Protein AF-0000000080748222 (afdb_homodimer)

Radius of gyration: 34.22 Å; Cα contacts (8 Å, |Δi|>4): 1264; chains: 2; bounding box: 53×116×62 Å

Solvent-accessible surface area (backbone atoms only — not comparable to full-atom values): 39357 Å² total; per-residue (Å²): 123,71,71,57,69,56,33,36,32,32,74,30,45,59,27,49,48,52,49,49,48,60,42,64,38,86,45,39,61,96,64,37,51,36,33,40,47,34,95,37,67,67,57,46,50,51,37,51,74,49,70,29,45,37,36,36,24,43,85,89,42,75,72,48,74,45,74,52,47,68,44,58,65,76,52,56,44,94,87,65,47,73,41,64,42,56,27,39,33,42,9,44,63,52,55,67,50,49,49,48,54,50,59,72,38,41,91,27,56,38,52,80,13,34,33,38,36,29,50,60,43,69,53,38,48,49,48,53,50,46,26,47,69,63,44,61,41,72,66,38,42,69,27,43,46,46,29,41,30,40,58,61,78,90,26,62,35,69,36,95,45,93,59,23,28,23,39,71,47,72,69,45,43,30,41,28,28,60,58,66,92,54,61,81,46,90,56,80,68,64,79,68,77,61,93,41,68,60,58,53,51,45,50,51,34,34,72,62,20,56,78,36,100,61,21,40,39,54,43,83,47,54,48,66,60,54,50,49,50,53,48,46,41,54,55,34,50,47,48,52,32,51,50,27,44,63,33,68,27,63,34,44,37,61,49,62,85,29,70,45,49,54,54,49,48,54,56,42,43,53,53,48,52,53,45,47,47,67,74,41,59,49,52,70,73,38,88,62,30,72,63,71,70,23,68,68,53,48,52,48,53,40,51,48,44,26,71,66,35,84,46,63,25,64,45,33,52,26,53,74,68,68,52,47,66,67,50,50,53,67,42,42,39,61,30,50,49,25,57,74,69,65,65,73,56,61,64,49,36,49,52,29,38,49,49,54,30,24,54,49,38,51,50,52,50,54,51,51,52,58,70,74,101,122,74,70,57,70,55,34,36,31,30,73,29,45,58,28,52,49,52,48,48,48,58,42,65,38,86,43,41,59,97,63,37,51,34,34,39,47,35,94,37,68,66,57,45,51,53,37,50,74,51,69,29,45,37,37,35,24,42,84,89,42,76,71,47,74,44,71,52,47,68,44,60,65,77,52,58,44,92,86,65,47,72,42,64,43,56,26,38,34,42,9,44,64,52,53,65,50,50,50,48,53,50,59,73,38,40,89,27,55,39,52,80,12,33,33,38,37,29,48,60,43,70,52,36,48,48,49,53,52,46,26,48,68,63,43,60,44,74,67,37,43,69,29,41,46,45,29,41,30,39,58,64,82,85,24,62,36,68,37,93,45,95,60,23,29,24,39,70,46,73,69,44,41,30,41,30,26,58,59,65,92,53,62,79,46,88,56,81,68,62,80,67,78,60,94,41,70,60,59,50,51,44,50,49,34,35,72,62,22,57,80,36,99,60,22,40,39,54,43,83,50,53,48,66,60,54,50,49,52,53,49,45,40,52,57,32,53,48,48,53,32,51,50,28,44,65,32,68,25,64,35,43,38,61,49,62,85,28,71,44,50,56,53,50,48,53,55,42,41,55,52,50,51,53,45,48,48,67,73,41,59,49,52,71,73,38,86,64,30,73,64,71,71,24,68,68,54,47,52,49,52,40,51,50,45,26,70,66,36,83,48,65,26,63,46,32,52,26,53,74,68,66,50,48,66,68,50,50,53,66,41,43,40,62,29,50,49,25,57,74,67,66,65,72,54,61,64,49,38,48,54,28,38,49,50,53,30,23,54,49,38,51,50,50,50,54,51,52,52,57,70,74,102

Nearest PDB structures (foldseek):
  7ocr-assembly1_A  TM=3.615E-01  e=4.212E-06  Acinetobacter baumannii ATCC 19606 = CIP 70.34 = JCM 6841
  7oct-assembly1_A  TM=3.484E-01  e=1.012E-05  Acinetobacter baumannii ATCC 19606 = CIP 70.34 = JCM 6841
  7ocq-assembly1_A  TM=3.687E-01  e=9.582E-05  Acinetobacter baumannii ATCC 19606 = CIP 70.34 = JCM 6841
  7ocr-assembly1_A  TM=3.692E-01  e=8.953E-06  Acinetobacter baumannii ATCC 19606 = CIP 70.34 = JCM 6841
  7oct-assembly1_A  TM=3.545E-01  e=1.318E-05  Acinetobacter baumannii ATCC 19606 = CIP 70.34 = JCM 6841

pLDDT: mean 85.8, std 12.92, range [39.66, 97.5]

Foldseek 3Di:
DDAQAAEEEEEFLVRLVLLVLLQPFPNADPAGSYEYEDQDPVVVVVCVVVVQKEWEDAPPRTADMDHHHYDHAFDDDPVGHGAAAQEYEYEDDALVVVVSVCVRHLSRWAANHEYEYEPYAPLNVLVLVVCLVVLPDVSSNSTYWYKYKYWDPDAWHADPDPRYIYGHDQAIEIEMETDDSCLPPLDPPPVPPPPRSVVVSLVSSQVPPCPPSRRYHYHYDYPLVVVLVSLLCLLAVLLLLLVCQVVVNFWSLVCLPPPVSLVLSLLSNVLLLVLCCLSRVSCVSDDVSCVSSPSVVSSVVNNVCNNPPGDTRPCSVCLVVLVCRVSLSSLCSSVVSCVVSVVPRPSSVVSSVVSVVVSVVSVVVVVVVVVVD/DDAQAAEEEEEFLVRLVLLVLLQPFPNADPAGSYEYEDQDPVVVVVCVVVVQKEWEDAPPRTADMDHHHYDHAFDDDPVGHGAAAQEYEYEDDALVVVVSVCVRHLSRWAANYEYEYEPYAPLNVLVLVVCLVVLPDPCNVSTYWYKYKYWDPPFWHADPDPRYIYGHDQAIEIEMETDDSCLPPLDPPPVPPPPRSVVVSLVSSQVPPCPPSRRYHYHYDYPLVVVLVSLLCLLAVLLLLLVCQVVVNFWSLVCLPPPVSLVLSLLSNVLLLVLCCLSRVSCVSDDVSCVSSPSVVSSVVNNVCNNPPRDTRPCSVCLVVLVCRVSLSSLCSSVVSCVVSVVPRPSSVVSSVVSVVVSVVSVVVVVVVVVVD

Structure (mmCIF, N/CA/C/O backbone):
data_AF-0000000080748222-model_v1
#
loop_
_entity.id
_entity.type
_entity.pdbx_description
1 polymer 'Candida glabrata strain CBS138 chromosome F complete sequence'
#
loop_
_atom_site.group_PDB
_atom_site.id
_atom_site.type_symbol
_atom_site.label_atom_id
_atom_site.label_alt_id
_atom_site.label_comp_id
_atom_site.label_asym_id
_atom_site.label_entity_id
_atom_site.label_seq_id
_atom_site.pdbx_PDB_ins_code
_atom_site.Cartn_x
_atom_site.Cartn_y
_atom_site.Cartn_z
_atom_site.occupancy
_atom_site.B_iso_or_equiv
_atom_site.auth_seq_id
_atom_site.auth_comp_id
_atom_site.auth_asym_id
_atom_site.auth_atom_id
_atom_site.pdbx_PDB_model_num
ATOM 1 N N . MET A 1 1 ? -8.359 50.719 30.078 1 43.59 1 MET A N 1
ATOM 2 C CA . MET A 1 1 ? -8.234 49.438 29.438 1 43.59 1 MET A CA 1
ATOM 3 C C . MET A 1 1 ? -7.605 49.562 28.047 1 43.59 1 MET A C 1
ATOM 5 O O . MET A 1 1 ? -8.008 50.438 27.266 1 43.59 1 MET A O 1
ATOM 9 N N . SER A 1 2 ? -6.453 49.125 27.844 1 59.88 2 SER A N 1
ATOM 10 C CA . SER A 1 2 ? -5.68 49.406 26.641 1 59.88 2 SER A CA 1
ATOM 11 C C . SER A 1 2 ? -6.383 48.875 25.391 1 59.88 2 SER A C 1
ATOM 13 O O . SER A 1 2 ? -7.121 47.906 25.453 1 59.88 2 SER A O 1
ATOM 15 N N . SER A 1 3 ? -6.574 49.688 24.312 1 80.81 3 SER A N 1
ATOM 16 C CA . SER A 1 3 ? -7.242 49.438 23.031 1 80.81 3 SER A CA 1
ATOM 17 C C . SER A 1 3 ? -6.695 48.188 22.359 1 80.81 3 SER A C 1
ATOM 19 O O . SER A 1 3 ? -5.5 47.875 22.469 1 80.81 3 SER A O 1
ATOM 21 N N . VAL A 1 4 ? -7.59 47.188 22.078 1 89.5 4 VAL A N 1
ATOM 22 C CA . VAL A 1 4 ? -7.23 45.969 21.375 1 89.5 4 VAL A CA 1
ATOM 23 C C . VAL A 1 4 ? -6.699 46.312 19.984 1 89.5 4 VAL A C 1
ATOM 25 O O . VAL A 1 4 ? -7.344 47.062 19.234 1 89.5 4 VAL A O 1
ATOM 28 N N . PRO A 1 5 ? -5.457 45.938 19.797 1 92.12 5 PRO A N 1
ATOM 29 C CA . PRO A 1 5 ? -4.926 46.188 18.453 1 92.12 5 PRO A CA 1
ATOM 30 C C . PRO A 1 5 ? -5.727 45.531 17.359 1 92.12 5 PRO A C 1
ATOM 32 O O . PRO A 1 5 ? -6.453 44.562 17.609 1 92.12 5 PRO A O 1
ATOM 35 N N . ARG A 1 6 ? -5.602 46 16.125 1 93.94 6 ARG A N 1
ATOM 36 C CA . ARG A 1 6 ? -6.328 45.438 14.992 1 93.94 6 ARG A CA 1
ATOM 37 C C . ARG A 1 6 ? -5.809 44.062 14.641 1 93.94 6 ARG A C 1
ATOM 39 O O . ARG A 1 6 ? -4.598 43.844 14.586 1 93.94 6 ARG A O 1
ATOM 46 N N . VAL A 1 7 ? -6.734 43.188 14.453 1 96.06 7 VAL A N 1
ATOM 47 C CA . VAL A 1 7 ? -6.387 41.812 14.125 1 96.06 7 VAL A CA 1
ATOM 48 C C . VAL A 1 7 ? -7.109 41.375 12.844 1 96.06 7 VAL A C 1
ATOM 50 O O . VAL A 1 7 ? -8.32 41.562 12.719 1 96.06 7 VAL A O 1
ATOM 53 N N . TYR A 1 8 ? -6.359 40.906 11.922 1 96.5 8 TYR A N 1
ATOM 54 C CA . TYR A 1 8 ? -6.91 40.281 10.734 1 96.5 8 TYR A CA 1
ATOM 55 C C . TYR A 1 8 ? -6.855 38.75 10.852 1 96.5 8 TYR A C 1
ATOM 57 O O . TYR A 1 8 ? -5.902 38.219 11.406 1 96.5 8 TYR A O 1
ATOM 65 N N . PHE A 1 9 ? -7.867 38.094 10.375 1 95.44 9 PHE A N 1
ATOM 66 C CA . PHE A 1 9 ? -7.777 36.656 10.422 1 95.44 9 PHE A CA 1
ATOM 67 C C . PHE A 1 9 ? -8.398 36.031 9.18 1 95.44 9 PHE A C 1
ATOM 69 O O . PHE A 1 9 ? -9.281 36.625 8.555 1 95.44 9 PHE A O 1
ATOM 76 N N . ALA A 1 10 ? -7.844 34.875 8.75 1 92.31 10 ALA A N 1
ATOM 77 C CA . ALA A 1 10 ? -8.32 34.094 7.605 1 92.31 10 ALA A CA 1
ATOM 78 C C . ALA A 1 10 ? -8.234 32.594 7.883 1 92.31 10 ALA A C 1
ATOM 80 O O . ALA A 1 10 ? -7.305 32.125 8.555 1 92.31 10 ALA A O 1
ATOM 81 N N . GLY A 1 11 ? -9.219 31.922 7.223 1 80.44 11 GLY A N 1
ATOM 82 C CA . GLY A 1 11 ? -8.961 30.484 7.211 1 80.44 11 GLY A CA 1
ATOM 83 C C . GLY A 1 11 ? -10.055 29.672 7.883 1 80.44 11 GLY A C 1
ATOM 84 O O . GLY A 1 11 ? -11.234 29.859 7.602 1 80.44 11 GLY A O 1
ATOM 85 N N . SER A 1 12 ? -9.695 28.703 8.852 1 80.38 12 SER A N 1
ATOM 86 C CA . SER A 1 12 ? -10.422 27.578 9.43 1 80.38 12 SER A CA 1
ATOM 87 C C . SER A 1 12 ? -11.406 28.047 10.5 1 80.38 12 SER A C 1
ATOM 89 O O . SER A 1 12 ? -11.328 29.188 10.961 1 80.38 12 SER A O 1
ATOM 91 N N . PRO A 1 13 ? -12.273 27.156 10.82 1 85.56 13 PRO A N 1
ATOM 92 C CA . PRO A 1 13 ? -13.156 27.438 11.953 1 85.56 13 PRO A CA 1
ATOM 93 C C . PRO A 1 13 ? -12.398 27.797 13.227 1 85.56 13 PRO A C 1
ATOM 95 O O . PRO A 1 13 ? -12.875 28.594 14.031 1 85.56 13 PRO A O 1
ATOM 98 N N . LEU A 1 14 ? -11.234 27.297 13.305 1 88.69 14 LEU A N 1
ATOM 99 C CA . LEU A 1 14 ? -10.43 27.625 14.477 1 88.69 14 LEU A CA 1
ATOM 100 C C . LEU A 1 14 ? -9.984 29.078 14.453 1 88.69 14 LEU A C 1
ATOM 102 O O . LEU A 1 14 ? -9.984 29.75 15.484 1 88.69 14 LEU A O 1
ATOM 106 N N . ALA A 1 15 ? -9.586 29.5 13.336 1 91.25 15 ALA A N 1
ATOM 107 C CA . ALA A 1 15 ? -9.203 30.906 13.203 1 91.25 15 ALA A CA 1
ATOM 108 C C . ALA A 1 15 ? -10.391 31.828 13.484 1 91.25 15 ALA A C 1
ATOM 110 O O . ALA A 1 15 ? -10.234 32.875 14.086 1 91.25 15 ALA A O 1
ATOM 111 N N . THR A 1 16 ? -11.523 31.406 13.031 1 90.5 16 THR A N 1
ATOM 112 C CA . THR A 1 16 ? -12.734 32.156 13.289 1 90.5 16 THR A CA 1
ATOM 113 C C . THR A 1 16 ? -13.031 32.219 14.789 1 90.5 16 THR A C 1
ATOM 115 O O . THR A 1 16 ? -13.438 33.25 15.305 1 90.5 16 THR A O 1
ATOM 118 N N . LEU A 1 17 ? -12.859 31.172 15.375 1 89.5 17 LEU A N 1
ATOM 119 C CA . LEU A 1 17 ? -13.078 31.109 16.812 1 89.5 17 LEU A CA 1
ATOM 120 C C . LEU A 1 17 ? -12.117 32.031 17.547 1 89.5 17 LEU A C 1
ATOM 122 O O . LEU A 1 17 ? -12.516 32.719 18.5 1 89.5 17 LEU A O 1
ATOM 126 N N . VAL A 1 18 ? -10.906 32 17.203 1 91.19 18 VAL A N 1
ATOM 127 C CA . VAL A 1 18 ? -9.914 32.875 17.812 1 91.19 18 VAL A CA 1
ATOM 128 C C . VAL A 1 18 ? -10.281 34.344 17.531 1 91.19 18 VAL A C 1
ATOM 130 O O . VAL A 1 18 ? -10.211 35.188 18.422 1 91.19 18 VAL A O 1
ATOM 133 N N . GLY A 1 19 ? -10.641 34.656 16.312 1 91.69 19 GLY A N 1
ATOM 134 C CA . GLY A 1 19 ? -11.117 35.969 15.977 1 91.69 19 GLY A CA 1
ATOM 135 C C . GLY A 1 19 ? -12.289 36.406 16.828 1 91.69 19 GLY A C 1
ATOM 136 O O . GLY A 1 19 ? -12.336 37.562 17.281 1 91.69 19 GLY A O 1
ATOM 137 N N . TYR A 1 20 ? -13.172 35.5 16.984 1 90.75 20 TYR A N 1
ATOM 138 C CA . TYR A 1 20 ? -14.312 35.75 17.859 1 90.75 20 TYR A CA 1
ATOM 139 C C . TYR A 1 20 ? -13.844 36.062 19.281 1 90.75 20 TYR A C 1
ATOM 141 O O . TYR A 1 20 ? -14.328 37 19.906 1 90.75 20 TYR A O 1
ATOM 149 N N . GLY A 1 21 ? -13.031 35.281 19.766 1 90.06 21 GLY A N 1
ATOM 150 C CA . GLY A 1 21 ? -12.484 35.5 21.109 1 90.06 21 GLY A CA 1
ATOM 151 C C . GLY A 1 21 ? -11.852 36.875 21.266 1 90.06 21 GLY A C 1
ATOM 152 O O . GLY A 1 21 ? -12.016 37.5 22.297 1 90.06 21 GLY A O 1
ATOM 153 N N . ILE A 1 22 ? -11.156 37.25 20.281 1 92.38 22 ILE A N 1
ATOM 154 C CA . ILE A 1 22 ? -10.508 38.562 20.312 1 92.38 22 ILE A CA 1
ATOM 155 C C . ILE A 1 22 ? -11.555 39.656 20.234 1 92.38 22 ILE A C 1
ATOM 157 O O . ILE A 1 22 ? -11.453 40.688 20.922 1 92.38 22 ILE A O 1
ATOM 161 N N . ALA A 1 23 ? -12.555 39.469 19.422 1 91.94 23 ALA A N 1
ATOM 162 C CA . ALA A 1 23 ? -13.609 40.469 19.219 1 91.94 23 ALA A CA 1
ATOM 163 C C . ALA A 1 23 ? -14.398 40.688 20.5 1 91.94 23 ALA A C 1
ATOM 165 O O . ALA A 1 23 ? -14.977 41.781 20.703 1 91.94 23 ALA A O 1
ATOM 166 N N . ARG A 1 24 ? -14.383 39.781 21.359 1 89.5 24 ARG A N 1
ATOM 167 C CA . ARG A 1 24 ? -15.195 39.875 22.578 1 89.5 24 ARG A CA 1
ATOM 168 C C . ARG A 1 24 ? -14.352 40.312 23.766 1 89.5 24 ARG A C 1
ATOM 170 O O . ARG A 1 24 ? -14.836 40.344 24.906 1 89.5 24 ARG A O 1
ATOM 177 N N . LEU A 1 25 ? -13.266 40.625 23.547 1 90.19 25 LEU A N 1
ATOM 178 C CA . LEU A 1 25 ? -12.43 41.125 24.625 1 90.19 25 LEU A CA 1
ATOM 179 C C . LEU A 1 25 ? -12.953 42.438 25.156 1 90.19 25 LEU A C 1
ATOM 181 O O . LEU A 1 25 ? -13.469 43.25 24.391 1 90.19 25 LEU A O 1
ATOM 185 N N . PRO A 1 26 ? -12.984 42.75 26.453 1 85.44 26 PRO A N 1
ATOM 186 C CA . PRO A 1 26 ? -13.523 43.969 27.031 1 85.44 26 PRO A CA 1
ATOM 187 C C . PRO A 1 26 ? -12.891 45.25 26.438 1 85.44 26 PRO A C 1
ATOM 189 O O . PRO A 1 26 ? -13.539 46.281 26.375 1 85.44 26 PRO A O 1
ATOM 192 N N . GLY A 1 27 ? -11.727 45.25 25.875 1 85.31 27 GLY A N 1
ATOM 193 C CA . GLY A 1 27 ? -11.047 46.406 25.297 1 85.31 27 GLY A CA 1
ATOM 194 C C . GLY A 1 27 ? -11.516 46.719 23.891 1 85.31 27 GLY A C 1
ATOM 195 O O . GLY A 1 27 ? -11.094 47.75 23.312 1 85.31 27 GLY A O 1
ATOM 196 N N . GLN A 1 28 ? -12.633 46.125 23.516 1 89.88 28 GLN A N 1
ATOM 197 C CA . GLN A 1 28 ? -13.164 46.344 22.188 1 89.88 28 GLN A CA 1
ATOM 198 C C . GLN A 1 28 ? -14.219 47.469 22.188 1 89.88 28 GLN A C 1
ATOM 200 O O . GLN A 1 28 ? -14.93 47.656 23.172 1 89.88 28 GLN A O 1
ATOM 205 N N . GLY A 1 29 ? -14.266 48.219 21.062 1 83.5 29 GLY A N 1
ATOM 206 C CA . GLY A 1 29 ? -15.344 49.188 20.859 1 83.5 29 GLY A CA 1
ATOM 207 C C . GLY A 1 29 ? -16.641 48.531 20.391 1 83.5 29 GLY A C 1
ATOM 208 O O . GLY A 1 29 ? -16.781 47.312 20.453 1 83.5 29 GLY A O 1
ATOM 209 N N . LYS A 1 30 ? -17.578 49.344 20 1 84.88 30 LYS A N 1
ATOM 210 C CA . LYS A 1 30 ? -18.844 48.875 19.469 1 84.88 30 LYS A CA 1
ATOM 211 C C . LYS A 1 30 ? -18.625 47.938 18.266 1 84.88 30 LYS A C 1
ATOM 213 O O . LYS A 1 30 ? -19.297 46.938 18.125 1 84.88 30 LYS A O 1
ATOM 218 N N . ILE A 1 31 ? -17.719 48.469 17.578 1 87.81 31 ILE A N 1
ATOM 219 C CA . ILE A 1 31 ? -17.281 47.625 16.453 1 87.81 31 ILE A CA 1
ATOM 220 C C . ILE A 1 31 ? -15.922 47 16.781 1 87.81 31 ILE A C 1
ATOM 222 O O . ILE A 1 31 ? -14.93 47.719 16.953 1 87.81 31 ILE A O 1
ATOM 226 N N . PRO A 1 32 ? -15.914 45.75 16.828 1 93.06 32 PRO A N 1
ATOM 227 C CA . PRO A 1 32 ? -14.641 45.125 17.172 1 93.06 32 PRO A CA 1
ATOM 228 C C . PRO A 1 32 ? -13.547 45.406 16.141 1 93.06 32 PRO A C 1
ATOM 230 O O . PRO A 1 32 ? -13.82 45.438 14.93 1 93.06 32 PRO A O 1
ATOM 233 N N . ASN A 1 33 ? -12.32 45.531 16.625 1 94.31 33 ASN A N 1
ATOM 234 C CA . ASN A 1 33 ? -11.172 45.781 15.766 1 94.31 33 ASN A CA 1
ATOM 235 C C . ASN A 1 33 ? -10.617 44.469 15.188 1 94.31 33 ASN A C 1
ATOM 237 O O . ASN A 1 33 ? -9.422 44.219 15.289 1 94.31 33 ASN A O 1
ATOM 241 N N . VAL A 1 34 ? -11.508 43.688 14.656 1 95.5 34 VAL A N 1
ATOM 242 C CA . VAL A 1 34 ? -11.203 42.406 14.039 1 95.5 34 VAL A CA 1
ATOM 243 C C . VAL A 1 34 ? -11.773 42.375 12.625 1 95.5 34 VAL A C 1
ATOM 245 O O . VAL A 1 34 ? -12.93 42.75 12.398 1 95.5 34 VAL A O 1
ATOM 248 N N . VAL A 1 35 ? -10.945 41.969 11.672 1 96 35 VAL A N 1
ATOM 249 C CA . VAL A 1 35 ? -11.367 41.969 10.281 1 96 35 VAL A CA 1
ATOM 250 C C . VAL A 1 35 ? -11.188 40.562 9.711 1 96 35 VAL A C 1
ATOM 252 O O . VAL A 1 35 ? -10.094 40 9.75 1 96 35 VAL A O 1
ATOM 255 N N . MET A 1 36 ? -12.203 40.031 9.203 1 95.62 36 MET A N 1
ATOM 256 C CA . MET A 1 36 ? -12.141 38.719 8.539 1 95.62 36 MET A CA 1
ATOM 257 C C . MET A 1 36 ? -11.727 38.875 7.078 1 95.62 36 MET A C 1
ATOM 259 O O . MET A 1 36 ? -12.352 39.625 6.32 1 95.62 36 MET A O 1
ATOM 263 N N . LEU A 1 37 ? -10.68 38.125 6.734 1 94.94 37 LEU A N 1
ATOM 264 C CA . LEU A 1 37 ? -10.18 38.188 5.363 1 94.94 37 LEU A CA 1
ATOM 265 C C . LEU A 1 37 ? -10.773 37.062 4.516 1 94.94 37 LEU A C 1
ATOM 267 O O . LEU A 1 37 ? -10.648 35.906 4.859 1 94.94 37 LEU A O 1
ATOM 271 N N . MET A 1 38 ? -11.367 37.469 3.424 1 90.25 38 MET A N 1
ATOM 272 C CA . MET A 1 38 ? -12 36.531 2.523 1 90.25 38 MET A CA 1
ATOM 273 C C . MET A 1 38 ? -11.078 36.156 1.368 1 90.25 38 MET A C 1
ATOM 275 O O . MET A 1 38 ? -10.219 36.938 0.983 1 90.25 38 MET A O 1
ATOM 279 N N . VAL A 1 39 ? -11.312 34.938 0.796 1 85.44 39 VAL A N 1
ATOM 280 C CA . VAL A 1 39 ? -10.469 34.438 -0.283 1 85.44 39 VAL A CA 1
ATOM 281 C C . VAL A 1 39 ? -10.797 35.188 -1.581 1 85.44 39 VAL A C 1
ATOM 283 O O . VAL A 1 39 ? -9.906 35.438 -2.398 1 85.44 39 VAL A O 1
ATOM 286 N N . ASP A 1 40 ? -12.078 35.5 -1.72 1 88.12 40 ASP A N 1
ATOM 287 C CA . ASP A 1 40 ? -12.484 36.188 -2.939 1 88.12 40 ASP A CA 1
ATOM 288 C C . ASP A 1 40 ? -13.68 37.094 -2.686 1 88.12 40 ASP A C 1
ATOM 290 O O . ASP A 1 40 ? -14.195 37.156 -1.568 1 88.12 40 ASP A O 1
ATOM 294 N N . GLN A 1 41 ? -14.016 37.812 -3.775 1 92.31 41 GLN A N 1
ATOM 295 C CA . GLN A 1 41 ? -15.094 38.781 -3.684 1 92.31 41 GLN A CA 1
ATOM 296 C C . GLN A 1 41 ? -16.453 38.094 -3.523 1 92.31 41 GLN A C 1
ATOM 298 O O . GLN A 1 41 ? -17.344 38.625 -2.85 1 92.31 41 GLN A O 1
ATOM 303 N N . LEU A 1 42 ? -16.531 36.969 -4.109 1 93.56 42 LEU A N 1
ATOM 304 C CA . LEU A 1 42 ? -17.797 36.25 -4.031 1 93.56 42 LEU A CA 1
ATOM 305 C C . LEU A 1 42 ? -18.078 35.812 -2.596 1 93.56 42 LEU A C 1
ATOM 307 O O . LEU A 1 42 ? -19.219 35.906 -2.133 1 93.56 42 LEU A O 1
ATOM 311 N N . LYS A 1 43 ? -17.109 35.375 -1.972 1 92.06 43 LYS A N 1
ATOM 312 C CA . LYS A 1 43 ? -17.297 34.969 -0.577 1 92.06 43 LYS A CA 1
ATOM 313 C C . LYS A 1 43 ? -17.625 36.188 0.296 1 92.06 43 LYS A C 1
ATOM 315 O O . LYS A 1 43 ? -18.406 36.094 1.242 1 92.06 43 LYS A O 1
ATOM 320 N N . LEU A 1 44 ? -16.984 37.312 0.026 1 93.62 44 LEU A N 1
ATOM 321 C CA . LEU A 1 44 ? -17.297 38.531 0.763 1 93.62 44 LEU A CA 1
ATOM 322 C C . LEU A 1 44 ? -18.766 38.906 0.6 1 93.62 44 LEU A C 1
ATOM 324 O O . LEU A 1 44 ? -19.422 39.25 1.574 1 93.62 44 LEU A O 1
ATOM 328 N N . LYS A 1 45 ? -19.219 38.75 -0.607 1 94.81 45 LYS A N 1
ATOM 329 C CA . LYS A 1 45 ? -20.625 39.062 -0.876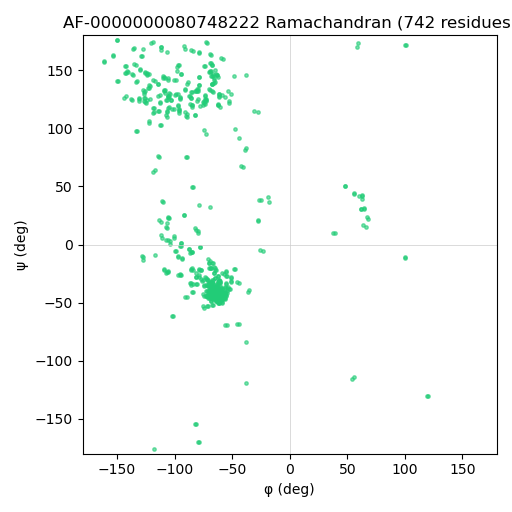 1 94.81 45 LYS A CA 1
ATOM 330 C C . LYS A 1 45 ? -21.562 38.125 -0.116 1 94.81 45 LYS A C 1
ATOM 332 O O . LYS A 1 45 ? -22.578 38.562 0.421 1 94.81 45 LYS A O 1
ATOM 337 N N . ARG A 1 46 ? -21.234 36.938 -0.071 1 94.88 46 ARG A N 1
ATOM 338 C CA . ARG A 1 46 ? -22.047 35.969 0.667 1 94.88 46 ARG A CA 1
ATOM 339 C C . ARG A 1 46 ? -22.047 36.281 2.158 1 94.88 46 ARG A C 1
ATOM 341 O O . ARG A 1 46 ? -23.062 36.125 2.83 1 94.88 46 ARG A O 1
ATOM 348 N N . PHE A 1 47 ? -20.938 36.688 2.613 1 94.44 47 PHE A N 1
ATOM 349 C CA . PHE A 1 47 ? -20.844 37.062 4.02 1 94.44 47 PHE A CA 1
ATOM 350 C C . PHE A 1 47 ? -21.703 38.281 4.316 1 94.44 47 PHE A C 1
ATOM 352 O O . PHE A 1 47 ? -22.391 38.344 5.348 1 94.44 47 PHE A O 1
ATOM 359 N N . MET A 1 48 ? -21.656 39.219 3.438 1 94.25 48 MET A N 1
ATOM 360 C CA . MET A 1 48 ? -22.469 40.406 3.596 1 94.25 48 MET A CA 1
ATOM 361 C C . MET A 1 48 ? -23.953 40.094 3.533 1 94.25 48 MET A C 1
ATOM 363 O O . MET A 1 48 ? -24.75 40.656 4.273 1 94.25 48 MET A O 1
ATOM 367 N N . ASN A 1 49 ? -24.25 39.156 2.674 1 93 49 ASN A N 1
ATOM 368 C CA . ASN A 1 49 ? -25.641 38.719 2.562 1 93 49 ASN A CA 1
ATOM 369 C C . ASN A 1 49 ? -26.078 37.938 3.805 1 93 49 ASN A C 1
ATOM 371 O O . ASN A 1 49 ? -27.281 37.812 4.066 1 93 49 ASN A O 1
ATOM 375 N N . HIS A 1 50 ? -25.094 37.469 4.469 1 92.31 50 HIS A N 1
ATOM 376 C CA . HIS A 1 50 ? -25.359 36.812 5.746 1 92.31 50 HIS A CA 1
ATOM 377 C C . HIS A 1 50 ? -25.281 37.812 6.902 1 92.31 50 HIS A C 1
ATOM 379 O O . HIS A 1 50 ? -24.797 37.469 7.984 1 92.31 50 HIS A O 1
ATOM 385 N N . GLU A 1 51 ? -25.516 39.062 6.629 1 91.44 51 GLU A N 1
ATOM 386 C CA . GLU A 1 51 ? -25.578 40.156 7.582 1 91.44 51 GLU A CA 1
ATOM 387 C C . GLU A 1 51 ? -24.219 40.406 8.219 1 91.44 51 GLU A C 1
ATOM 389 O O . GLU A 1 51 ? -24.125 40.938 9.336 1 91.44 51 GLU A O 1
ATOM 394 N N . SER A 1 52 ? -23.125 39.844 7.621 1 93.12 52 SER A N 1
ATOM 395 C CA . SER A 1 52 ? -21.766 40.031 8.086 1 93.12 52 SER A CA 1
ATOM 396 C C . SER A 1 52 ? -21.578 39.469 9.5 1 93.12 52 SER A C 1
ATOM 398 O O . SER A 1 52 ? -20.969 40.156 10.344 1 93.12 52 SER A O 1
ATOM 400 N N . GLN A 1 53 ? -22.203 38.375 9.68 1 93.19 53 GLN A N 1
ATOM 401 C CA . GLN A 1 53 ? -22.203 37.812 11.031 1 93.19 53 GLN A CA 1
ATOM 402 C C . GLN A 1 53 ? -21.625 36.406 11.055 1 93.19 53 GLN A C 1
ATOM 404 O O . GLN A 1 53 ? -21.766 35.656 10.086 1 93.19 53 GLN A O 1
ATOM 409 N N . ILE A 1 54 ? -20.953 36.125 12.188 1 92 54 ILE A N 1
ATOM 410 C CA . ILE A 1 54 ? -20.594 34.75 12.492 1 92 54 ILE A CA 1
ATOM 411 C C . ILE A 1 54 ? -21.422 34.25 13.664 1 92 54 ILE A C 1
ATOM 413 O O . ILE A 1 54 ? -21.781 35 14.562 1 92 54 ILE A O 1
ATOM 417 N N . SER A 1 55 ? -21.734 32.969 13.562 1 91.25 55 SER A N 1
ATOM 418 C CA . SER A 1 55 ? -22.5 32.375 14.648 1 91.25 55 SER A CA 1
ATOM 419 C C . SER A 1 55 ? -21.766 31.188 15.25 1 91.25 55 SER A C 1
ATOM 421 O O . SER A 1 55 ? -21.141 30.406 14.531 1 91.25 55 SER A O 1
ATOM 423 N N . LEU A 1 56 ? -21.812 31.156 16.531 1 89.31 56 LEU A N 1
ATOM 424 C CA . LEU A 1 56 ? -21.219 30.031 17.25 1 89.31 56 LEU A CA 1
ATOM 425 C C . LEU A 1 56 ? -22.297 29.094 17.766 1 89.31 56 LEU A C 1
ATOM 427 O O . LEU A 1 56 ? -23.297 29.531 18.359 1 89.31 56 LEU A O 1
ATOM 431 N N . TYR A 1 57 ? -22.031 27.875 17.453 1 87 57 TYR A N 1
ATOM 432 C CA . TYR A 1 57 ? -23.016 26.875 17.844 1 87 57 TYR A CA 1
ATOM 433 C C . TYR A 1 57 ? -22.375 25.781 18.703 1 87 57 TYR A C 1
ATOM 435 O O . TYR A 1 57 ? -21.188 25.484 18.547 1 87 57 TYR A O 1
ATOM 443 N N . ARG A 1 58 ? -23.094 25.266 19.578 1 85.94 58 ARG A N 1
ATOM 444 C CA . ARG A 1 58 ? -22.828 24 20.234 1 85.94 58 ARG A CA 1
ATOM 445 C C . ARG A 1 58 ? -23.969 23 19.969 1 85.94 58 ARG A C 1
ATOM 447 O O . ARG A 1 58 ? -25.094 23.219 20.422 1 85.94 58 ARG A O 1
ATOM 454 N N . SER A 1 59 ? -23.562 21.969 19.219 1 80.56 59 SER A N 1
ATOM 455 C CA . SER A 1 59 ? -24.609 21.094 18.703 1 80.56 59 SER A CA 1
ATOM 456 C C . SER A 1 59 ? -25.641 21.891 17.906 1 80.56 59 SER A C 1
ATOM 458 O O . SER A 1 59 ? -25.312 22.516 16.906 1 80.56 59 SER A O 1
ATOM 460 N N . SER A 1 60 ? -26.859 21.953 18.406 1 81.69 60 SER A N 1
ATOM 461 C CA . SER A 1 60 ? -27.906 22.688 17.703 1 81.69 60 SER A CA 1
ATOM 462 C C . SER A 1 60 ? -28.219 24.016 18.391 1 81.69 60 SER A C 1
ATOM 464 O O . SER A 1 60 ? -28.984 24.812 17.859 1 81.69 60 SER A O 1
ATOM 466 N N . LEU A 1 61 ? -27.5 24.312 19.391 1 85.06 61 LEU A N 1
ATOM 467 C CA . LEU A 1 61 ? -27.766 25.531 20.156 1 85.06 61 LEU A CA 1
ATOM 468 C C . LEU A 1 61 ? -26.844 26.656 19.703 1 85.06 61 LEU A C 1
ATOM 470 O O . LEU A 1 61 ? -25.625 26.5 19.672 1 85.06 61 LEU A O 1
ATOM 474 N N . MET A 1 62 ? -27.453 27.766 19.422 1 88.12 62 MET A N 1
ATOM 475 C CA . MET A 1 62 ? -26.656 28.953 19.094 1 88.12 62 MET A CA 1
ATOM 476 C C . MET A 1 62 ? -26.141 29.625 20.359 1 88.12 62 MET A C 1
ATOM 478 O O . MET A 1 62 ? -26.938 30.016 21.219 1 88.12 62 MET A O 1
ATOM 482 N N . LEU A 1 63 ? -24.938 29.781 20.453 1 86.19 63 LEU A N 1
ATOM 483 C CA . LEU A 1 63 ? -24.312 30.344 21.641 1 86.19 63 LEU A CA 1
ATOM 484 C C . LEU A 1 63 ? -24.219 31.859 21.531 1 86.19 63 LEU A C 1
ATOM 486 O O . LEU A 1 63 ? -24.438 32.562 22.516 1 86.19 63 LEU A O 1
ATOM 490 N N . ASP A 1 64 ? -23.797 32.281 20.375 1 88.69 64 ASP A N 1
ATOM 491 C CA . ASP A 1 64 ? -23.562 33.719 20.203 1 88.69 64 ASP A CA 1
ATOM 492 C C . ASP A 1 64 ? -23.531 34.062 18.719 1 88.69 64 ASP A C 1
ATOM 494 O O . ASP A 1 64 ? -23.359 33.219 17.859 1 88.69 64 ASP A O 1
ATOM 498 N N . ARG A 1 65 ? -23.781 35.312 18.5 1 90.62 65 ARG A N 1
ATOM 499 C CA . ARG A 1 65 ? -23.672 35.906 17.172 1 90.62 65 ARG A CA 1
ATOM 500 C C . ARG A 1 65 ? -22.906 37.219 17.219 1 90.62 65 ARG A C 1
ATOM 502 O O . ARG A 1 65 ? -23.078 38 18.141 1 90.62 65 ARG A O 1
ATOM 509 N N . LEU A 1 66 ? -22.078 37.375 16.203 1 91.94 66 LEU A N 1
ATOM 510 C CA . LEU A 1 66 ? -21.234 38.562 16.203 1 91.94 66 LEU A CA 1
ATOM 511 C C . LEU A 1 66 ? -21.062 39.125 14.797 1 91.94 66 LEU A C 1
ATOM 513 O O . LEU A 1 66 ? -20.781 38.375 13.859 1 91.94 66 LEU A O 1
ATOM 517 N N . GLN A 1 67 ? -21.344 40.375 14.695 1 93.5 67 GLN A N 1
ATOM 518 C CA . GLN A 1 67 ? -21.062 41.062 13.438 1 93.5 67 GLN A CA 1
ATOM 519 C C . GLN A 1 67 ? -19.594 41.469 13.352 1 93.5 67 GLN A C 1
ATOM 521 O O . GLN A 1 67 ? -19.031 42 14.312 1 93.5 67 GLN A O 1
ATOM 526 N N . LEU A 1 68 ? -18.969 41.188 12.258 1 93.81 68 LEU A N 1
ATOM 527 C CA . LEU A 1 68 ? -17.562 41.469 12.078 1 93.81 68 LEU A CA 1
ATOM 528 C C . LEU A 1 68 ? -17.312 42.219 10.773 1 93.81 68 LEU A C 1
ATOM 530 O O . LEU A 1 68 ? -18.109 42.094 9.836 1 93.81 68 LEU A O 1
ATOM 534 N N . MET A 1 69 ? -16.234 43.031 10.797 1 94.38 69 MET A N 1
ATOM 535 C CA . MET A 1 69 ? -15.742 43.594 9.539 1 94.38 69 MET A CA 1
ATOM 536 C C . MET A 1 69 ? -15.102 42.5 8.68 1 94.38 69 MET A C 1
ATOM 538 O O . MET A 1 69 ? -14.594 41.5 9.195 1 94.38 69 MET A O 1
ATOM 542 N N . ALA A 1 70 ? -15.227 42.688 7.383 1 95.12 70 ALA A N 1
ATOM 543 C CA . ALA A 1 70 ? -14.609 41.719 6.465 1 95.12 70 ALA A CA 1
ATOM 544 C C . ALA A 1 70 ? -14.039 42.406 5.238 1 95.12 70 ALA A C 1
ATOM 546 O O . ALA A 1 70 ? -14.438 43.531 4.914 1 95.12 70 ALA A O 1
ATOM 547 N N . GLY A 1 71 ? -13.086 41.844 4.641 1 93.88 71 GLY A N 1
ATOM 548 C CA . GLY A 1 71 ? -12.469 42.375 3.428 1 93.88 71 GLY A CA 1
ATOM 549 C C . GLY A 1 71 ? -11.836 41.281 2.574 1 93.88 71 GLY A C 1
ATOM 550 O O . GLY A 1 71 ? -11.648 40.156 3.031 1 93.88 71 GLY A O 1
ATOM 551 N N . TYR A 1 72 ? -11.594 41.625 1.362 1 93.12 72 TYR A N 1
ATOM 552 C CA . TYR A 1 72 ? -10.953 40.656 0.479 1 93.12 72 TYR A CA 1
ATOM 553 C C . TYR A 1 72 ? -9.734 41.25 -0.205 1 93.12 72 TYR A C 1
ATOM 555 O O . TYR A 1 72 ? -8.938 40.531 -0.827 1 93.12 72 TYR A O 1
ATOM 563 N N . SER A 1 73 ? -9.562 42.531 -0.072 1 91.88 73 SER A N 1
ATOM 564 C CA . SER A 1 73 ? -8.414 43.188 -0.662 1 91.88 73 SER A CA 1
ATOM 565 C C . SER A 1 73 ? -7.453 43.688 0.413 1 91.88 73 SER A C 1
ATOM 567 O O . SER A 1 73 ? -7.797 43.719 1.597 1 91.88 73 SER A O 1
ATOM 569 N N . VAL A 1 74 ? -6.324 44.031 -0.039 1 93.81 74 VAL A N 1
ATOM 570 C CA . VAL A 1 74 ? -5.332 44.594 0.87 1 93.81 74 VAL A CA 1
ATOM 571 C C . VAL A 1 74 ? -5.867 45.875 1.486 1 93.81 74 VAL A C 1
ATOM 573 O O . VAL A 1 74 ? -6.379 46.75 0.777 1 93.81 74 VAL A O 1
ATOM 576 N N . PRO A 1 75 ? -5.801 45.906 2.732 1 92.12 75 PRO A N 1
ATOM 577 C CA . PRO A 1 75 ? -6.285 47.156 3.373 1 92.12 75 PRO A CA 1
ATOM 578 C C . PRO A 1 75 ? -5.457 48.375 3.002 1 92.12 75 PRO A C 1
ATOM 580 O O . PRO A 1 75 ? -4.234 48.281 2.871 1 92.12 75 PRO A O 1
ATOM 583 N N . ARG A 1 76 ? -6.191 49.5 2.939 1 94.06 76 ARG A N 1
ATOM 584 C CA . ARG A 1 76 ? -5.551 50.75 2.592 1 94.06 76 ARG A CA 1
ATOM 585 C C . ARG A 1 76 ? -6.039 51.875 3.492 1 94.06 76 ARG A C 1
ATOM 587 O O . ARG A 1 76 ? -7.195 51.875 3.928 1 94.06 76 ARG A O 1
ATOM 594 N N . TYR A 1 77 ? -5.062 52.781 3.734 1 92.06 77 TYR A N 1
ATOM 595 C CA . TYR A 1 77 ? -5.441 54 4.418 1 92.06 77 TYR A CA 1
ATOM 596 C C . TYR A 1 77 ? -6.234 54.906 3.494 1 92.06 77 TYR A C 1
ATOM 598 O O . TYR A 1 77 ? -6.348 54.656 2.295 1 92.06 77 TYR A O 1
ATOM 606 N N . ALA A 1 78 ? -6.691 55.938 4.07 1 90.06 78 ALA A N 1
ATOM 607 C CA . ALA A 1 78 ? -7.477 56.906 3.311 1 90.06 78 ALA A CA 1
ATOM 608 C C . ALA A 1 78 ? -6.648 57.531 2.189 1 90.06 78 ALA A C 1
ATOM 610 O O . ALA A 1 78 ? -7.184 57.875 1.133 1 90.06 78 ALA A O 1
ATOM 611 N N . ASN A 1 79 ? -5.414 57.656 2.477 1 93.25 79 ASN A N 1
ATOM 612 C CA . ASN A 1 79 ? -4.535 58.281 1.494 1 93.25 79 ASN A CA 1
ATOM 613 C C . ASN A 1 79 ? -4.168 57.312 0.374 1 93.25 79 ASN A C 1
ATOM 615 O O . ASN A 1 79 ? -3.438 57.656 -0.551 1 93.25 79 ASN A O 1
ATOM 619 N N . GLY A 1 80 ? -4.586 56.125 0.415 1 90.62 80 GLY A N 1
ATOM 620 C CA . GLY A 1 80 ? -4.355 55.156 -0.646 1 90.62 80 GLY A C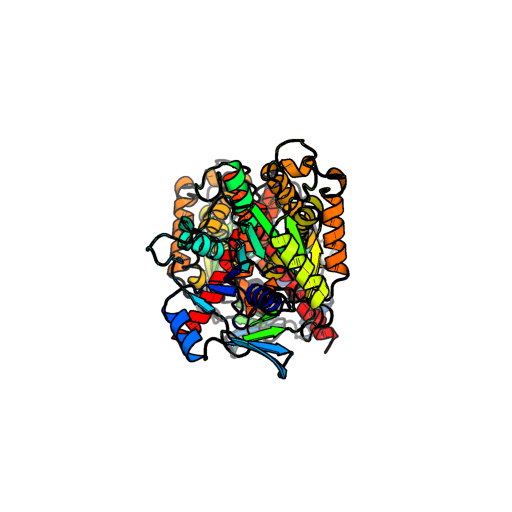A 1
ATOM 621 C C . GLY A 1 80 ? -3.211 54.188 -0.35 1 90.62 80 GLY A C 1
ATOM 622 O O . GLY A 1 80 ? -3.068 53.156 -1.009 1 90.62 80 GLY A O 1
ATOM 623 N N . ASP A 1 81 ? -2.486 54.5 0.639 1 93.88 81 ASP A N 1
ATOM 624 C CA . ASP A 1 81 ? -1.346 53.656 0.982 1 93.88 81 ASP A CA 1
ATOM 625 C C . ASP A 1 81 ? -1.804 52.344 1.627 1 93.88 81 ASP A C 1
ATOM 627 O O . ASP A 1 81 ? -2.844 52.312 2.287 1 93.88 81 ASP A O 1
ATOM 631 N N . ILE A 1 82 ? -0.99 51.406 1.465 1 94.5 82 ILE A N 1
ATOM 632 C CA . ILE A 1 82 ? -1.301 50.125 2.035 1 94.5 82 ILE A CA 1
ATOM 633 C C . ILE A 1 82 ? -1.122 50.156 3.551 1 94.5 82 ILE A C 1
ATOM 635 O O . ILE A 1 82 ? -0.117 50.656 4.051 1 94.5 82 ILE A O 1
ATOM 639 N N . ALA A 1 83 ? -2.145 49.719 4.219 1 93.69 83 ALA A N 1
ATOM 640 C CA . ALA A 1 83 ? -2.066 49.625 5.672 1 93.69 83 ALA A CA 1
ATOM 641 C C . ALA A 1 83 ? -1.451 48.281 6.086 1 93.69 83 ALA A C 1
ATOM 643 O O . ALA A 1 83 ? -1.988 47.219 5.762 1 93.69 83 ALA A O 1
ATOM 644 N N . PRO A 1 84 ? -0.35 48.312 6.805 1 92.62 84 PRO A N 1
ATOM 645 C CA . PRO A 1 84 ? 0.257 47.062 7.227 1 92.62 84 PRO A CA 1
ATOM 646 C C . PRO A 1 84 ? -0.586 46.312 8.258 1 92.62 84 PRO A C 1
ATOM 648 O O . PRO A 1 84 ? -1.29 46.938 9.055 1 92.62 84 PRO A O 1
ATOM 651 N N . PHE A 1 85 ? -0.47 45 8.211 1 93.38 85 PHE A N 1
ATOM 652 C CA . PHE A 1 85 ? -1.084 44.219 9.258 1 93.38 85 PHE A CA 1
ATOM 653 C C . PHE A 1 85 ? -0.291 44.312 10.562 1 93.38 85 PHE A C 1
ATOM 655 O O . PHE A 1 85 ? 0.905 44 10.586 1 93.38 85 PHE A O 1
ATOM 662 N N . GLU A 1 86 ? -0.978 44.719 11.562 1 92.62 86 GLU A N 1
ATOM 663 C CA . GLU A 1 86 ? -0.333 44.594 12.867 1 92.62 86 GLU A CA 1
ATOM 664 C C . GLU A 1 86 ? -0.333 43.156 13.352 1 92.62 86 GLU A C 1
ATOM 666 O O . GLU A 1 86 ? 0.711 42.625 13.734 1 92.62 86 GLU A O 1
ATOM 671 N N . ASN A 1 87 ? -1.507 42.594 13.344 1 95 87 ASN A N 1
ATOM 672 C CA . ASN A 1 87 ? -1.7 41.188 13.719 1 95 87 ASN A CA 1
ATOM 673 C C . ASN A 1 87 ? -2.459 40.438 12.648 1 95 87 ASN A C 1
ATOM 675 O O . ASN A 1 87 ? -3.459 40.906 12.117 1 95 87 ASN A O 1
ATOM 679 N N . LEU A 1 88 ? -1.902 39.281 12.336 1 94.81 88 LEU A N 1
ATOM 680 C CA . LEU A 1 88 ? -2.529 38.406 11.344 1 94.81 88 LEU A CA 1
ATOM 681 C C . LEU A 1 88 ? -2.637 37 11.859 1 94.81 88 LEU A C 1
ATOM 683 O O . LEU A 1 88 ? -1.645 36.406 12.305 1 94.81 88 LEU A O 1
ATOM 687 N N . VAL A 1 89 ? -3.848 36.438 11.844 1 95.5 89 VAL A N 1
ATOM 688 C CA . VAL A 1 89 ? -4.098 35.062 12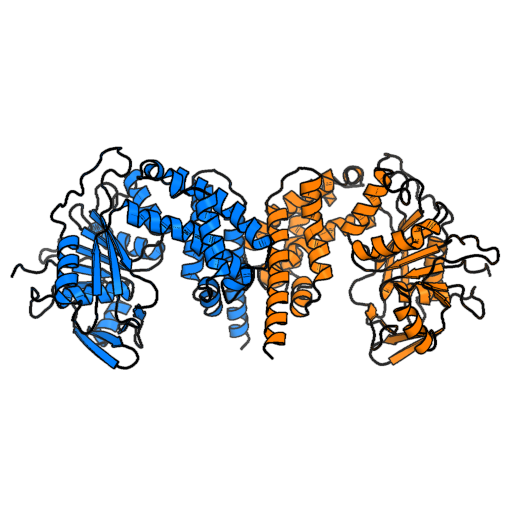.25 1 95.5 89 VAL A CA 1
ATOM 689 C C . VAL A 1 89 ? -4.523 34.25 11.039 1 95.5 89 VAL A C 1
ATOM 691 O O . VAL A 1 89 ? -5.508 34.562 10.367 1 95.5 89 VAL A O 1
ATOM 694 N N . ILE A 1 90 ? -3.752 33.188 10.789 1 92.81 90 ILE A N 1
ATOM 695 C CA . ILE A 1 90 ? -4.109 32.281 9.703 1 92.81 90 ILE A CA 1
ATOM 696 C C . ILE A 1 90 ? -4.363 30.891 10.258 1 92.81 90 ILE A C 1
ATOM 698 O O . ILE A 1 90 ? -3.504 30.312 10.938 1 92.81 90 ILE A O 1
ATOM 702 N N . GLY A 1 91 ? -5.609 30.453 10.07 1 87.88 91 GLY A N 1
ATOM 703 C CA . GLY A 1 91 ? -5.953 29.125 10.547 1 87.88 91 GLY A CA 1
ATOM 704 C C . GLY A 1 91 ? -6.094 28.094 9.438 1 87.88 91 GLY A C 1
ATOM 705 O O . GLY A 1 91 ? -6.652 28.406 8.375 1 87.88 91 GLY A O 1
ATOM 706 N N . GLY A 1 92 ? -5.629 27.031 9.844 1 70.31 92 GLY A N 1
ATOM 707 C CA . GLY A 1 92 ? -5.996 25.812 9.125 1 70.31 92 GLY A CA 1
ATOM 708 C C . GLY A 1 92 ? -5.594 25.844 7.664 1 70.31 92 GLY A C 1
ATOM 709 O O . GLY A 1 92 ? -4.855 26.734 7.238 1 70.31 92 GLY A O 1
ATOM 710 N N . GLY A 1 93 ? -5.723 24.844 6.977 1 64.44 93 GLY A N 1
ATOM 711 C CA . GLY A 1 93 ? -5.496 24.625 5.559 1 64.44 93 GLY A CA 1
ATOM 712 C C . GLY A 1 93 ? -4.164 23.953 5.258 1 64.44 93 GLY A C 1
ATOM 713 O O . GLY A 1 93 ? -3.361 23.734 6.168 1 64.44 93 GLY A O 1
ATOM 714 N N . ASP A 1 94 ? -4.094 23.656 4.121 1 75.81 94 ASP A N 1
ATOM 715 C CA . ASP A 1 94 ? -2.84 23.062 3.652 1 75.81 94 ASP A CA 1
ATOM 716 C C . ASP A 1 94 ? -1.838 24.156 3.275 1 75.81 94 ASP A C 1
ATOM 718 O O . ASP A 1 94 ? -2.123 25.344 3.416 1 75.81 94 ASP A O 1
ATOM 722 N N . TRP A 1 95 ? -0.705 23.781 3.098 1 80.06 95 TRP A N 1
ATOM 723 C CA . TRP A 1 95 ? 0.366 24.703 2.758 1 80.06 95 TRP A CA 1
ATOM 724 C C . TRP A 1 95 ? -0.031 25.578 1.574 1 80.06 95 TRP A C 1
ATOM 726 O O . TRP A 1 95 ? 0.365 26.75 1.498 1 80.06 95 TRP A O 1
ATOM 736 N N . ARG A 1 96 ? -0.852 25.172 0.662 1 80.81 96 ARG A N 1
ATOM 737 C CA . ARG A 1 96 ? -1.253 25.938 -0.507 1 80.81 96 ARG A CA 1
ATOM 738 C C . ARG A 1 96 ? -2.139 27.125 -0.107 1 80.81 96 ARG A C 1
ATOM 740 O O . ARG A 1 96 ? -2.045 28.203 -0.693 1 80.81 96 ARG A O 1
ATOM 747 N N . TYR A 1 97 ? -2.914 26.734 0.816 1 83.06 97 TYR A N 1
ATOM 748 C CA . TYR A 1 97 ? -3.801 27.781 1.304 1 83.06 97 TYR A CA 1
ATOM 749 C C . TYR A 1 97 ? -3.016 28.859 2.033 1 83.06 97 TYR A C 1
ATOM 751 O O . TYR A 1 97 ? -3.176 30.047 1.749 1 83.06 97 TYR A O 1
ATOM 759 N N . THR A 1 98 ? -2.252 28.453 2.939 1 84.56 98 THR A N 1
ATOM 760 C CA . THR A 1 98 ? -1.453 29.406 3.711 1 84.56 98 THR A CA 1
ATOM 761 C C . THR A 1 98 ? -0.58 30.25 2.791 1 84.56 98 THR A C 1
ATOM 763 O O . THR A 1 98 ? -0.496 31.469 2.955 1 84.56 98 THR A O 1
ATOM 766 N N . ASN A 1 99 ? -0.031 29.594 1.88 1 83.06 99 ASN A N 1
ATOM 767 C CA . ASN A 1 99 ? 0.82 30.297 0.927 1 83.06 99 ASN A CA 1
ATOM 768 C C . ASN A 1 99 ? 0.019 31.281 0.078 1 83.06 99 ASN A C 1
ATOM 770 O O . ASN A 1 99 ? 0.506 32.375 -0.252 1 83.06 99 ASN A O 1
ATOM 774 N N . SER A 1 100 ? -1.122 30.891 -0.29 1 86.69 100 SER A N 1
ATOM 775 C CA . SER A 1 100 ? -1.973 31.75 -1.097 1 86.69 100 SER A CA 1
ATOM 776 C C . SER A 1 100 ? -2.346 33.031 -0.338 1 86.69 100 SER A C 1
ATOM 778 O O . SER A 1 100 ? -2.336 34.125 -0.904 1 86.69 100 SER A O 1
ATOM 780 N N . ILE A 1 101 ? -2.678 32.844 0.886 1 87.31 101 ILE A N 1
ATOM 781 C CA . ILE A 1 101 ? -3.037 34 1.709 1 87.31 101 ILE A CA 1
ATOM 782 C C . ILE A 1 101 ? -1.82 34.906 1.894 1 87.31 101 ILE A C 1
ATOM 784 O O . ILE A 1 101 ? -1.921 36.125 1.761 1 87.31 101 ILE A O 1
ATOM 788 N N . MET A 1 102 ? -0.756 34.344 2.18 1 84.5 102 MET A N 1
ATOM 789 C CA . MET A 1 102 ? 0.469 35.125 2.412 1 84.5 102 MET A CA 1
ATOM 790 C C . MET A 1 102 ? 0.883 35.875 1.155 1 84.5 102 MET A C 1
ATOM 792 O O . MET A 1 102 ? 1.326 37.031 1.235 1 84.5 102 MET A O 1
ATOM 796 N N . ARG A 1 103 ? 0.701 35.281 0.106 1 85.31 103 ARG A N 1
ATOM 797 C CA . ARG A 1 103 ? 1.041 35.938 -1.155 1 85.31 103 ARG A CA 1
ATOM 798 C C . ARG A 1 103 ? 0.066 37.062 -1.47 1 85.31 103 ARG A C 1
ATOM 800 O O . ARG A 1 103 ? 0.471 38.125 -1.943 1 85.31 103 ARG A O 1
ATOM 807 N N . LYS A 1 104 ? -1.126 36.75 -1.304 1 89.25 104 LYS A N 1
ATOM 808 C CA . LYS A 1 104 ? -2.166 37.719 -1.603 1 89.25 104 LYS A CA 1
ATOM 809 C C . LYS A 1 104 ? -1.956 39 -0.809 1 89.25 104 LYS A C 1
ATOM 811 O O . LYS A 1 104 ? -2.176 40.094 -1.324 1 89.25 104 LYS A O 1
ATOM 816 N N . TYR A 1 105 ? -1.534 38.875 0.347 1 90.19 105 TYR A N 1
ATOM 817 C CA . TYR A 1 105 ? -1.433 40.031 1.224 1 90.19 105 TYR A CA 1
ATOM 818 C C . TYR A 1 105 ? 0.024 40.375 1.523 1 90.19 105 TYR A C 1
ATOM 820 O O . TYR A 1 105 ? 0.333 40.969 2.564 1 90.19 105 TYR A O 1
ATOM 828 N N . GLU A 1 106 ? 0.839 39.938 0.765 1 88.12 106 GLU A N 1
ATOM 829 C CA . GLU A 1 106 ? 2.277 40.094 0.961 1 88.12 106 GLU A CA 1
ATOM 830 C C . GLU A 1 106 ? 2.656 41.562 1.188 1 88.12 106 GLU A C 1
ATOM 832 O O . GLU A 1 106 ? 3.529 41.875 2.006 1 88.12 106 GLU A O 1
ATOM 837 N N . SER A 1 107 ? 2.016 42.469 0.49 1 88.69 107 SER A N 1
ATOM 838 C CA . SER A 1 107 ? 2.352 43.906 0.57 1 88.69 107 SER A CA 1
ATOM 839 C C . SER A 1 107 ? 1.978 44.469 1.93 1 88.69 107 SER A C 1
ATOM 841 O O . SER A 1 107 ? 2.529 45.5 2.35 1 88.69 107 SER A O 1
ATOM 843 N N . ALA A 1 108 ? 1.089 43.781 2.611 1 92.19 108 ALA A N 1
ATOM 844 C CA . ALA A 1 108 ? 0.628 44.281 3.906 1 92.19 108 ALA A CA 1
ATOM 845 C C . ALA A 1 108 ? 1.351 43.594 5.051 1 92.19 108 ALA A C 1
ATOM 847 O O . ALA A 1 108 ? 1.167 43.938 6.219 1 92.19 108 ALA A O 1
ATOM 848 N N . ILE A 1 109 ? 2.129 42.656 4.734 1 90.12 109 ILE A N 1
ATOM 849 C CA . ILE A 1 109 ? 2.902 41.938 5.734 1 90.12 109 ILE A CA 1
ATOM 850 C C . ILE A 1 109 ? 4.305 42.531 5.836 1 90.12 109 ILE A C 1
ATOM 852 O O . ILE A 1 109 ? 5.09 42.438 4.887 1 90.12 109 ILE A O 1
ATOM 856 N N . VAL A 1 110 ? 4.539 43.094 7.008 1 86.44 110 VAL A N 1
ATOM 857 C CA . VAL A 1 110 ? 5.805 43.781 7.23 1 86.44 110 VAL A CA 1
ATOM 858 C C . VAL A 1 110 ? 6.547 43.125 8.398 1 86.44 110 VAL A C 1
ATOM 860 O O . VAL A 1 110 ? 6.008 42.25 9.07 1 86.44 110 VAL A O 1
ATOM 863 N N . PRO A 1 111 ? 7.797 43.5 8.703 1 81.62 111 PRO A N 1
ATOM 864 C CA . PRO A 1 111 ? 8.594 42.875 9.75 1 81.62 111 PRO A CA 1
ATOM 865 C C . PRO A 1 111 ? 7.973 43.031 11.141 1 81.62 111 PRO A C 1
ATOM 867 O O . PRO A 1 111 ? 8.188 42.188 12.008 1 81.62 111 PRO A O 1
ATOM 870 N N . SER A 1 112 ? 7.223 44.062 11.281 1 85.75 112 SER A N 1
ATOM 871 C CA . SER A 1 112 ? 6.613 44.281 12.594 1 85.75 112 SER A CA 1
ATOM 872 C C . SER A 1 112 ? 5.309 43.5 12.734 1 85.75 112 SER A C 1
ATOM 874 O O . SER A 1 112 ? 4.742 43.438 13.828 1 85.75 112 SER A O 1
ATOM 876 N N . THR A 1 113 ? 4.895 42.875 11.594 1 90.69 113 THR A N 1
ATOM 877 C CA . THR A 1 113 ? 3.666 42.094 11.641 1 90.69 113 THR A CA 1
ATOM 878 C C . THR A 1 113 ? 3.836 40.875 12.539 1 90.69 113 THR A C 1
ATOM 880 O O . THR A 1 113 ? 4.828 40.156 12.438 1 90.69 113 THR A O 1
ATOM 883 N N . GLU A 1 114 ? 2.852 40.719 13.438 1 92.12 114 GLU A N 1
ATOM 884 C CA . GLU A 1 114 ? 2.779 39.5 14.234 1 92.12 114 GLU A CA 1
ATOM 885 C C . GLU A 1 114 ? 1.817 38.469 13.617 1 92.12 114 GLU A C 1
ATOM 887 O O . GLU A 1 114 ? 0.615 38.75 13.523 1 92.12 114 GLU A O 1
ATOM 892 N N . LEU A 1 115 ? 2.438 37.344 13.25 1 91.56 115 LEU A N 1
ATOM 893 C CA . LEU A 1 115 ? 1.67 36.312 12.562 1 91.56 115 LEU A CA 1
ATOM 894 C C . LEU A 1 115 ? 1.421 35.125 13.477 1 91.56 115 LEU A C 1
ATOM 896 O O . LEU A 1 115 ? 2.359 34.594 14.062 1 91.56 115 LEU A O 1
ATOM 900 N N . LEU A 1 116 ? 0.145 34.781 13.648 1 94.31 116 LEU A N 1
ATOM 901 C CA . LEU A 1 116 ? -0.233 33.562 14.344 1 94.31 116 LEU A CA 1
ATOM 902 C C . LEU A 1 116 ? -0.737 32.5 13.367 1 94.31 116 LEU A C 1
ATOM 904 O O . LEU A 1 116 ? -1.773 32.688 12.727 1 94.31 116 LEU A O 1
ATOM 908 N N . LEU A 1 117 ? 0.014 31.422 13.273 1 92.31 117 LEU A N 1
ATOM 909 C CA . LEU A 1 117 ? -0.417 30.281 12.477 1 92.31 117 LEU A CA 1
ATOM 910 C C . LEU A 1 117 ? -1.073 29.219 13.352 1 92.31 117 LEU A C 1
ATOM 912 O O . LEU A 1 117 ? -0.434 28.656 14.25 1 92.31 117 LEU A O 1
ATOM 916 N N . LEU A 1 118 ? -2.307 28.984 12.992 1 92.75 118 LEU A N 1
ATOM 917 C CA . LEU A 1 118 ? -3.035 28.016 13.805 1 92.75 118 LEU A CA 1
ATOM 918 C C . LEU A 1 118 ? -3.062 26.656 13.125 1 92.75 118 LEU A C 1
ATOM 920 O O . LEU A 1 118 ? -3.436 26.547 11.953 1 92.75 118 LEU A O 1
ATOM 924 N N . ASN A 1 119 ? -2.697 25.688 13.828 1 88.94 119 ASN A N 1
ATOM 925 C CA . ASN A 1 119 ? -2.672 24.281 13.422 1 88.94 119 ASN A CA 1
ATOM 926 C C . ASN A 1 119 ? -1.997 24.109 12.062 1 88.94 119 ASN A C 1
ATOM 928 O O . ASN A 1 119 ? -2.557 23.469 11.164 1 88.94 119 ASN A O 1
ATOM 932 N N . PRO A 1 120 ? -0.859 24.672 11.922 1 88.94 120 PRO A N 1
ATOM 933 C CA . PRO A 1 120 ? -0.151 24.375 10.672 1 88.94 120 PRO A CA 1
ATOM 934 C C . PRO A 1 120 ? 0.306 22.922 10.586 1 88.94 120 PRO A C 1
ATOM 936 O O . PRO A 1 120 ? 0.654 22.312 11.602 1 88.94 120 PRO A O 1
ATOM 939 N N . SER A 1 121 ? 0.267 22.438 9.398 1 87.31 121 SER A N 1
ATOM 940 C CA . SER A 1 121 ? 0.883 21.125 9.211 1 87.31 121 SER A CA 1
ATOM 941 C C . SER A 1 121 ? 2.398 21.203 9.352 1 87.31 121 SER A C 1
ATOM 943 O O . SER A 1 121 ? 2.977 22.297 9.328 1 87.31 121 SER A O 1
ATOM 945 N N . LEU A 1 122 ? 2.973 20.078 9.531 1 88.88 122 LEU A N 1
ATOM 946 C CA . LEU A 1 122 ? 4.43 20.062 9.57 1 88.88 122 LEU A CA 1
ATOM 947 C C . LEU A 1 122 ? 5.023 20.562 8.258 1 88.88 122 LEU A C 1
ATOM 949 O O . LEU A 1 122 ? 6.078 21.188 8.242 1 88.88 122 LEU A O 1
ATOM 953 N N . PHE A 1 123 ? 4.324 20.297 7.199 1 87.62 123 PHE A N 1
ATOM 954 C CA . PHE A 1 123 ? 4.758 20.781 5.895 1 87.62 123 PHE A CA 1
ATOM 955 C C . PHE A 1 123 ? 4.781 22.297 5.863 1 87.62 123 PHE A C 1
ATOM 957 O O . PHE A 1 123 ? 5.773 22.906 5.449 1 87.62 123 PHE A O 1
ATOM 964 N N . THR A 1 124 ? 3.752 22.859 6.355 1 86.44 124 THR A N 1
ATOM 965 C CA . THR A 1 124 ? 3.652 24.312 6.41 1 86.44 124 THR A CA 1
ATOM 966 C C . THR A 1 124 ? 4.719 24.891 7.336 1 86.44 124 THR A C 1
ATOM 968 O O . THR A 1 124 ? 5.387 25.875 6.988 1 86.44 124 THR A O 1
ATOM 971 N N . LEU A 1 125 ? 4.812 24.297 8.391 1 87.06 125 LEU A N 1
ATOM 972 C CA . LEU A 1 125 ? 5.816 24.75 9.352 1 87.06 125 LEU A CA 1
ATOM 973 C C . LEU A 1 125 ? 7.219 24.609 8.781 1 87.06 125 LEU A C 1
ATOM 975 O O . LEU A 1 125 ? 8.055 25.516 8.938 1 87.06 125 LEU A O 1
ATOM 979 N N . GLY A 1 126 ? 7.465 23.484 8.172 1 85.94 126 GLY A N 1
ATOM 980 C CA . GLY A 1 126 ? 8.758 23.266 7.539 1 85.94 126 GLY A CA 1
ATOM 981 C C . GLY A 1 126 ? 9.102 24.328 6.508 1 85.94 126 GLY A C 1
ATOM 982 O O . GLY A 1 126 ? 10.242 24.797 6.449 1 85.94 126 GLY A O 1
ATOM 983 N N . LEU A 1 127 ? 8.172 24.656 5.793 1 81.38 127 LEU A N 1
ATOM 984 C CA . LEU A 1 127 ? 8.398 25.672 4.762 1 81.38 127 LEU A CA 1
ATOM 985 C C . LEU A 1 127 ? 8.656 27.031 5.383 1 81.38 127 LEU A C 1
ATOM 987 O O . LEU A 1 127 ? 9.492 27.797 4.898 1 81.38 127 LEU A O 1
ATOM 991 N N . VAL A 1 128 ? 7.898 27.297 6.379 1 79.5 128 VAL A N 1
ATOM 992 C CA . VAL A 1 128 ? 8.086 28.562 7.09 1 79.5 128 VAL A CA 1
ATOM 993 C C . VAL A 1 128 ? 9.5 28.625 7.668 1 79.5 128 VAL A C 1
ATOM 995 O O . VAL A 1 128 ? 10.188 29.641 7.539 1 79.5 128 VAL A O 1
ATOM 998 N N . LEU A 1 129 ? 9.93 27.578 8.18 1 80.06 129 LEU A N 1
ATOM 999 C CA . LEU A 1 129 ? 11.258 27.516 8.789 1 80.06 129 LEU A CA 1
ATOM 1000 C C . LEU A 1 129 ? 12.352 27.578 7.727 1 80.06 129 LEU A C 1
ATOM 1002 O O . LEU A 1 129 ? 13.383 28.219 7.938 1 80.06 129 LEU A O 1
ATOM 1006 N N . GLU A 1 130 ? 12.133 26.938 6.672 1 77.25 130 GLU A N 1
ATOM 1007 C CA . GLU A 1 130 ? 13.086 26.969 5.57 1 77.25 130 GLU A CA 1
ATOM 1008 C C . GLU A 1 130 ? 13.227 28.359 4.988 1 77.25 130 GLU A C 1
ATOM 1010 O O . GLU A 1 130 ? 14.328 28.812 4.691 1 77.25 130 GLU A O 1
ATOM 1015 N N . LYS A 1 131 ? 12.172 28.859 4.801 1 70.19 131 LYS A N 1
ATOM 1016 C CA . LYS A 1 131 ? 12.172 30.219 4.246 1 70.19 131 LYS A CA 1
ATOM 1017 C C . LYS A 1 131 ? 12.844 31.203 5.199 1 70.19 131 LYS A C 1
ATOM 1019 O O . LYS A 1 131 ? 13.531 32.125 4.766 1 70.19 131 LYS A O 1
ATOM 1024 N N . LYS A 1 132 ? 12.602 31 6.34 1 68.06 132 LYS A N 1
ATOM 1025 C CA . LYS A 1 132 ? 13.281 31.812 7.34 1 68.06 132 LYS A CA 1
ATOM 1026 C C . LYS A 1 132 ? 14.789 31.578 7.305 1 68.06 132 LYS A C 1
ATOM 1028 O O . LYS A 1 132 ? 15.57 32.531 7.426 1 68.06 132 LYS A O 1
ATOM 1033 N N . ARG A 1 133 ? 15.117 30.359 7.055 1 67.06 133 ARG A N 1
ATOM 1034 C CA . ARG A 1 133 ? 16.531 30 7.004 1 67.06 133 ARG A CA 1
ATOM 1035 C C . ARG A 1 133 ? 17.203 30.578 5.762 1 67.06 133 ARG A C 1
ATOM 1037 O O . ARG A 1 133 ? 18.297 31.125 5.836 1 67.06 133 ARG A O 1
ATOM 1044 N N . ASN A 1 134 ? 16.547 30.25 4.637 1 63 134 ASN A N 1
ATOM 1045 C CA . ASN A 1 134 ? 17.156 30.609 3.361 1 63 134 ASN A CA 1
ATOM 1046 C C . ASN A 1 134 ? 16.922 32.062 3.014 1 63 134 ASN A C 1
ATOM 1048 O O . ASN A 1 134 ? 17.453 32.562 2.012 1 63 134 ASN A O 1
ATOM 1052 N N . LYS A 1 135 ? 16.422 32.844 3.93 1 57.16 135 LYS A N 1
ATOM 1053 C CA . LYS A 1 135 ? 16.078 34.25 3.691 1 57.16 135 LYS A CA 1
ATOM 1054 C C . LYS A 1 135 ? 15.461 34.438 2.312 1 57.16 135 LYS A C 1
ATOM 1056 O O . LYS A 1 135 ? 15.711 35.438 1.643 1 57.16 135 LYS A O 1
ATOM 1061 N N . GLU A 1 136 ? 15.141 33.25 1.649 1 49.22 136 GLU A N 1
ATOM 1062 C CA . GLU A 1 136 ? 14.688 33.219 0.262 1 49.22 136 GLU A CA 1
ATOM 1063 C C . GLU A 1 136 ? 13.492 34.125 0.055 1 49.22 136 GLU A C 1
ATOM 1065 O O . GLU A 1 136 ? 13.398 34.812 -0.963 1 49.22 136 GLU A O 1
ATOM 1070 N N . PHE A 1 137 ? 12.328 33.812 0.587 1 46.25 137 PHE A N 1
ATOM 1071 C CA . PHE A 1 137 ? 11.156 34.594 0.207 1 46.25 137 PHE A CA 1
ATOM 1072 C C . PHE A 1 137 ? 11.133 35.938 0.944 1 46.25 137 PHE A C 1
ATOM 1074 O O . PHE A 1 137 ? 11.398 35.969 2.148 1 46.25 137 PHE A O 1
ATOM 1081 N N . LYS A 1 138 ? 11.18 36.969 0.048 1 48.16 138 LYS A N 1
ATOM 1082 C CA . LYS A 1 138 ? 11.133 38.344 0.536 1 48.16 138 LYS A CA 1
ATOM 1083 C C . LYS A 1 138 ? 10.219 38.469 1.752 1 48.16 138 LYS A C 1
ATOM 1085 O O . LYS A 1 138 ? 10.555 39.125 2.725 1 48.16 138 LYS A O 1
ATOM 1090 N N . ILE A 1 139 ? 9.156 37.719 1.586 1 47.72 139 ILE A N 1
ATOM 1091 C CA . ILE A 1 139 ? 8.164 37.938 2.639 1 47.72 139 ILE A CA 1
ATOM 1092 C C . ILE A 1 139 ? 8.68 37.344 3.951 1 47.72 139 ILE A C 1
ATOM 1094 O O . ILE A 1 139 ? 8.367 37.844 5.031 1 47.72 139 ILE A O 1
ATOM 1098 N N . TRP A 1 140 ? 9.539 36.188 3.785 1 51.09 140 TRP A N 1
ATOM 1099 C CA . TRP A 1 140 ? 9.938 35.531 5.027 1 51.09 140 TRP A CA 1
ATOM 1100 C C . TRP A 1 140 ? 11.297 36.062 5.492 1 51.09 140 TRP A C 1
ATOM 1102 O O . TRP A 1 140 ? 11.703 35.812 6.633 1 51.09 140 TRP A O 1
ATOM 1112 N N . ARG A 1 141 ? 12.234 36.594 4.574 1 49.22 141 ARG A N 1
ATOM 1113 C CA . ARG A 1 141 ? 13.578 37.094 4.875 1 49.22 141 ARG A CA 1
ATOM 1114 C C . ARG A 1 141 ? 13.578 38 6.105 1 49.22 141 ARG A C 1
ATOM 1116 O O . ARG A 1 141 ? 14.445 37.875 6.973 1 49.22 141 ARG A O 1
ATOM 1123 N N . GLU A 1 142 ? 13.016 39.062 5.969 1 54.5 142 GLU A N 1
ATOM 1124 C CA . GLU A 1 142 ? 13.008 40.125 6.961 1 54.5 142 GLU A CA 1
ATOM 1125 C C . GLU A 1 142 ? 11.641 40.219 7.633 1 54.5 142 GLU A C 1
ATOM 1127 O O . GLU A 1 142 ? 11.336 41.25 8.258 1 54.5 142 GLU A O 1
ATOM 1132 N N . ARG A 1 143 ? 10.875 38.938 7.406 1 64.19 143 ARG A N 1
ATOM 1133 C CA . ARG A 1 143 ? 9.5 39.375 7.621 1 64.19 143 ARG A CA 1
ATOM 1134 C C . ARG A 1 143 ? 8.805 38.469 8.648 1 64.19 143 ARG A C 1
ATOM 1136 O O . ARG A 1 143 ? 9.203 37.344 8.867 1 64.19 143 ARG A O 1
ATOM 1143 N N . PRO A 1 144 ? 7.734 38.625 9.219 1 76.88 144 PRO A N 1
ATOM 1144 C CA . PRO A 1 144 ? 6.855 38.781 10.383 1 76.88 144 PRO A CA 1
ATOM 1145 C C . PRO A 1 144 ? 7.266 37.906 11.555 1 76.88 144 PRO A C 1
ATOM 1147 O O . PRO A 1 144 ? 8.023 36.938 11.375 1 76.88 144 PRO A O 1
ATOM 1150 N N . LYS A 1 145 ? 7.098 38.344 12.688 1 83.19 145 LYS A N 1
ATOM 1151 C CA . LYS A 1 145 ? 7.203 37.5 13.875 1 83.19 145 LYS A CA 1
ATOM 1152 C C . LYS A 1 145 ? 6.145 36.406 13.859 1 83.19 145 LYS A C 1
ATOM 1154 O O . LYS A 1 145 ? 4.945 36.688 13.805 1 83.19 145 LYS A O 1
ATOM 1159 N N . VAL A 1 146 ? 6.695 35.219 13.883 1 88.12 146 VAL A N 1
ATOM 1160 C CA . VAL A 1 146 ? 5.766 34.094 13.68 1 88.12 146 VAL A CA 1
ATOM 1161 C C . VAL A 1 146 ? 5.52 33.375 15.008 1 88.12 146 VAL A C 1
ATOM 1163 O O . VAL A 1 146 ? 6.461 33.062 15.742 1 88.12 146 VAL A O 1
ATOM 1166 N N . THR A 1 147 ? 4.254 33.25 15.312 1 90.94 147 THR A N 1
ATOM 1167 C CA . THR A 1 147 ? 3.787 32.406 16.422 1 90.94 147 THR A CA 1
ATOM 1168 C C . THR A 1 147 ? 2.961 31.234 15.898 1 90.94 147 THR A C 1
ATOM 1170 O O . THR A 1 147 ? 2.172 31.391 14.961 1 90.94 147 THR A O 1
ATOM 1173 N N . ILE A 1 148 ? 3.254 30.094 16.531 1 92 148 ILE A N 1
ATOM 1174 C CA . ILE A 1 148 ? 2.516 28.906 16.141 1 92 148 ILE A CA 1
ATOM 1175 C C . ILE A 1 148 ? 1.543 28.516 17.25 1 92 148 ILE A C 1
ATOM 1177 O O . ILE A 1 148 ? 1.895 28.547 18.438 1 92 148 ILE A O 1
ATOM 1181 N N . GLY A 1 149 ? 0.301 28.234 16.859 1 91.5 149 GLY A N 1
ATOM 1182 C CA . GLY A 1 149 ? -0.708 27.75 17.781 1 91.5 149 GLY A CA 1
ATOM 1183 C C . GLY A 1 149 ? -1.307 26.406 17.375 1 91.5 149 GLY A C 1
ATOM 1184 O O . GLY A 1 149 ? -1.575 26.188 16.188 1 91.5 149 GLY A O 1
ATOM 1185 N N . VAL A 1 150 ? -1.415 25.516 18.359 1 90.69 150 VAL A N 1
ATOM 1186 C CA . VAL A 1 150 ? -1.985 24.203 18.094 1 90.69 150 VAL A CA 1
ATOM 1187 C C . VAL A 1 150 ? -3.146 23.938 19.047 1 90.69 150 VAL A C 1
ATOM 1189 O O . VAL A 1 150 ? -2.986 24.016 20.266 1 90.69 150 VAL A O 1
ATOM 1192 N N . ALA A 1 151 ? -4.238 23.703 18.406 1 87.12 151 ALA A N 1
ATOM 1193 C CA . ALA A 1 151 ? -5.41 23.375 19.219 1 87.12 151 ALA A CA 1
ATOM 1194 C C . ALA A 1 151 ? -5.617 21.859 19.297 1 87.12 151 ALA A C 1
ATOM 1196 O O . ALA A 1 151 ? -5.168 21.109 18.422 1 87.12 151 ALA A O 1
ATOM 1197 N N . ASN A 1 152 ? -6.129 21.469 20.328 1 73.5 152 ASN A N 1
ATOM 1198 C CA . ASN A 1 152 ? -6.469 20.047 20.453 1 73.5 152 ASN A CA 1
ATOM 1199 C C . ASN A 1 152 ? -7.547 19.641 19.453 1 73.5 152 ASN A C 1
ATOM 1201 O O . ASN A 1 152 ? -8.242 20.484 18.906 1 73.5 152 ASN A O 1
ATOM 1205 N N . LYS A 1 153 ? -7.531 18.359 19.016 1 61.44 153 LYS A N 1
ATOM 1206 C CA . LYS A 1 153 ? -8.312 17.797 17.922 1 61.44 153 LYS A CA 1
ATOM 1207 C C . LYS A 1 153 ? -9.719 18.375 17.875 1 61.44 153 LYS A C 1
ATOM 1209 O O . LYS A 1 153 ? -9.969 19.359 17.188 1 61.44 153 LYS A O 1
ATOM 1214 N N . ALA A 1 154 ? -10.82 17.562 18.016 1 56 154 ALA A N 1
ATOM 1215 C CA . ALA A 1 154 ? -12.164 17.344 17.484 1 56 154 ALA A CA 1
ATOM 1216 C C . ALA A 1 154 ? -13.102 18.484 17.891 1 56 154 ALA A C 1
ATOM 1218 O O . ALA A 1 154 ? -14.312 18.391 17.672 1 56 154 ALA A O 1
ATOM 1219 N N . GLY A 1 155 ? -12.57 19.766 18.031 1 62.91 155 GLY A N 1
ATOM 1220 C CA . GLY A 1 155 ? -13.664 20.406 18.734 1 62.91 155 GLY A CA 1
ATOM 1221 C C . GLY A 1 155 ? -14.297 21.547 17.969 1 62.91 155 GLY A C 1
ATOM 1222 O O . GLY A 1 155 ? -15.336 22.078 18.359 1 62.91 155 GLY A O 1
ATOM 1223 N N . VAL A 1 156 ? -13.555 21.906 16.797 1 76.06 156 VAL A N 1
ATOM 1224 C CA . VAL A 1 156 ? -14.156 23.031 16.094 1 76.06 156 VAL A CA 1
ATOM 1225 C C . VAL A 1 156 ? -14.391 22.688 14.633 1 76.06 156 VAL A C 1
ATOM 1227 O O . VAL A 1 156 ? -13.484 22.172 13.961 1 76.06 156 VAL A O 1
ATOM 1230 N N . GLU A 1 157 ? -15.641 22.812 14.219 1 79.88 157 GLU A N 1
ATOM 1231 C CA . GLU A 1 157 ? -15.984 22.516 12.828 1 79.88 157 GLU A CA 1
ATOM 1232 C C . GLU A 1 157 ? -16.906 23.594 12.258 1 79.88 157 GLU A C 1
ATOM 1234 O O . GLU A 1 157 ? -17.344 24.484 12.969 1 79.88 157 GLU A O 1
ATOM 1239 N N . ILE A 1 158 ? -17 23.422 10.977 1 75.94 158 ILE A N 1
ATOM 1240 C CA . ILE A 1 158 ? -17.953 24.297 10.312 1 75.94 158 ILE A CA 1
ATOM 1241 C C . ILE A 1 158 ? -19.375 23.938 10.742 1 75.94 158 ILE A C 1
ATOM 1243 O O . ILE A 1 158 ? -19.719 22.75 10.844 1 75.94 158 ILE A O 1
ATOM 1247 N N . GLY A 1 159 ? -20.047 24.891 10.938 1 75.75 159 GLY A N 1
ATOM 1248 C CA . GLY A 1 159 ? -21.438 24.672 11.312 1 75.75 159 GLY A CA 1
ATOM 1249 C C . GLY A 1 159 ? -22.344 24.406 10.125 1 75.75 159 GLY A C 1
ATOM 1250 O O . GLY A 1 159 ? -21.922 23.797 9.141 1 75.75 159 GLY A O 1
ATOM 1251 N N . ASN A 1 160 ? -23.547 24.703 10.305 1 74.19 160 ASN A N 1
ATOM 1252 C CA . ASN A 1 160 ? -24.578 24.469 9.297 1 74.19 160 ASN A CA 1
ATOM 1253 C C . ASN A 1 160 ? -24.375 25.344 8.07 1 74.19 160 ASN A C 1
ATOM 1255 O O . ASN A 1 160 ? -24.703 24.953 6.953 1 74.19 160 ASN A O 1
ATOM 1259 N N . GLU A 1 161 ? -23.938 26.531 8.398 1 82.81 161 GLU A N 1
ATOM 1260 C CA . GLU A 1 161 ? -23.688 27.469 7.312 1 82.81 161 GLU A CA 1
ATOM 1261 C C . GLU A 1 161 ? -22.203 27.75 7.172 1 82.81 161 GLU A C 1
ATOM 1263 O O . GLU A 1 161 ? -21.406 27.453 8.07 1 82.81 161 GLU A O 1
ATOM 1268 N N . GLU A 1 162 ? -21.891 28.391 6.141 1 87.5 162 GLU A N 1
ATOM 1269 C CA . GLU A 1 162 ? -20.5 28.609 5.738 1 87.5 162 GLU A CA 1
ATOM 1270 C C . GLU A 1 162 ? -19.734 29.406 6.797 1 87.5 162 GLU A C 1
ATOM 1272 O O . GLU A 1 162 ? -18.531 29.203 6.977 1 87.5 162 GLU A O 1
ATOM 1277 N N . PHE A 1 163 ? -20.438 30.25 7.496 1 89.06 163 PHE A N 1
ATOM 1278 C CA . PHE A 1 163 ? -19.75 31.156 8.398 1 89.06 163 PHE A CA 1
ATOM 1279 C C . PHE A 1 163 ? -20.062 30.812 9.852 1 89.06 163 PHE A C 1
ATOM 1281 O O . PHE A 1 163 ? -19.672 31.547 10.766 1 89.06 163 PHE A O 1
ATOM 1288 N N . ASP A 1 164 ? -20.719 29.703 10.039 1 88.06 164 ASP A N 1
ATOM 1289 C CA . ASP A 1 164 ? -21.016 29.203 11.383 1 88.06 164 ASP A CA 1
ATOM 1290 C C . ASP A 1 164 ? -19.891 28.297 11.898 1 88.06 164 ASP A C 1
ATOM 1292 O O . ASP A 1 164 ? -19.297 27.547 11.125 1 88.06 164 ASP A O 1
ATOM 1296 N N . VAL A 1 165 ? -19.625 28.531 13.156 1 88.25 165 VAL A N 1
ATOM 1297 C CA . VAL A 1 165 ? -18.641 27.672 13.805 1 88.25 165 VAL A CA 1
ATOM 1298 C C . VAL A 1 165 ? -19.312 26.812 14.875 1 88.25 165 VAL A C 1
ATOM 1300 O O . VAL A 1 165 ? -20.062 27.328 15.711 1 88.25 165 VAL A O 1
ATOM 1303 N N . ARG A 1 166 ? -19.031 25.594 14.734 1 87.25 166 ARG A N 1
ATOM 1304 C CA . ARG A 1 166 ? -19.547 24.672 15.734 1 87.25 166 ARG A CA 1
ATOM 1305 C C . ARG A 1 166 ? -18.438 24.203 16.672 1 87.25 166 ARG A C 1
ATOM 1307 O O . ARG A 1 166 ? -17.391 23.719 16.219 1 87.25 166 ARG A O 1
ATOM 1314 N N . VAL A 1 167 ? -18.75 24.375 17.922 1 83.25 167 VAL A N 1
ATOM 1315 C CA . VAL A 1 167 ? -17.812 23.938 18.953 1 83.25 167 VAL A CA 1
ATOM 1316 C C . VAL A 1 167 ? -18.328 22.672 19.641 1 83.25 167 VAL A C 1
ATOM 1318 O O . VAL A 1 167 ? -19.375 22.703 20.281 1 83.25 167 VAL A O 1
ATOM 1321 N N . ASN A 1 168 ? -17.688 21.578 19.406 1 74.56 168 ASN A N 1
ATOM 1322 C CA . ASN A 1 168 ? -18.141 20.281 19.922 1 74.56 168 ASN A CA 1
ATOM 1323 C C . ASN A 1 168 ? -17.656 20.047 21.359 1 74.56 168 ASN A C 1
ATOM 1325 O O . ASN A 1 168 ? -18.266 19.297 22.109 1 74.56 168 ASN A O 1
ATOM 1329 N N . ASN A 1 169 ? -16.5 20.531 21.672 1 67.69 169 ASN A N 1
ATOM 1330 C CA . ASN A 1 169 ? -15.93 20.297 23 1 67.69 169 ASN A CA 1
ATOM 1331 C C . ASN A 1 169 ? -15.906 21.578 23.828 1 67.69 169 ASN A C 1
ATOM 1333 O O . ASN A 1 169 ? -15.773 22.672 23.281 1 67.69 169 ASN A O 1
ATOM 1337 N N . ASN A 1 170 ? -16.156 21.375 25.094 1 64.12 170 ASN A N 1
ATOM 1338 C CA . ASN A 1 170 ? -16.234 22.516 25.984 1 64.12 170 ASN A CA 1
ATOM 1339 C C . ASN A 1 170 ? -14.859 23.141 26.203 1 64.12 170 ASN A C 1
ATOM 1341 O O . ASN A 1 170 ? -14.758 24.297 26.641 1 64.12 170 ASN A O 1
ATOM 1345 N N . ASP A 1 171 ? -13.961 22.391 25.859 1 74.56 171 ASP A N 1
ATOM 1346 C CA . ASP A 1 171 ? -12.672 22.938 26.234 1 74.56 171 ASP A CA 1
ATOM 1347 C C . ASP A 1 171 ? -11.68 22.875 25.078 1 74.56 171 ASP A C 1
ATOM 1349 O O . ASP A 1 171 ? -11.031 21.844 24.875 1 74.56 171 ASP A O 1
ATOM 1353 N N . ILE A 1 172 ? -11.602 24.094 24.391 1 83.56 172 ILE A N 1
ATOM 1354 C CA . ILE A 1 172 ? -10.594 24.188 23.344 1 83.56 172 ILE A CA 1
ATOM 1355 C C . ILE A 1 172 ? -9.289 24.719 23.938 1 83.56 172 ILE A C 1
ATOM 1357 O O . ILE A 1 172 ? -9.25 25.844 24.469 1 83.56 172 ILE A O 1
ATOM 1361 N N . LYS A 1 173 ? -8.336 23.906 23.922 1 88.06 173 LYS A N 1
ATOM 1362 C CA . LYS A 1 173 ? -7.023 24.297 24.422 1 88.06 173 LYS A CA 1
ATOM 1363 C C . LYS A 1 173 ? -6.059 24.578 23.281 1 88.06 173 LYS A C 1
ATOM 1365 O O . LYS A 1 173 ? -5.855 23.719 22.406 1 88.06 173 LYS A O 1
ATOM 1370 N N . ILE A 1 174 ? -5.527 25.734 23.312 1 90.94 174 ILE A N 1
ATOM 1371 C CA . ILE A 1 174 ? -4.559 26.125 22.297 1 90.94 174 ILE A CA 1
ATOM 1372 C C . ILE A 1 174 ? -3.188 26.328 22.938 1 90.94 174 ILE A C 1
ATOM 1374 O O . ILE A 1 174 ? -3.01 27.219 23.766 1 90.94 174 ILE A O 1
ATOM 1378 N N . LYS A 1 175 ? -2.301 25.516 22.562 1 92.38 175 LYS A N 1
ATOM 1379 C CA . LYS A 1 175 ? -0.902 25.75 22.922 1 92.38 175 LYS A CA 1
ATOM 1380 C C . LYS A 1 175 ? -0.19 26.562 21.844 1 92.38 175 LYS A C 1
ATOM 1382 O O . LYS A 1 175 ? -0.401 26.359 20.656 1 92.38 175 LYS A O 1
ATOM 1387 N N . TYR A 1 176 ? 0.535 27.562 22.281 1 93 176 TYR A N 1
ATOM 1388 C CA . TYR A 1 176 ? 1.2 28.375 21.281 1 93 176 TYR A CA 1
ATOM 1389 C C . TYR A 1 176 ? 2.646 28.656 21.672 1 93 176 TYR A C 1
ATOM 1391 O O . TYR A 1 176 ? 3 28.594 22.844 1 93 176 TYR A O 1
ATOM 1399 N N . SER A 1 177 ? 3.486 28.922 20.656 1 92.06 177 SER A N 1
ATOM 1400 C CA . SER A 1 177 ? 4.91 29.188 20.828 1 92.06 177 SER A CA 1
ATOM 1401 C C . SER A 1 177 ? 5.434 30.125 19.75 1 92.06 177 SER A C 1
ATOM 1403 O O . SER A 1 177 ? 5.043 30.016 18.594 1 92.06 177 SER A O 1
ATOM 1405 N N . HIS A 1 178 ? 6.312 31.016 20.203 1 87.62 178 HIS A N 1
ATOM 1406 C CA . HIS A 1 178 ? 6.977 31.891 19.25 1 87.62 178 HIS A CA 1
ATOM 1407 C C . HIS A 1 178 ? 8.117 31.172 18.531 1 87.62 178 HIS A C 1
ATOM 1409 O O . HIS A 1 178 ? 8.867 30.422 19.172 1 87.62 178 HIS A O 1
ATOM 1415 N N . LEU A 1 179 ? 8.18 31.391 17.281 1 84.44 179 LEU A N 1
ATOM 1416 C CA . LEU A 1 179 ? 9.312 30.875 16.531 1 84.44 179 LEU A CA 1
ATOM 1417 C C . LEU A 1 179 ? 10.578 31.672 16.828 1 84.44 179 LEU A C 1
ATOM 1419 O O . LEU A 1 179 ? 10.594 32.875 16.672 1 84.44 179 LEU A O 1
ATOM 1423 N N . PRO A 1 180 ? 11.586 30.922 17.234 1 76.44 180 PRO A N 1
ATOM 1424 C CA . PRO A 1 180 ? 12.812 31.672 17.547 1 76.44 180 PRO A CA 1
ATOM 1425 C C . PRO A 1 180 ? 13.445 32.312 16.312 1 76.44 180 PRO A C 1
ATOM 1427 O O . PRO A 1 180 ? 13.359 31.75 15.211 1 76.44 180 PRO A O 1
ATOM 1430 N N . GLU A 1 181 ? 14.047 33.469 16.516 1 67.44 181 GLU A N 1
ATOM 1431 C CA . GLU A 1 181 ? 14.727 34.188 15.43 1 67.44 181 GLU A CA 1
ATOM 1432 C C . GLU A 1 181 ? 15.984 33.438 14.984 1 67.44 181 GLU A C 1
ATOM 1434 O O . GLU A 1 181 ? 16.344 33.469 13.812 1 67.44 181 GLU A O 1
ATOM 1439 N N . THR A 1 182 ? 16.641 32.812 15.977 1 65 182 THR A N 1
ATOM 1440 C CA . THR A 1 182 ? 17.859 32.125 15.648 1 65 182 THR A CA 1
ATOM 1441 C C . THR A 1 182 ? 17.734 30.625 15.953 1 65 182 THR A C 1
ATOM 1443 O O . THR A 1 182 ? 17.844 30.203 17.109 1 65 182 THR A O 1
ATOM 1446 N N . LEU A 1 183 ? 16.906 29.938 15.375 1 61.28 183 LEU A N 1
ATOM 1447 C CA . LEU A 1 183 ? 16.75 28.516 15.648 1 61.28 183 LEU A CA 1
ATOM 1448 C C . LEU A 1 183 ? 18.078 27.781 15.469 1 61.28 183 LEU A C 1
ATOM 1450 O O . LEU A 1 183 ? 18.359 26.797 16.172 1 61.28 183 LEU A O 1
ATOM 1454 N N . TRP A 1 184 ? 18.875 28.219 14.539 1 53.59 184 TRP A N 1
ATOM 1455 C CA . TRP A 1 184 ? 20.094 27.5 14.195 1 53.59 184 TRP A CA 1
ATOM 1456 C C . TRP A 1 184 ? 21.297 28.047 14.977 1 53.59 184 TRP A C 1
ATOM 1458 O O . TRP A 1 184 ? 22.359 27.438 14.977 1 53.59 184 TRP A O 1
ATOM 1468 N N . ALA A 1 185 ? 21.125 29.172 15.594 1 47.41 185 ALA A N 1
ATOM 1469 C CA . ALA A 1 185 ? 22.219 29.688 16.391 1 47.41 185 ALA A CA 1
ATOM 1470 C C . ALA A 1 185 ? 22.156 29.172 17.828 1 47.41 185 ALA A C 1
ATOM 1472 O O . ALA A 1 185 ? 21.062 28.891 18.344 1 47.41 185 ALA A O 1
ATOM 1473 N N . ASN A 1 186 ? 23.094 28.266 18.281 1 41.53 186 ASN A N 1
ATOM 1474 C CA . ASN A 1 186 ? 23.328 27.766 19.641 1 41.53 186 ASN A CA 1
ATOM 1475 C C . ASN A 1 186 ? 22.797 28.734 20.688 1 41.53 186 ASN A C 1
ATOM 1477 O O . ASN A 1 186 ? 23.219 28.703 21.844 1 41.53 186 ASN A O 1
ATOM 1481 N N . GLU A 1 187 ? 22.344 29.828 20.344 1 39.66 187 GLU A N 1
ATOM 1482 C CA . GLU A 1 187 ? 22.172 30.812 21.406 1 39.66 187 GLU A CA 1
ATOM 1483 C C . GLU A 1 187 ? 20.875 30.594 22.156 1 39.66 187 GLU A C 1
ATOM 1485 O O . GLU A 1 187 ? 19.859 30.219 21.562 1 39.66 187 GLU A O 1
ATOM 1490 N N . ASN A 1 188 ? 20.953 30.172 23.422 1 39.94 188 ASN A N 1
ATOM 1491 C CA . ASN A 1 188 ? 19.906 30.266 24.438 1 39.94 188 ASN A CA 1
ATOM 1492 C C . ASN A 1 188 ? 18.969 31.438 24.156 1 39.94 188 ASN A C 1
ATOM 1494 O O . ASN A 1 188 ? 19.203 32.562 24.641 1 39.94 188 ASN A O 1
ATOM 1498 N N . ASP A 1 189 ? 18.719 31.609 23.047 1 40.53 189 ASP A N 1
ATOM 1499 C CA . ASP A 1 189 ? 17.906 32.812 22.906 1 40.53 189 ASP A CA 1
ATOM 1500 C C . ASP A 1 189 ? 16.75 32.812 23.922 1 40.53 189 ASP A C 1
ATOM 1502 O O . ASP A 1 189 ? 16.016 31.844 24.031 1 40.53 189 ASP A O 1
ATOM 1506 N N . SER A 1 190 ? 16.953 33.469 24.891 1 40.09 190 SER A N 1
ATOM 1507 C CA . SER A 1 190 ? 16.031 33.875 25.953 1 40.09 190 SER A CA 1
ATOM 1508 C C . SER A 1 190 ? 14.609 34.031 25.406 1 40.09 190 SER A C 1
ATOM 1510 O O . SER A 1 190 ? 14.414 34.469 24.266 1 40.09 190 SER A O 1
ATOM 1512 N N . ILE A 1 191 ? 13.711 33.25 25.828 1 45.12 191 ILE A N 1
ATOM 1513 C CA . ILE A 1 191 ? 12.289 33.594 25.844 1 45.12 191 ILE A CA 1
ATOM 1514 C C . ILE A 1 191 ? 12.141 35.125 25.75 1 45.12 191 ILE A C 1
ATOM 1516 O O . ILE A 1 191 ? 12.305 35.812 26.75 1 45.12 191 ILE A O 1
ATOM 1520 N N . GLU A 1 192 ? 12.906 35.719 24.969 1 42.19 192 GLU A N 1
ATOM 1521 C CA . GLU A 1 192 ? 12.578 37.156 25 1 42.19 192 GLU A CA 1
ATOM 1522 C C . GLU A 1 192 ? 11.07 37.375 25.078 1 42.19 192 GLU A C 1
ATOM 1524 O O . GLU A 1 192 ? 10.328 36.906 24.203 1 42.19 192 GLU A O 1
ATOM 1529 N N . ASN A 1 193 ? 10.562 37.281 26.219 1 45.19 193 ASN A N 1
ATOM 1530 C CA . ASN A 1 193 ? 9.297 37.875 26.625 1 45.19 193 ASN A CA 1
ATOM 1531 C C . ASN A 1 193 ? 8.969 39.125 25.828 1 45.19 193 ASN A C 1
ATOM 1533 O O . ASN A 1 193 ? 9.031 40.219 26.344 1 45.19 193 ASN A O 1
ATOM 1537 N N . SER A 1 194 ? 9.586 39.219 24.703 1 48.91 194 SER A N 1
ATOM 1538 C CA . SER A 1 194 ? 9.25 40.5 24.062 1 48.91 194 SER A CA 1
ATOM 1539 C C . SER A 1 194 ? 7.734 40.656 23.953 1 48.91 194 SER A C 1
ATOM 1541 O O . SER A 1 194 ? 6.996 39.688 23.906 1 48.91 194 SER A O 1
ATOM 1543 N N . GLN A 1 195 ? 7.258 41.781 24.344 1 59.88 195 GLN A N 1
ATOM 1544 C CA . GLN A 1 195 ? 5.938 42.406 24.234 1 59.88 195 GLN A CA 1
ATOM 1545 C C . GLN A 1 195 ? 5.332 42.156 22.859 1 59.88 195 GLN A C 1
ATOM 1547 O O . GLN A 1 195 ? 5.602 42.906 21.922 1 59.88 195 GLN A O 1
ATOM 1552 N N . ASN A 1 196 ? 4.973 40.844 22.484 1 79.69 196 ASN A N 1
ATOM 1553 C CA . ASN A 1 196 ? 4.301 40.438 21.266 1 79.69 196 ASN A CA 1
ATOM 1554 C C . ASN A 1 196 ? 2.783 40.562 21.391 1 79.69 196 ASN A C 1
ATOM 1556 O O . ASN A 1 196 ? 2.197 40.156 22.391 1 79.69 196 ASN A O 1
ATOM 1560 N N . SER A 1 197 ? 2.312 41.375 20.516 1 88.5 197 SER A N 1
ATOM 1561 C CA . SER A 1 197 ? 0.883 41.656 20.516 1 88.5 197 SER A CA 1
ATOM 1562 C C . SER A 1 197 ? 0.059 40.375 20.516 1 88.5 197 SER A C 1
ATOM 1564 O O . SER A 1 197 ? -0.956 40.281 21.219 1 88.5 197 SER A O 1
ATOM 1566 N N . ILE A 1 198 ? 0.547 39.375 19.922 1 91.44 198 ILE A N 1
ATOM 1567 C CA . ILE A 1 198 ? -0.174 38.125 19.859 1 91.44 198 ILE A CA 1
ATOM 1568 C C . ILE A 1 198 ? -0.174 37.469 21.25 1 91.44 198 ILE A C 1
ATOM 1570 O O . ILE A 1 198 ? -1.191 36.906 21.672 1 91.44 198 ILE A O 1
ATOM 1574 N N . ASN A 1 199 ? 0.967 37.5 21.844 1 89.38 199 ASN A N 1
ATOM 1575 C CA . ASN A 1 199 ? 1.039 36.938 23.188 1 89.38 199 ASN A CA 1
ATOM 1576 C C . ASN A 1 199 ? 0.046 37.625 24.125 1 89.38 199 ASN A C 1
ATOM 1578 O O . ASN A 1 199 ? -0.614 36.969 24.922 1 89.38 199 ASN A O 1
ATOM 1582 N N . SER A 1 200 ? 0.032 38.906 23.984 1 90.19 200 SER A N 1
ATOM 1583 C CA . SER A 1 200 ? -0.895 39.688 24.812 1 90.19 200 SER A CA 1
ATOM 1584 C C . SER A 1 200 ? -2.342 39.312 24.516 1 90.19 200 SER A C 1
ATOM 1586 O O . SER A 1 200 ? -3.148 39.125 25.422 1 90.19 200 SER A O 1
ATOM 1588 N N . LEU A 1 201 ? -2.65 39.188 23.328 1 92.38 201 LEU A N 1
ATOM 1589 C CA . LEU A 1 201 ? -4.004 38.844 22.906 1 92.38 201 LEU A CA 1
ATOM 1590 C C . LEU A 1 201 ? -4.379 37.469 23.406 1 92.38 201 LEU A C 1
ATOM 1592 O O . LEU A 1 201 ? -5.473 37.25 23.953 1 92.38 201 LEU A O 1
ATOM 1596 N N . MET A 1 202 ? -3.477 36.531 23.281 1 91.38 202 MET A N 1
ATOM 1597 C CA . MET A 1 202 ? -3.734 35.156 23.719 1 91.38 202 MET A CA 1
ATOM 1598 C C . MET A 1 202 ? -3.904 35.062 25.234 1 91.38 202 MET A C 1
ATOM 1600 O O . MET A 1 202 ? -4.746 34.312 25.719 1 91.38 202 MET A O 1
ATOM 1604 N N . ASN A 1 203 ? -3.1 35.844 25.859 1 88.56 203 ASN A N 1
ATOM 1605 C CA . ASN A 1 203 ? -3.23 35.906 27.312 1 88.56 203 ASN A CA 1
ATOM 1606 C C . ASN A 1 203 ? -4.574 36.5 27.734 1 88.56 203 ASN A C 1
ATOM 1608 O O . ASN A 1 203 ? -5.18 36.062 28.703 1 88.56 203 ASN A O 1
ATOM 1612 N N . GLN A 1 204 ? -4.988 37.5 27.031 1 88.88 204 GLN A N 1
ATOM 1613 C CA . GLN A 1 204 ? -6.27 38.125 27.344 1 88.88 204 GLN A CA 1
ATOM 1614 C C . GLN A 1 204 ? -7.426 37.156 27.094 1 88.88 204 GLN A C 1
ATOM 1616 O O . GLN A 1 204 ? -8.398 37.156 27.844 1 88.88 204 GLN A O 1
ATOM 1621 N N . ILE A 1 205 ? -7.312 36.406 26.062 1 88.56 205 ILE A N 1
ATOM 1622 C CA . ILE A 1 205 ? -8.32 35.406 25.781 1 88.56 205 ILE A CA 1
ATOM 1623 C C . ILE A 1 205 ? -8.383 34.406 26.938 1 88.56 205 ILE A C 1
ATOM 1625 O O . ILE A 1 205 ? -9.477 34.031 27.391 1 88.56 205 ILE A O 1
ATOM 1629 N N . ASN A 1 206 ? -7.254 33.969 27.375 1 86.62 206 ASN A N 1
ATOM 1630 C CA . ASN A 1 206 ? -7.172 33 28.453 1 86.62 206 ASN A CA 1
ATOM 1631 C C . ASN A 1 206 ? -7.805 33.562 29.734 1 86.62 206 ASN A C 1
ATOM 1633 O O . ASN A 1 206 ? -8.375 32.781 30.516 1 86.62 206 ASN A O 1
ATOM 1637 N N . LEU A 1 207 ? -7.637 34.781 29.938 1 83.56 207 LEU A N 1
ATOM 1638 C CA . LEU A 1 207 ? -8.141 35.406 31.156 1 83.56 207 LEU A CA 1
ATOM 1639 C C . LEU A 1 207 ? -9.648 35.594 31.094 1 83.56 207 LEU A C 1
ATOM 1641 O O . LEU A 1 207 ? -10.336 35.469 32.125 1 83.56 207 LEU A O 1
ATOM 1645 N N . HIS A 1 208 ? -10.234 35.781 29.984 1 79 208 HIS A N 1
ATOM 1646 C CA . HIS A 1 208 ? -11.625 36.219 29.906 1 79 208 HIS A CA 1
ATOM 1647 C C . HIS A 1 208 ? -12.531 35.062 29.438 1 79 208 HIS A C 1
ATOM 1649 O O . HIS A 1 208 ? -13.734 35.094 29.688 1 79 208 HIS A O 1
ATOM 1655 N N . TYR A 1 209 ? -12.102 34.094 28.766 1 64.94 209 TYR A N 1
ATOM 1656 C CA . TYR A 1 209 ? -13 33.188 28.047 1 64.94 209 TYR A CA 1
ATOM 1657 C C . TYR A 1 209 ? -13.086 31.828 28.766 1 64.94 209 TYR A C 1
ATOM 1659 O O . TYR A 1 209 ? -13.945 31 28.438 1 64.94 209 TYR A O 1
ATOM 1667 N N . PRO A 1 210 ? -12.125 31.422 29.562 1 54.75 210 PRO A N 1
ATOM 1668 C CA . PRO A 1 210 ? -12.406 30.125 30.172 1 54.75 210 PRO A CA 1
ATOM 1669 C C . PRO A 1 210 ? -13.812 30.031 30.766 1 54.75 210 PRO A C 1
ATOM 1671 O O . PRO A 1 210 ? -14.383 28.953 30.859 1 54.75 210 PRO A O 1
ATOM 1674 N N . THR A 1 211 ? -14.32 31.078 31 1 51.44 211 THR A N 1
ATOM 1675 C CA . THR A 1 211 ? -15.609 31.125 31.656 1 51.44 211 THR A CA 1
ATOM 1676 C C . THR A 1 211 ? -16.703 31.547 30.688 1 51.44 211 THR A C 1
ATOM 1678 O O . THR A 1 211 ? -17.891 31.594 31.047 1 51.44 211 THR A O 1
ATOM 1681 N N . ALA A 1 212 ? -16.281 31.688 29.562 1 57.81 212 ALA A N 1
ATOM 1682 C CA . ALA A 1 212 ? -17.281 32.188 28.609 1 57.81 212 ALA A CA 1
ATOM 1683 C C . ALA A 1 212 ? -18 31.016 27.938 1 57.81 212 ALA A C 1
ATOM 1685 O O . ALA A 1 212 ? -17.719 29.844 28.219 1 57.81 212 ALA A O 1
ATOM 1686 N N . THR A 1 213 ? -19.094 31.312 27.234 1 60.91 213 THR A N 1
ATOM 1687 C CA . THR A 1 213 ? -19.938 30.375 26.484 1 60.91 213 THR A CA 1
ATOM 1688 C C . THR A 1 213 ? -19.094 29.391 25.688 1 60.91 213 THR A C 1
ATOM 1690 O O . THR A 1 213 ? -19.406 28.203 25.609 1 60.91 213 THR A O 1
ATOM 1693 N N . VAL A 1 214 ? -17.938 29.969 25.266 1 66.62 214 VAL A N 1
ATOM 1694 C CA . VAL A 1 214 ? -16.984 29.094 24.578 1 66.62 214 VAL A CA 1
ATOM 1695 C C . VAL A 1 214 ? -15.648 29.109 25.328 1 66.62 214 VAL A C 1
ATOM 1697 O O . VAL A 1 214 ? -15.055 30.172 25.531 1 66.62 214 VAL A O 1
ATOM 1700 N N . GLY A 1 215 ? -15.359 28.109 25.984 1 75 215 GLY A N 1
ATOM 1701 C CA . GLY A 1 215 ? -14.133 28.031 26.766 1 75 215 GLY A CA 1
ATOM 1702 C C . GLY A 1 215 ? -12.891 27.828 25.906 1 75 215 GLY A C 1
ATOM 1703 O O . GLY A 1 215 ? -12.672 26.75 25.359 1 75 215 GLY A O 1
ATOM 1704 N N . ILE A 1 216 ? -12.172 28.984 25.641 1 83.06 216 ILE A N 1
ATOM 1705 C CA . ILE A 1 216 ? -10.875 28.922 24.984 1 83.06 216 ILE A CA 1
ATOM 1706 C C . ILE A 1 216 ? -9.758 29.094 26 1 83.06 216 ILE A C 1
ATOM 1708 O O . ILE A 1 216 ? -9.727 30.078 26.734 1 83.06 216 ILE A O 1
ATOM 1712 N N . GLN A 1 217 ? -9 28.094 26.109 1 87.94 217 GLN A N 1
ATOM 1713 C CA . GLN A 1 217 ? -7.828 28.188 26.984 1 87.94 217 GLN A CA 1
ATOM 1714 C C . GLN A 1 217 ? -6.543 28.219 26.156 1 87.94 217 GLN A C 1
ATOM 1716 O O . GLN A 1 217 ? -6.387 27.453 25.203 1 87.94 217 GLN A O 1
ATOM 1721 N N . THR A 1 218 ? -5.719 29.156 26.5 1 91.38 218 THR A N 1
ATOM 1722 C CA . THR A 1 218 ? -4.449 29.266 25.781 1 91.38 218 THR A CA 1
ATOM 1723 C C . THR A 1 218 ? -3.277 29.062 26.734 1 91.38 218 THR A C 1
ATOM 1725 O O . THR A 1 218 ? -3.363 29.406 27.922 1 91.38 218 THR A O 1
ATOM 1728 N N . GLU A 1 219 ? -2.291 28.422 26.312 1 92.25 219 GLU A N 1
ATOM 1729 C CA . GLU A 1 219 ? -1.085 28.141 27.094 1 92.25 219 GLU A CA 1
ATOM 1730 C C . GLU A 1 219 ? 0.171 28.344 26.234 1 92.25 219 GLU A C 1
ATOM 1732 O O . GLU A 1 219 ? 0.299 27.75 25.172 1 92.25 219 GLU A O 1
ATOM 1737 N N . GLN A 1 220 ? 1.022 29.172 26.75 1 92.81 220 GLN A N 1
ATOM 1738 C CA . GLN A 1 220 ? 2.299 29.328 26.062 1 92.81 220 GLN A CA 1
ATOM 1739 C C . GLN A 1 220 ? 3.256 28.188 26.406 1 92.81 220 GLN A C 1
ATOM 1741 O O . GLN A 1 220 ? 3.391 27.812 27.578 1 92.81 220 GLN A O 1
ATOM 1746 N N . VAL A 1 221 ? 3.904 27.625 25.406 1 93.31 221 VAL A N 1
ATOM 1747 C CA . VAL A 1 221 ? 4.879 26.547 25.594 1 93.31 221 VAL A CA 1
ATOM 1748 C C . VAL A 1 221 ? 6.176 26.906 24.875 1 93.31 221 VAL A C 1
ATOM 1750 O O . VAL A 1 221 ? 6.211 27.844 24.078 1 93.31 221 VAL A O 1
ATOM 1753 N N . SER A 1 222 ? 7.246 26.203 25.266 1 90.06 222 SER A N 1
ATOM 1754 C CA . SER A 1 222 ? 8.516 26.422 24.578 1 90.06 222 SER A CA 1
ATOM 1755 C C . SER A 1 222 ? 8.453 25.906 23.141 1 90.06 222 SER A C 1
ATOM 1757 O O . SER A 1 222 ? 7.664 25.016 22.812 1 90.06 222 SER A O 1
ATOM 1759 N N . PHE A 1 223 ? 9.305 26.469 22.312 1 89.75 223 PHE A N 1
ATOM 1760 C CA . PHE A 1 223 ? 9.367 26 20.922 1 89.75 223 PHE A CA 1
ATOM 1761 C C . PHE A 1 223 ? 9.766 24.547 20.859 1 89.75 223 PHE A C 1
ATOM 1763 O O . PHE A 1 223 ? 9.242 23.781 20.047 1 89.75 223 PHE A O 1
ATOM 1770 N N . GLN A 1 224 ? 10.68 24.188 21.719 1 90.69 224 GLN A N 1
ATOM 1771 C CA . GLN A 1 224 ? 11.117 22.797 21.75 1 90.69 224 GLN A CA 1
ATOM 1772 C C . GLN A 1 224 ? 9.953 21.844 22.016 1 90.69 224 GLN A C 1
ATOM 1774 O O . GLN A 1 224 ? 9.812 20.812 21.359 1 90.69 224 GLN A O 1
ATOM 1779 N N . GLU A 1 225 ? 9.195 22.219 22.984 1 92.38 225 GLU A N 1
ATOM 1780 C CA . GLU A 1 225 ? 8.047 21.391 23.328 1 92.38 225 GLU A CA 1
ATOM 1781 C C . GLU A 1 225 ? 7.07 21.297 22.156 1 92.38 225 GLU A C 1
ATOM 1783 O O . GLU A 1 225 ? 6.605 20.203 21.797 1 92.38 225 GLU A O 1
ATOM 1788 N N . MET A 1 226 ? 6.84 22.391 21.562 1 92.19 226 MET A N 1
ATOM 1789 C CA . MET A 1 226 ? 5.902 22.453 20.453 1 92.19 226 MET A CA 1
ATOM 1790 C C . MET A 1 226 ? 6.41 21.641 19.266 1 92.19 226 MET A C 1
ATOM 1792 O O . MET A 1 226 ? 5.672 20.812 18.703 1 92.19 226 MET A O 1
A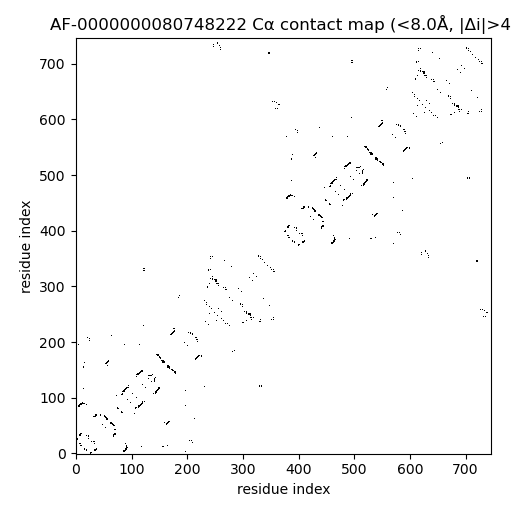TOM 1796 N N . PHE A 1 227 ? 7.613 21.828 18.953 1 92.56 227 PHE A N 1
ATOM 1797 C CA . PHE A 1 227 ? 8.164 21.188 17.766 1 92.56 227 PHE A CA 1
ATOM 1798 C C . PHE A 1 227 ? 8.32 19.688 17.984 1 92.56 227 PHE A C 1
ATOM 1800 O O . PHE A 1 227 ? 8.133 18.891 17.062 1 92.56 227 PHE A O 1
ATOM 1807 N N . THR A 1 228 ? 8.656 19.312 19.172 1 93.94 228 THR A N 1
ATOM 1808 C CA . THR A 1 228 ? 8.734 17.906 19.516 1 93.94 228 THR A CA 1
ATOM 1809 C C . THR A 1 228 ? 7.379 17.219 19.328 1 93.94 228 THR A C 1
ATOM 1811 O O . THR A 1 228 ? 7.309 16.094 18.828 1 93.94 228 THR A O 1
ATOM 1814 N N . ASN A 1 229 ? 6.406 17.906 19.688 1 92.88 229 ASN A N 1
ATOM 1815 C CA . ASN A 1 229 ? 5.066 17.375 19.484 1 92.88 229 ASN A CA 1
ATOM 1816 C C . ASN A 1 229 ? 4.75 17.172 18 1 92.88 229 ASN A C 1
ATOM 1818 O O . ASN A 1 229 ? 4.129 16.172 17.625 1 92.88 229 ASN A O 1
ATOM 1822 N N . TYR A 1 230 ? 5.156 18.094 17.203 1 92.44 230 TYR A N 1
ATOM 1823 C CA . TYR A 1 230 ? 4.973 17.953 15.766 1 92.44 230 TYR A CA 1
ATOM 1824 C C . TYR A 1 230 ? 5.715 16.734 15.227 1 92.44 230 TYR A C 1
ATOM 1826 O O . TYR A 1 230 ? 5.172 15.984 14.422 1 92.44 230 TYR A O 1
ATOM 1834 N N . CYS A 1 231 ? 6.855 16.609 15.703 1 94.25 231 CYS A N 1
ATOM 1835 C CA . CYS A 1 231 ? 7.676 15.492 15.234 1 94.25 231 CYS A CA 1
ATOM 1836 C C . CYS A 1 231 ? 7.09 14.156 15.688 1 94.25 231 CYS A C 1
ATOM 1838 O O . CYS A 1 231 ? 7.047 13.203 14.906 1 94.25 231 CYS A O 1
ATOM 1840 N N . GLU A 1 232 ? 6.668 14.164 16.875 1 94.56 232 GLU A N 1
ATOM 1841 C CA . GLU A 1 232 ? 6.094 12.922 17.391 1 94.56 232 GLU A CA 1
ATOM 1842 C C . GLU A 1 232 ? 4.82 12.555 16.641 1 94.56 232 GLU A C 1
ATOM 1844 O O . GLU A 1 232 ? 4.578 11.383 16.359 1 94.56 232 GLU A O 1
ATOM 1849 N N . ARG A 1 233 ? 4.059 13.492 16.359 1 92.19 233 ARG A N 1
ATOM 1850 C CA . ARG A 1 233 ? 2.859 13.234 15.57 1 92.19 233 ARG A CA 1
ATOM 1851 C C . ARG A 1 233 ? 3.219 12.656 14.203 1 92.19 233 ARG A C 1
ATOM 1853 O O . ARG A 1 233 ? 2.561 11.734 13.727 1 92.19 233 ARG A O 1
ATOM 1860 N N . GLU A 1 234 ? 4.207 13.211 13.633 1 93.56 234 GLU A N 1
ATOM 1861 C CA . GLU A 1 234 ? 4.68 12.734 12.336 1 93.56 234 GLU A CA 1
ATOM 1862 C C . GLU A 1 234 ? 5.203 11.305 12.438 1 93.56 234 GLU A C 1
ATOM 1864 O O . GLU A 1 234 ? 4.883 10.461 11.594 1 93.56 234 GLU A O 1
ATOM 1869 N N . LEU A 1 235 ? 5.914 11.07 13.484 1 96.44 235 LEU A N 1
ATOM 1870 C CA . LEU A 1 235 ? 6.617 9.797 13.617 1 96.44 235 LEU A CA 1
ATOM 1871 C C . LEU A 1 235 ? 5.676 8.703 14.109 1 96.44 235 LEU A C 1
ATOM 1873 O O . LEU A 1 235 ? 5.805 7.547 13.711 1 96.44 235 LEU A O 1
ATOM 1877 N N . VAL A 1 236 ? 4.766 9.109 14.938 1 96.44 236 VAL A N 1
ATOM 1878 C CA . VAL A 1 236 ? 3.918 8.102 15.578 1 96.44 236 VAL A CA 1
ATOM 1879 C C . VAL A 1 236 ? 2.557 8.062 14.883 1 96.44 236 VAL A C 1
ATOM 1881 O O . VAL A 1 236 ? 2.24 7.102 14.18 1 96.44 236 VAL A O 1
ATOM 1884 N N . ASP A 1 237 ? 1.828 9.133 14.898 1 94.19 237 ASP A N 1
ATOM 1885 C CA . ASP A 1 237 ? 0.449 9.148 14.422 1 94.19 237 ASP A CA 1
ATOM 1886 C C . ASP A 1 237 ? 0.39 8.953 12.906 1 94.19 237 ASP A C 1
ATOM 1888 O O . ASP A 1 237 ? -0.373 8.125 12.414 1 94.19 237 ASP A O 1
ATOM 1892 N N . ASN A 1 238 ? 1.163 9.688 12.227 1 94.56 238 ASN A N 1
ATOM 1893 C CA . ASN A 1 238 ? 1.09 9.641 10.773 1 94.56 238 ASN A CA 1
ATOM 1894 C C . ASN A 1 238 ? 1.564 8.297 10.234 1 94.56 238 ASN A C 1
ATOM 1896 O O . ASN A 1 238 ? 1.062 7.82 9.211 1 94.56 238 ASN A O 1
ATOM 1900 N N . THR A 1 239 ? 2.496 7.699 10.922 1 96.56 239 THR A N 1
ATOM 1901 C CA . THR A 1 239 ? 2.949 6.371 10.516 1 96.56 239 THR A CA 1
ATOM 1902 C C . THR A 1 239 ? 1.839 5.344 10.695 1 96.56 239 THR A C 1
ATOM 1904 O O . THR A 1 239 ? 1.576 4.539 9.797 1 96.56 239 THR A O 1
ATOM 1907 N N . ILE A 1 240 ? 1.207 5.406 11.844 1 96.81 240 ILE A N 1
ATOM 1908 C CA . ILE A 1 240 ? 0.106 4.496 12.141 1 96.81 240 ILE A CA 1
ATOM 1909 C C . ILE A 1 240 ? -1.029 4.719 11.141 1 96.81 240 ILE A C 1
ATOM 1911 O O . ILE A 1 240 ? -1.551 3.766 10.562 1 96.81 240 ILE A O 1
ATOM 1915 N N . GLU A 1 241 ? -1.36 5.957 10.922 1 96.19 241 GLU A N 1
ATOM 1916 C CA . GLU A 1 241 ? -2.486 6.316 10.062 1 96.19 241 GLU A CA 1
ATOM 1917 C C . GLU A 1 241 ? -2.232 5.902 8.617 1 96.19 241 GLU A C 1
ATOM 1919 O O . GLU A 1 241 ? -3.154 5.477 7.918 1 96.19 241 GLU A O 1
ATOM 1924 N N . ALA A 1 242 ? -1.036 6.055 8.195 1 96.25 242 ALA A N 1
ATOM 1925 C CA . ALA A 1 242 ? -0.678 5.648 6.84 1 96.25 242 ALA A CA 1
ATOM 1926 C C . ALA A 1 242 ? -0.902 4.152 6.637 1 96.25 242 ALA A C 1
ATOM 1928 O O . ALA A 1 242 ? -1.471 3.738 5.625 1 96.25 242 ALA A O 1
ATOM 1929 N N . LEU A 1 243 ? -0.476 3.363 7.555 1 97.31 243 LEU A N 1
ATOM 1930 C CA . LEU A 1 243 ? -0.631 1.916 7.449 1 97.31 243 LEU A CA 1
ATOM 1931 C C . LEU A 1 243 ? -2.096 1.516 7.574 1 97.31 243 LEU A C 1
ATOM 1933 O O . LEU A 1 243 ? -2.559 0.607 6.883 1 97.31 243 LEU A O 1
ATOM 1937 N N . CYS A 1 244 ? -2.83 2.18 8.477 1 96.75 244 CYS A N 1
ATOM 1938 C CA . CYS A 1 244 ? -4.258 1.909 8.594 1 96.75 244 CYS A CA 1
ATOM 1939 C C . CYS A 1 244 ? -4.965 2.127 7.262 1 96.75 244 CYS A C 1
ATOM 1941 O O . CYS A 1 244 ? -5.82 1.333 6.871 1 96.75 244 CYS A O 1
ATOM 1943 N N . LEU A 1 245 ? -4.609 3.166 6.637 1 96.94 245 LEU A N 1
ATOM 1944 C CA . LEU A 1 245 ? -5.242 3.48 5.363 1 96.94 245 LEU A CA 1
ATOM 1945 C C . LEU A 1 245 ? -4.906 2.426 4.312 1 96.94 245 LEU A C 1
ATOM 1947 O O . LEU A 1 245 ? -5.789 1.972 3.58 1 96.94 245 LEU A O 1
ATOM 1951 N N . LEU A 1 246 ? -3.689 2.021 4.273 1 97.06 246 LEU A N 1
ATOM 1952 C CA . LEU A 1 246 ? -3.244 1.069 3.262 1 97.06 246 LEU A CA 1
ATOM 1953 C C . LEU A 1 246 ? -3.801 -0.323 3.541 1 97.06 246 LEU A C 1
ATOM 1955 O O . LEU A 1 246 ? -4.055 -1.093 2.611 1 97.06 246 LEU A O 1
ATOM 1959 N N . PHE A 1 247 ? -4.016 -0.634 4.797 1 96.94 247 PHE A N 1
ATOM 1960 C CA . PHE A 1 247 ? -4.535 -1.941 5.176 1 96.94 247 PHE A CA 1
ATOM 1961 C C . PHE A 1 247 ? -6.055 -1.9 5.32 1 96.94 247 PHE A C 1
ATOM 1963 O O . PHE A 1 247 ? -6.68 -2.914 5.629 1 96.94 247 PHE A O 1
ATOM 1970 N N . ASP A 1 248 ? -6.652 -0.805 5.133 1 95.19 248 ASP A N 1
ATOM 1971 C CA . ASP A 1 248 ? -8.094 -0.586 5.242 1 95.19 248 ASP A CA 1
ATOM 1972 C C . ASP A 1 248 ? -8.578 -0.85 6.664 1 95.19 248 ASP A C 1
ATOM 1974 O O . ASP A 1 248 ? -9.609 -1.499 6.863 1 95.19 248 ASP A O 1
ATOM 1978 N N . CYS A 1 249 ? -7.805 -0.382 7.586 1 95.56 249 CYS A N 1
ATOM 1979 C CA . CYS A 1 249 ? -8.195 -0.523 8.984 1 95.56 249 CYS A CA 1
ATOM 1980 C C . CYS A 1 249 ? -9.078 0.638 9.422 1 95.56 249 CYS A C 1
ATOM 1982 O O . CYS A 1 249 ? -8.672 1.798 9.344 1 95.56 249 CYS A O 1
ATOM 1984 N N . SER A 1 250 ? -10.234 0.356 9.992 1 93.75 250 SER A N 1
ATOM 1985 C CA . SER A 1 250 ? -11.133 1.373 10.516 1 93.75 250 SER A CA 1
ATOM 1986 C C . SER A 1 250 ? -10.703 1.834 11.906 1 93.75 250 SER A C 1
ATOM 1988 O O . SER A 1 250 ? -10.969 2.971 12.297 1 93.75 250 SER A O 1
ATOM 1990 N N . PHE A 1 251 ? -10.039 0.898 12.594 1 94.88 251 PHE A N 1
ATOM 1991 C CA . PHE A 1 251 ? -9.547 1.195 13.93 1 94.88 251 PHE A CA 1
ATOM 1992 C C . PHE A 1 251 ? -8.047 0.92 14.031 1 94.88 251 PHE A C 1
ATOM 1994 O O . PHE A 1 251 ? -7.551 -0.033 13.43 1 94.88 251 PHE A O 1
ATOM 2001 N N . ILE A 1 252 ? -7.379 1.681 14.836 1 96.25 252 ILE A N 1
ATOM 2002 C CA . ILE A 1 252 ? -5.93 1.587 15 1 96.25 252 ILE A CA 1
ATOM 2003 C C . ILE A 1 252 ? -5.562 0.215 15.562 1 96.25 252 ILE A C 1
ATOM 2005 O O . ILE A 1 252 ? -4.578 -0.393 15.133 1 96.25 252 ILE A O 1
ATOM 2009 N N . LYS A 1 253 ? -6.34 -0.315 16.391 1 94.25 253 LYS A N 1
ATOM 2010 C CA . LYS A 1 253 ? -6.066 -1.568 17.078 1 94.25 253 LYS A CA 1
ATOM 2011 C C . LYS A 1 253 ? -6.008 -2.738 16.109 1 94.25 253 LYS A C 1
ATOM 2013 O O . LYS A 1 253 ? -5.457 -3.795 16.422 1 94.25 253 LYS A O 1
ATOM 2018 N N . GLU A 1 254 ? -6.559 -2.629 14.938 1 94.25 254 GLU A N 1
ATOM 2019 C CA . GLU A 1 254 ? -6.574 -3.697 13.945 1 94.25 254 GLU A CA 1
ATOM 2020 C C . GLU A 1 254 ? -5.168 -4 13.438 1 94.25 254 GLU A C 1
ATOM 2022 O O . GLU A 1 254 ? -4.934 -5.055 12.844 1 94.25 254 GLU A O 1
ATOM 2027 N N . LEU A 1 255 ? -4.223 -3.1 13.68 1 95.94 255 LEU A N 1
ATOM 2028 C CA . LEU A 1 255 ? -2.842 -3.299 13.258 1 95.94 255 LEU A CA 1
ATOM 2029 C C . LEU A 1 255 ? -2.125 -4.277 14.18 1 95.94 255 LEU A C 1
ATOM 2031 O O . LEU A 1 255 ? -1.056 -4.785 13.844 1 95.94 255 LEU A O 1
ATOM 2035 N N . LYS A 1 256 ? -2.604 -4.449 15.359 1 91.69 256 LYS A N 1
ATOM 2036 C CA . LYS A 1 256 ? -1.921 -5.168 16.422 1 91.69 256 LYS A CA 1
ATOM 2037 C C . LYS A 1 256 ? -1.514 -6.566 15.977 1 91.69 256 LYS A C 1
ATOM 2039 O O . LYS A 1 256 ? -0.421 -7.035 16.297 1 91.69 256 LYS A O 1
ATOM 2044 N N . ASP A 1 257 ? -2.279 -7.273 15.195 1 86.56 257 ASP A N 1
ATOM 2045 C CA . ASP A 1 257 ? -1.998 -8.672 14.867 1 86.56 257 ASP A CA 1
ATOM 2046 C C . ASP A 1 257 ? -1.455 -8.805 13.445 1 86.56 257 ASP A C 1
ATOM 2048 O O . ASP A 1 257 ? -1.486 -9.891 12.859 1 86.56 257 ASP A O 1
ATOM 2052 N N . ILE A 1 258 ? -0.931 -7.723 13 1 93.5 258 ILE A N 1
ATOM 2053 C CA . ILE A 1 258 ? -0.336 -7.754 11.672 1 93.5 258 ILE A CA 1
ATOM 2054 C C . ILE A 1 258 ? 1.18 -7.598 11.781 1 93.5 258 ILE A C 1
ATOM 2056 O O . ILE A 1 258 ? 1.688 -6.477 11.875 1 93.5 258 ILE A O 1
ATOM 2060 N N . LYS A 1 259 ? 1.899 -8.617 11.648 1 92.06 259 LYS A N 1
ATOM 2061 C CA . LYS A 1 259 ? 3.352 -8.633 11.797 1 92.06 259 LYS A CA 1
ATOM 2062 C C . LYS A 1 259 ? 4.012 -7.68 10.805 1 92.06 259 LYS A C 1
ATOM 2064 O O . LYS A 1 259 ? 5 -7.016 11.133 1 92.06 259 LYS A O 1
ATOM 2069 N N . GLU A 1 260 ? 3.463 -7.66 9.648 1 92.31 260 GLU A N 1
ATOM 2070 C CA . GLU A 1 260 ? 4.004 -6.793 8.609 1 92.31 260 GLU A CA 1
ATOM 2071 C C . GLU A 1 260 ? 3.912 -5.324 9.008 1 92.31 260 GLU A C 1
ATOM 2073 O O . GLU A 1 260 ? 4.777 -4.523 8.648 1 92.31 260 GLU A O 1
ATOM 2078 N N . ALA A 1 261 ? 2.904 -4.973 9.75 1 94.12 261 ALA A N 1
ATOM 2079 C CA . ALA A 1 261 ? 2.736 -3.594 10.195 1 94.12 261 ALA A CA 1
ATOM 2080 C C . ALA A 1 261 ? 3.895 -3.162 11.094 1 94.12 261 ALA A C 1
ATOM 2082 O O . ALA A 1 261 ? 4.406 -2.049 10.961 1 94.12 261 ALA A O 1
ATOM 2083 N N . ILE A 1 262 ? 4.293 -4.027 11.883 1 91.44 262 ILE A N 1
ATOM 2084 C CA . ILE A 1 262 ? 5.383 -3.734 12.805 1 91.44 262 ILE A CA 1
ATOM 2085 C C . ILE A 1 262 ? 6.684 -3.543 12.031 1 91.44 262 ILE A C 1
ATOM 2087 O O . ILE A 1 262 ? 7.438 -2.604 12.289 1 91.44 262 ILE A O 1
ATOM 2091 N N . HIS A 1 263 ? 6.879 -4.418 11.188 1 93.31 263 HIS A N 1
ATOM 2092 C CA . HIS A 1 263 ? 8.078 -4.332 10.367 1 93.31 263 HIS A CA 1
ATOM 2093 C C . HIS A 1 263 ? 8.117 -3.033 9.57 1 93.31 263 HIS A C 1
ATOM 2095 O O . HIS A 1 263 ? 9.148 -2.355 9.523 1 93.31 263 HIS A O 1
ATOM 2101 N N . LEU A 1 264 ? 7.062 -2.734 9.008 1 95.12 264 LEU A N 1
ATOM 2102 C CA . LEU A 1 264 ? 6.977 -1.53 8.188 1 95.12 264 LEU A CA 1
ATOM 2103 C C . LEU A 1 264 ? 7.156 -0.279 9.039 1 95.12 264 LEU A C 1
ATOM 2105 O O . LEU A 1 264 ? 7.797 0.683 8.609 1 95.12 264 LEU A O 1
ATOM 2109 N N . THR A 1 265 ? 6.59 -0.304 10.227 1 96.31 265 THR A N 1
ATOM 2110 C CA . THR A 1 265 ? 6.742 0.826 11.133 1 96.31 265 THR A CA 1
ATOM 2111 C C . THR A 1 265 ? 8.219 1.058 11.469 1 96.31 265 THR A C 1
ATOM 2113 O O . THR A 1 265 ? 8.672 2.201 11.516 1 96.31 265 THR A O 1
ATOM 2116 N N . ASN A 1 266 ? 8.938 -0.032 11.641 1 95.44 266 ASN A N 1
ATOM 2117 C CA . ASN A 1 266 ? 10.359 0.08 11.938 1 95.44 266 ASN A CA 1
ATOM 2118 C C . ASN A 1 266 ? 11.117 0.773 10.812 1 95.44 266 ASN A C 1
ATOM 2120 O O . ASN A 1 266 ? 11.922 1.672 11.055 1 95.44 266 ASN A O 1
ATOM 2124 N N . LEU A 1 267 ? 10.812 0.365 9.633 1 94.44 267 LEU A N 1
ATOM 2125 C CA . LEU A 1 267 ? 11.492 0.921 8.469 1 94.44 267 LEU A CA 1
ATOM 2126 C C . LEU A 1 267 ? 11.133 2.393 8.281 1 94.44 267 LEU A C 1
ATOM 2128 O O . LEU A 1 267 ? 12.008 3.221 8.031 1 94.44 267 LEU A O 1
ATOM 2132 N N . LEU A 1 268 ? 9.883 2.719 8.453 1 96.06 268 LEU A N 1
ATOM 2133 C CA . LEU A 1 268 ? 9.406 4.082 8.242 1 96.06 268 LEU A CA 1
ATOM 2134 C C . LEU A 1 268 ? 9.961 5.027 9.297 1 96.06 268 LEU A C 1
ATOM 2136 O O . LEU A 1 268 ? 10.398 6.133 8.977 1 96.06 268 LEU A O 1
ATOM 2140 N N . VAL A 1 269 ? 9.914 4.598 10.531 1 97.19 269 VAL A N 1
ATOM 2141 C CA . VAL A 1 269 ? 10.398 5.434 11.625 1 97.19 269 VAL A CA 1
ATOM 2142 C C . VAL A 1 269 ? 11.883 5.734 11.438 1 97.19 269 VAL A C 1
ATOM 2144 O O . VAL A 1 269 ? 12.32 6.871 11.633 1 97.19 269 VAL A O 1
ATOM 2147 N N . TRP A 1 270 ? 12.586 4.746 11.023 1 96.62 270 TRP A N 1
ATOM 2148 C CA . TRP A 1 270 ? 14.016 4.926 10.805 1 96.62 270 TRP A CA 1
ATOM 2149 C C . TRP A 1 270 ? 14.273 5.965 9.719 1 96.62 270 TRP A C 1
ATOM 2151 O O . TRP A 1 270 ? 15.078 6.883 9.906 1 96.62 270 TRP A O 1
ATOM 2161 N N . GLU A 1 271 ? 13.633 5.84 8.594 1 96.31 271 GLU A N 1
ATOM 2162 C CA . GLU A 1 271 ? 13.805 6.785 7.492 1 96.31 271 GLU A CA 1
ATOM 2163 C C . GLU A 1 271 ? 13.336 8.18 7.883 1 96.31 271 GLU A C 1
ATOM 2165 O O . GLU A 1 271 ? 14.023 9.172 7.617 1 96.31 271 GLU A O 1
ATOM 2170 N N . LYS A 1 272 ? 12.211 8.281 8.555 1 96.5 272 LYS A N 1
ATOM 2171 C CA . LYS A 1 272 ? 11.633 9.57 8.922 1 96.5 272 LYS A CA 1
ATOM 2172 C C . LYS A 1 272 ? 12.523 10.305 9.922 1 96.5 272 LYS A C 1
ATOM 2174 O O . LYS A 1 272 ? 12.672 11.523 9.836 1 96.5 272 LYS A O 1
ATOM 2179 N N . LEU A 1 273 ? 13.047 9.555 10.852 1 96.44 273 LEU A N 1
ATOM 2180 C CA . LEU A 1 273 ? 13.945 10.164 11.836 1 96.44 273 LEU A CA 1
ATOM 2181 C C . LEU A 1 273 ? 15.164 10.766 11.148 1 96.44 273 LEU A C 1
ATOM 2183 O O . LEU A 1 273 ? 15.586 11.875 11.484 1 96.44 273 LEU A O 1
ATOM 2187 N N . LYS A 1 274 ? 15.695 10.055 10.227 1 95.62 274 LYS A N 1
ATOM 2188 C CA . LYS A 1 274 ? 16.859 10.562 9.492 1 95.62 274 LYS A CA 1
ATOM 2189 C C . LYS A 1 274 ? 16.5 11.797 8.68 1 95.62 274 LYS A C 1
ATOM 2191 O O . LYS A 1 274 ? 17.281 12.75 8.617 1 95.62 274 LYS A O 1
ATOM 2196 N N . ILE A 1 275 ? 15.359 11.766 8.086 1 95.44 275 ILE A N 1
ATOM 2197 C CA . ILE A 1 275 ? 14.898 12.891 7.285 1 95.44 275 ILE A CA 1
ATOM 2198 C C . ILE A 1 275 ? 14.719 14.117 8.172 1 95.44 275 ILE A C 1
ATOM 2200 O O . ILE A 1 275 ? 15.203 15.203 7.852 1 95.44 275 ILE A O 1
ATOM 2204 N N . LEU A 1 276 ? 14.047 13.977 9.305 1 94.44 276 LEU A N 1
ATOM 2205 C CA . LEU A 1 276 ? 13.766 15.078 10.211 1 94.44 276 LEU A CA 1
ATOM 2206 C C . LEU A 1 276 ? 15.055 15.672 10.766 1 94.44 276 LEU A C 1
ATOM 2208 O O . LEU A 1 276 ? 15.211 16.891 10.812 1 94.44 276 LEU A O 1
ATOM 2212 N N . LYS A 1 277 ? 15.961 14.844 11.117 1 92.69 277 LYS A N 1
ATOM 2213 C CA . LYS A 1 277 ? 17.234 15.312 11.664 1 92.69 277 LYS A CA 1
ATOM 2214 C C . LYS A 1 277 ? 18.047 16.047 10.609 1 92.69 277 LYS A C 1
ATOM 2216 O O . LYS A 1 277 ? 18.75 17.016 10.922 1 92.69 277 LYS A O 1
ATOM 2221 N N . SER A 1 278 ? 17.938 15.57 9.398 1 92.5 278 SER A N 1
ATOM 2222 C CA . SER A 1 278 ? 18.672 16.203 8.312 1 92.5 278 SER A CA 1
ATOM 2223 C C . SER A 1 278 ? 18.047 17.562 7.957 1 92.5 278 SER A C 1
ATOM 2225 O O . SER A 1 278 ? 18.766 18.516 7.648 1 92.5 278 SER A O 1
ATOM 2227 N N . GLN A 1 279 ? 16.781 17.609 7.957 1 90.62 279 GLN A N 1
ATOM 2228 C CA . GLN A 1 279 ? 16.078 18.828 7.582 1 90.62 279 GLN A CA 1
ATOM 2229 C C . GLN A 1 279 ? 16.141 19.875 8.695 1 90.62 279 GLN A C 1
ATOM 2231 O O . GLN A 1 279 ? 16.328 21.062 8.43 1 90.62 279 GLN A O 1
ATOM 2236 N N . PHE A 1 280 ? 15.938 19.359 9.922 1 90.19 280 PHE A N 1
ATOM 2237 C CA . PHE A 1 280 ? 15.875 20.25 11.086 1 90.19 280 PHE A CA 1
ATOM 2238 C C . PHE A 1 280 ? 17.047 19.984 12.023 1 90.19 280 PHE A C 1
ATOM 2240 O O . PHE A 1 280 ? 16.859 19.516 13.148 1 90.19 280 PHE A O 1
ATOM 2247 N N . GLY A 1 281 ? 18.156 20.453 11.641 1 87.12 281 GLY A N 1
ATOM 2248 C CA . GLY A 1 281 ? 19.391 20.219 12.383 1 87.12 281 GLY A CA 1
ATOM 2249 C C . GLY A 1 281 ? 19.328 20.719 13.812 1 87.12 281 GLY A C 1
ATOM 2250 O O . GLY A 1 281 ? 20 20.188 14.695 1 87.12 281 GLY A O 1
ATOM 2251 N N . PHE A 1 282 ? 18.484 21.688 14.102 1 87.12 282 PHE A N 1
ATOM 2252 C CA . PHE A 1 282 ? 18.422 22.297 15.43 1 87.12 282 PHE A CA 1
ATOM 2253 C C . PHE A 1 282 ? 17.828 21.328 16.438 1 87.12 282 PHE A C 1
ATOM 2255 O O . PHE A 1 282 ? 17.922 21.547 17.656 1 87.12 282 PHE A O 1
ATOM 2262 N N . ILE A 1 283 ? 17.234 20.234 15.984 1 89.94 283 ILE A N 1
ATOM 2263 C CA . ILE A 1 283 ? 16.641 19.234 16.875 1 89.94 283 ILE A CA 1
ATOM 2264 C C . ILE A 1 283 ? 17.719 18.656 17.766 1 89.94 283 ILE A C 1
ATOM 2266 O O . ILE A 1 283 ? 17.453 18.281 18.922 1 89.94 283 ILE A O 1
ATOM 2270 N N . GLU A 1 284 ? 18.891 18.594 17.281 1 87.88 284 GLU A N 1
ATOM 2271 C CA . GLU A 1 284 ? 20 18.016 18.031 1 87.88 284 GLU A CA 1
ATOM 2272 C C . GLU A 1 284 ? 20.328 18.875 19.266 1 87.88 284 GLU A C 1
ATOM 2274 O O . GLU A 1 284 ? 20.859 18.375 20.25 1 87.88 284 GLU A O 1
ATOM 2279 N N . ALA A 1 285 ? 19.984 20.125 19.203 1 86.44 285 ALA A N 1
ATOM 2280 C CA . ALA A 1 285 ? 20.281 21.047 20.281 1 86.44 285 ALA A CA 1
ATOM 2281 C C . ALA A 1 285 ? 19.203 21.016 21.359 1 86.44 285 ALA A C 1
ATOM 2283 O O . ALA A 1 285 ? 19.359 21.594 22.438 1 86.44 285 ALA A O 1
ATOM 2284 N N . PHE A 1 286 ? 18.125 20.312 21.141 1 88.69 286 PHE A N 1
ATOM 2285 C CA . PHE A 1 286 ? 17.031 20.203 22.109 1 88.69 286 PHE A CA 1
ATOM 2286 C C . PHE A 1 286 ? 17.5 19.469 23.359 1 88.69 286 PHE A C 1
ATOM 2288 O O . PHE A 1 286 ? 18.297 18.531 23.266 1 88.69 286 PHE A O 1
ATOM 2295 N N . GLU A 1 287 ? 17 19.984 24.453 1 90 287 GLU A N 1
ATOM 2296 C CA . GLU A 1 287 ? 17.234 19.25 25.688 1 90 287 GLU A CA 1
ATOM 2297 C C . GLU A 1 287 ? 16.719 17.812 25.594 1 90 287 GLU A C 1
ATOM 2299 O O . GLU A 1 287 ? 15.578 17.594 25.172 1 90 287 GLU A O 1
ATOM 2304 N N . ASN A 1 288 ? 17.547 16.797 25.891 1 92.38 288 ASN A N 1
ATOM 2305 C CA . ASN A 1 288 ? 17.203 15.391 25.891 1 92.38 288 ASN A CA 1
ATOM 2306 C C . ASN A 1 288 ? 16.844 14.898 24.5 1 92.38 288 ASN A C 1
ATOM 2308 O O . ASN A 1 288 ? 15.961 14.047 24.344 1 92.38 288 ASN A O 1
ATOM 2312 N N . SER A 1 289 ? 17.469 15.5 23.516 1 92.19 289 SER A N 1
ATOM 2313 C CA . SER A 1 289 ? 17.156 15.172 22.125 1 92.19 289 SER A CA 1
ATOM 2314 C C . SER A 1 289 ? 17.406 13.688 21.844 1 92.19 289 SER A C 1
ATOM 2316 O O . SER A 1 289 ? 16.625 13.047 21.156 1 92.19 289 SER A O 1
ATOM 2318 N N . THR A 1 290 ? 18.453 13.102 22.359 1 93.06 290 THR A N 1
ATOM 2319 C CA . THR A 1 290 ? 18.828 11.719 22.094 1 93.06 290 THR A CA 1
ATOM 2320 C C . THR A 1 290 ? 17.781 10.758 22.641 1 93.06 290 THR A C 1
ATOM 2322 O O . THR A 1 290 ? 17.594 9.672 22.094 1 93.06 290 THR A O 1
ATOM 2325 N N . ILE A 1 291 ? 17.109 11.172 23.672 1 93.5 291 ILE A N 1
ATOM 2326 C CA . ILE A 1 291 ? 16.078 10.344 24.281 1 93.5 291 ILE A CA 1
ATOM 2327 C C . ILE A 1 291 ? 14.766 10.531 23.531 1 93.5 291 ILE A C 1
ATOM 2329 O O . ILE A 1 291 ? 14.062 9.562 23.219 1 93.5 291 ILE A O 1
ATOM 2333 N N . ILE A 1 292 ? 14.484 11.75 23.172 1 93.56 292 ILE A N 1
ATOM 2334 C CA . ILE A 1 292 ? 13.211 12.109 22.547 1 93.56 292 ILE A CA 1
ATOM 2335 C C . ILE A 1 292 ? 13.148 11.508 21.141 1 93.56 292 ILE A C 1
ATOM 2337 O O . ILE A 1 292 ? 12.102 10.992 20.734 1 93.56 292 ILE A O 1
ATOM 2341 N N . PHE A 1 293 ? 14.289 11.523 20.484 1 95.5 293 PHE A N 1
ATOM 2342 C CA . PHE A 1 293 ? 14.312 11.094 19.078 1 95.5 293 PHE A CA 1
ATOM 2343 C C . PHE A 1 293 ? 15.055 9.773 18.938 1 95.5 293 PHE A C 1
ATOM 2345 O O . PHE A 1 293 ? 15.805 9.578 17.984 1 95.5 293 PHE A O 1
ATOM 2352 N N . ASP A 1 294 ? 14.844 8.992 19.906 1 95.62 294 ASP A N 1
ATOM 2353 C CA . ASP A 1 294 ? 15.336 7.621 19.859 1 95.62 294 ASP A CA 1
ATOM 2354 C C . ASP A 1 294 ? 14.352 6.703 19.141 1 95.62 294 ASP A C 1
ATOM 2356 O O . ASP A 1 294 ? 13.148 6.734 19.406 1 95.62 294 ASP A O 1
ATOM 2360 N N . ASP A 1 295 ? 14.922 5.934 18.219 1 94.88 295 ASP A N 1
ATOM 2361 C CA . ASP A 1 295 ? 14.062 5.094 17.391 1 94.88 295 ASP A CA 1
ATOM 2362 C C . ASP A 1 295 ? 13.305 4.078 18.234 1 94.88 295 ASP A C 1
ATOM 2364 O O . ASP A 1 295 ? 12.117 3.828 18.016 1 94.88 295 ASP A O 1
ATOM 2368 N N . GLN A 1 296 ? 13.938 3.486 19.219 1 96 296 GLN A N 1
ATOM 2369 C CA . GLN A 1 296 ? 13.289 2.49 20.062 1 96 296 GLN A CA 1
ATOM 2370 C C . GLN A 1 296 ? 12.18 3.117 20.906 1 96 296 GLN A C 1
ATOM 2372 O O . GLN A 1 296 ? 11.141 2.492 21.141 1 96 296 GLN A O 1
ATOM 2377 N N . ARG A 1 297 ? 12.414 4.289 21.375 1 96.94 297 ARG A N 1
ATOM 2378 C CA . ARG A 1 297 ? 11.367 4.992 22.125 1 96.94 297 ARG A CA 1
ATOM 2379 C C . ARG A 1 297 ? 10.141 5.234 21.234 1 96.94 297 ARG A C 1
ATOM 2381 O O . ARG A 1 297 ? 9.016 4.977 21.656 1 96.94 297 ARG A O 1
ATOM 2388 N N . ILE A 1 298 ? 10.414 5.773 20.094 1 97.5 298 ILE A N 1
ATOM 2389 C CA . ILE A 1 298 ? 9.336 6.09 19.172 1 97.5 298 ILE A CA 1
ATOM 2390 C C . ILE A 1 298 ? 8.562 4.82 18.828 1 97.5 298 ILE A C 1
ATOM 2392 O O . ILE A 1 298 ? 7.328 4.82 18.797 1 97.5 298 ILE A O 1
ATOM 2396 N N . LEU A 1 299 ? 9.281 3.713 18.516 1 97.31 299 LEU A N 1
ATOM 2397 C CA . LEU A 1 299 ? 8.641 2.438 18.219 1 97.31 299 LEU A CA 1
ATOM 2398 C C . LEU A 1 299 ? 7.82 1.941 19.406 1 97.31 299 LEU A C 1
ATOM 2400 O O . LEU A 1 299 ? 6.758 1.345 19.219 1 97.31 299 LEU A O 1
ATOM 2404 N N . GLY A 1 300 ? 8.359 2.162 20.578 1 9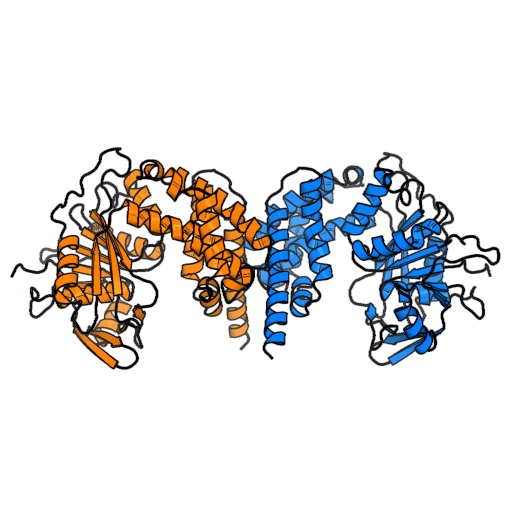6.56 300 GLY A N 1
ATOM 2405 C CA . GLY A 1 300 ? 7.594 1.838 21.766 1 96.56 300 GLY A CA 1
ATOM 2406 C C . GLY A 1 300 ? 6.285 2.596 21.875 1 96.56 300 GLY A C 1
ATOM 2407 O O . GLY A 1 300 ? 5.258 2.025 22.234 1 96.56 300 GLY A O 1
ATOM 2408 N N . LEU A 1 301 ? 6.301 3.863 21.562 1 96.56 301 LEU A N 1
ATOM 2409 C CA . LEU A 1 301 ? 5.094 4.684 21.562 1 96.56 301 LEU A CA 1
ATOM 2410 C C . LEU A 1 301 ? 4.082 4.168 20.547 1 96.56 301 LEU A C 1
ATOM 2412 O O . LEU A 1 301 ? 2.879 4.133 20.828 1 96.56 301 LEU A O 1
ATOM 2416 N N . ILE A 1 302 ? 4.543 3.812 19.391 1 97.31 302 ILE A N 1
ATOM 2417 C CA . ILE A 1 302 ? 3.68 3.297 18.328 1 97.31 302 ILE A CA 1
ATOM 2418 C C . ILE A 1 302 ? 3.021 1.998 18.781 1 97.31 302 ILE A C 1
ATOM 2420 O O . ILE A 1 302 ? 1.806 1.832 18.656 1 97.31 302 ILE A O 1
ATOM 2424 N N . LYS A 1 303 ? 3.828 1.14 19.297 1 95.81 303 LYS A N 1
ATOM 2425 C CA . LYS A 1 303 ? 3.311 -0.142 19.766 1 95.81 303 LYS A CA 1
ATOM 2426 C C . LYS A 1 303 ? 2.256 0.057 20.859 1 95.81 303 LYS A C 1
ATOM 2428 O O . LYS A 1 303 ? 1.224 -0.618 20.859 1 95.81 303 LYS A O 1
ATOM 2433 N N . ASP A 1 304 ? 2.525 0.917 21.734 1 96 304 ASP A N 1
ATOM 2434 C CA . ASP A 1 304 ? 1.585 1.216 22.812 1 96 304 ASP A CA 1
ATOM 2435 C C . ASP A 1 304 ? 0.265 1.746 22.25 1 96 304 ASP A C 1
ATOM 2437 O O . ASP A 1 304 ? -0.81 1.348 22.703 1 96 304 ASP A O 1
ATOM 2441 N N . LYS A 1 305 ? 0.362 2.584 21.391 1 95.5 305 LYS A N 1
ATOM 2442 C CA . LYS A 1 305 ? -0.839 3.174 20.797 1 95.5 305 LYS A CA 1
ATOM 2443 C C . LYS A 1 305 ? -1.65 2.129 20.047 1 95.5 305 LYS A C 1
ATOM 2445 O O . LYS A 1 305 ? -2.879 2.1 20.141 1 95.5 305 LYS A O 1
ATOM 2450 N N . ILE A 1 306 ? -1.021 1.33 19.281 1 95.5 306 ILE A N 1
ATOM 2451 C CA . ILE A 1 306 ? -1.691 0.28 18.531 1 95.5 306 ILE A CA 1
ATOM 2452 C C . ILE A 1 306 ? -2.391 -0.681 19.484 1 95.5 306 ILE A C 1
ATOM 2454 O O . ILE A 1 306 ? -3.527 -1.094 19.234 1 95.5 306 ILE A O 1
ATOM 2458 N N . ASN A 1 307 ? -1.756 -0.98 20.578 1 92.88 307 ASN A N 1
ATOM 2459 C CA . ASN A 1 307 ? -2.266 -1.979 21.5 1 92.88 307 ASN A CA 1
ATOM 2460 C C . ASN A 1 307 ? -3.391 -1.418 22.375 1 92.88 307 ASN A C 1
ATOM 2462 O O . ASN A 1 307 ? -4.312 -2.145 22.75 1 92.88 307 ASN A O 1
ATOM 2466 N N . LYS A 1 308 ? -3.357 -0.135 22.609 1 89.94 308 LYS A N 1
ATOM 2467 C CA . LYS A 1 308 ? -4.25 0.419 23.625 1 89.94 308 LYS A CA 1
ATOM 2468 C C . LYS A 1 308 ? -5.355 1.256 22.984 1 89.94 308 LYS A C 1
ATOM 2470 O O . LYS A 1 308 ? -6.41 1.461 23.594 1 89.94 308 LYS A O 1
ATOM 2475 N N . SER A 1 309 ? -5.109 1.681 21.844 1 84.94 309 SER A N 1
ATOM 2476 C CA . SER A 1 309 ? -6.035 2.658 21.281 1 84.94 309 SER A CA 1
ATOM 2477 C C . SER A 1 309 ? -7.281 1.982 20.719 1 84.94 309 SER A C 1
ATOM 2479 O O . SER A 1 309 ? -7.184 0.992 20 1 84.94 309 SER A O 1
ATOM 2481 N N . HIS A 1 310 ? -8.359 2.531 21.094 1 87.25 310 HIS A N 1
ATOM 2482 C CA . HIS A 1 310 ? -9.641 2.113 20.516 1 87.25 310 HIS A CA 1
ATOM 2483 C C . HIS A 1 310 ? -10.188 3.166 19.562 1 87.25 310 HIS A C 1
ATOM 2485 O O . HIS A 1 310 ? -11.344 3.094 19.141 1 87.25 310 HIS A O 1
ATOM 2491 N N . GLU A 1 311 ? -9.305 4.027 19.219 1 89.94 311 GLU A N 1
ATOM 2492 C CA . GLU A 1 311 ? -9.711 5.148 18.359 1 89.94 311 GLU A CA 1
ATOM 2493 C C . GLU A 1 311 ? -9.812 4.723 16.906 1 89.94 311 GLU A C 1
ATOM 2495 O O . GLU A 1 311 ? -9.047 3.869 16.438 1 89.94 311 GLU A O 1
ATOM 2500 N N . PRO A 1 312 ? -10.781 5.305 16.234 1 93.75 312 PRO A N 1
ATOM 2501 C CA . PRO A 1 312 ? -10.82 5.09 14.789 1 93.75 312 PRO A CA 1
ATOM 2502 C C . PRO A 1 312 ? -9.648 5.746 14.062 1 93.75 312 PRO A C 1
ATOM 2504 O O . PRO A 1 312 ? -9.039 6.684 14.594 1 93.75 312 PRO A O 1
ATOM 2507 N N . SER A 1 313 ? -9.336 5.207 12.945 1 94.81 313 SER A N 1
ATOM 2508 C CA . SER A 1 313 ? -8.328 5.828 12.094 1 94.81 313 SER A CA 1
ATOM 2509 C C . SER A 1 313 ? -8.867 7.09 11.43 1 94.81 313 SER A C 1
ATOM 2511 O O . SER A 1 313 ? -9.867 7.043 10.711 1 94.81 313 SER A O 1
ATOM 2513 N N . GLU A 1 314 ? -8.188 8.117 11.656 1 90.44 314 GLU A N 1
ATOM 2514 C CA . GLU A 1 314 ? -8.586 9.398 11.07 1 90.44 314 GLU A CA 1
ATOM 2515 C C . GLU A 1 314 ? -8.406 9.398 9.555 1 90.44 314 GLU A C 1
ATOM 2517 O O . GLU A 1 314 ? -9.266 9.898 8.82 1 90.44 314 GLU A O 1
ATOM 2522 N N . PHE A 1 315 ? -7.301 8.883 9.078 1 93.12 315 PHE A N 1
ATOM 2523 C CA . PHE A 1 315 ? -7.047 8.82 7.641 1 93.12 315 PHE A CA 1
ATOM 2524 C C . PHE A 1 315 ? -8.109 7.98 6.938 1 93.12 315 PHE A C 1
ATOM 2526 O O . PHE A 1 315 ? -8.609 8.367 5.879 1 93.12 315 PHE A O 1
ATOM 2533 N N . TYR A 1 316 ? -8.43 6.918 7.527 1 94.38 316 TYR A N 1
ATOM 2534 C CA . TYR A 1 316 ? -9.398 6.031 6.887 1 94.38 316 TYR A CA 1
ATOM 2535 C C . TYR A 1 316 ? -10.781 6.66 6.855 1 94.38 316 TYR A C 1
ATOM 2537 O O . TYR A 1 316 ? -11.492 6.559 5.852 1 94.38 316 TYR A O 1
ATOM 2545 N N . GLU A 1 317 ? -11.164 7.309 7.938 1 91.69 317 GLU A N 1
ATOM 2546 C CA . GLU A 1 317 ? -12.445 8.008 7.977 1 91.69 317 GLU A CA 1
ATOM 2547 C C . GLU A 1 317 ? -12.5 9.117 6.93 1 91.69 317 GLU A C 1
ATOM 2549 O O . GLU A 1 317 ? -13.5 9.266 6.227 1 91.69 317 GLU A O 1
ATOM 2554 N N . ASN A 1 318 ? -11.484 9.859 6.93 1 89.25 318 ASN A N 1
ATOM 2555 C CA . ASN A 1 318 ? -11.414 10.945 5.953 1 89.25 318 ASN A CA 1
ATOM 2556 C C . ASN A 1 318 ? -11.43 10.406 4.523 1 89.25 318 ASN A C 1
ATOM 2558 O O . ASN A 1 318 ? -12.039 11.008 3.635 1 89.25 318 ASN A O 1
ATOM 2562 N N . TYR A 1 319 ? -10.758 9.336 4.352 1 93.25 319 TYR A N 1
ATOM 2563 C CA . TYR A 1 319 ? -10.727 8.664 3.061 1 93.25 319 TYR A CA 1
ATOM 2564 C C . TYR A 1 319 ? -12.133 8.258 2.625 1 93.25 319 TYR A C 1
ATOM 2566 O O . TYR A 1 319 ? -12.531 8.492 1.482 1 93.25 319 TYR A O 1
ATOM 2574 N N . GLN A 1 320 ? -12.883 7.734 3.492 1 91 320 GLN A N 1
ATOM 2575 C CA . GLN A 1 320 ? -14.234 7.285 3.197 1 91 320 GLN A CA 1
ATOM 2576 C C . GLN A 1 320 ? -15.148 8.469 2.875 1 91 320 GLN A C 1
ATOM 2578 O O . GLN A 1 320 ? -16.047 8.352 2.037 1 91 320 GLN A O 1
ATOM 2583 N N . ARG A 1 321 ? -14.797 9.57 3.502 1 87.06 321 ARG A N 1
ATOM 2584 C CA . ARG A 1 321 ? -15.641 10.75 3.34 1 87.06 321 ARG A CA 1
ATOM 2585 C C . ARG A 1 321 ? -15.117 11.641 2.217 1 87.06 321 ARG A C 1
ATOM 2587 O O . ARG A 1 321 ? -15.656 12.727 1.975 1 87.06 321 ARG A O 1
ATOM 2594 N N . PHE A 1 322 ? -14.047 11.25 1.553 1 86.62 322 PHE A N 1
ATOM 2595 C CA . PHE A 1 322 ? -13.43 11.961 0.44 1 86.62 322 PHE A CA 1
ATOM 2596 C C . PHE A 1 322 ? -12.812 13.273 0.91 1 86.62 322 PHE A C 1
ATOM 2598 O O . PHE A 1 322 ? -12.711 14.234 0.137 1 86.62 322 PHE A O 1
ATOM 2605 N N . ALA A 1 323 ? -12.523 13.328 2.199 1 80.56 323 ALA A N 1
ATOM 2606 C CA . ALA A 1 323 ? -11.773 14.445 2.768 1 80.56 323 ALA A CA 1
ATOM 2607 C C . ALA A 1 323 ? -10.273 14.172 2.725 1 80.56 323 ALA A C 1
ATOM 2609 O O . ALA A 1 323 ? -9.633 14.047 3.77 1 80.56 323 ALA A O 1
ATOM 2610 N N . ASN A 1 324 ? -9.672 14.289 1.544 1 82.25 324 ASN A N 1
ATOM 2611 C CA . ASN A 1 324 ? -8.367 13.695 1.295 1 82.25 324 ASN A CA 1
ATOM 2612 C C . ASN A 1 324 ? -7.242 14.711 1.462 1 82.25 324 ASN A C 1
ATOM 2614 O O . ASN A 1 324 ? -6.07 14.336 1.548 1 82.25 324 ASN A O 1
ATOM 2618 N N . LYS A 1 325 ? -7.535 15.906 1.592 1 75.06 325 LYS A N 1
ATOM 2619 C CA . LYS A 1 325 ? -6.508 16.938 1.608 1 75.06 325 LYS A CA 1
ATOM 2620 C C . LYS A 1 325 ? -5.566 16.766 2.799 1 75.06 325 LYS A C 1
ATOM 2622 O O . LYS A 1 325 ? -4.348 16.828 2.646 1 75.06 325 LYS A O 1
ATOM 2627 N N . ASP A 1 326 ? -6.172 16.5 3.865 1 76.75 326 ASP A N 1
ATOM 2628 C CA . ASP A 1 326 ? -5.371 16.344 5.078 1 76.75 326 ASP A CA 1
ATOM 2629 C C . ASP A 1 326 ? -4.496 15.094 4.996 1 76.75 326 ASP A C 1
ATOM 2631 O O . ASP A 1 326 ? -3.357 15.094 5.473 1 76.75 326 ASP A O 1
ATOM 2635 N N . ILE A 1 327 ? -4.969 14.078 4.355 1 86.44 327 ILE A N 1
ATOM 2636 C CA . ILE A 1 327 ? -4.219 12.836 4.199 1 86.44 327 ILE A CA 1
ATOM 2637 C C . ILE A 1 327 ? -2.955 13.102 3.381 1 86.44 327 ILE A C 1
ATOM 2639 O O . ILE A 1 327 ? -1.846 12.797 3.826 1 86.44 327 ILE A O 1
ATOM 2643 N N . LEU A 1 328 ? -3.121 13.766 2.295 1 86 328 LEU A N 1
ATOM 2644 C CA . LEU A 1 328 ? -2.039 13.938 1.333 1 86 328 LEU A CA 1
ATOM 2645 C C . LEU A 1 328 ? -0.974 14.883 1.877 1 86 328 LEU A C 1
ATOM 2647 O O . LEU A 1 328 ? 0.224 14.641 1.715 1 86 328 LEU A O 1
ATOM 2651 N N . GLU A 1 329 ? -1.348 15.859 2.59 1 83.12 329 GLU A N 1
ATOM 2652 C CA . GLU A 1 329 ? -0.403 16.812 3.166 1 83.12 329 GLU A CA 1
ATOM 2653 C C . GLU A 1 329 ? 0.523 16.125 4.172 1 83.12 329 GLU A C 1
ATOM 2655 O O . GLU A 1 329 ? 1.715 16.438 4.234 1 83.12 329 GLU A O 1
ATOM 2660 N N . ASN A 1 330 ? -0.06 15.266 4.852 1 82.25 330 ASN A N 1
ATOM 2661 C CA . ASN A 1 330 ? 0.697 14.617 5.918 1 82.25 330 ASN A CA 1
ATOM 2662 C C . ASN A 1 330 ? 1.614 13.531 5.375 1 82.25 330 ASN A C 1
ATOM 2664 O O . ASN A 1 330 ? 2.668 13.25 5.953 1 82.25 330 ASN A O 1
ATOM 2668 N N . VAL A 1 331 ? 1.26 12.992 4.281 1 84.31 331 VAL A N 1
ATOM 2669 C CA . VAL A 1 331 ? 2.016 11.844 3.783 1 84.31 331 VAL A CA 1
ATOM 2670 C C . VAL A 1 331 ? 3.074 12.32 2.787 1 84.31 331 VAL A C 1
ATOM 2672 O O . VAL A 1 331 ? 4.164 11.75 2.711 1 84.31 331 VAL A O 1
ATOM 2675 N N . ILE A 1 332 ? 2.875 13.398 2.154 1 86.12 332 ILE A N 1
ATOM 2676 C CA . ILE A 1 332 ? 3.721 13.805 1.038 1 86.12 332 ILE A CA 1
ATOM 2677 C C . ILE A 1 332 ? 4.949 14.547 1.564 1 86.12 332 ILE A C 1
ATOM 2679 O O . ILE A 1 332 ? 6.004 14.547 0.922 1 86.12 332 ILE A O 1
ATOM 2683 N N . TYR A 1 333 ? 4.852 15.062 2.742 1 89.62 333 TYR A N 1
ATOM 2684 C CA . TYR A 1 333 ? 5.898 15.961 3.213 1 89.62 333 TYR A CA 1
ATOM 2685 C C . TYR A 1 333 ? 7.215 15.219 3.395 1 89.62 333 TYR A C 1
ATOM 2687 O O . TYR A 1 333 ? 8.273 15.703 2.988 1 89.62 333 TYR A O 1
ATOM 2695 N N . MET A 1 334 ? 7.176 14.078 4.004 1 91.81 334 MET A N 1
ATOM 2696 C CA . MET A 1 334 ? 8.406 13.328 4.254 1 91.81 334 MET A CA 1
ATOM 2697 C C . MET A 1 334 ? 9.047 12.891 2.941 1 91.81 334 MET A C 1
ATOM 2699 O O . MET A 1 334 ? 10.273 12.898 2.812 1 91.81 334 MET A O 1
ATOM 2703 N N . SER A 1 335 ? 8.195 12.5 2.035 1 92.44 335 SER A N 1
ATOM 2704 C CA . SER A 1 335 ? 8.711 12.141 0.716 1 92.44 335 SER A CA 1
ATOM 2705 C C . SER A 1 335 ? 9.344 13.344 0.031 1 92.44 335 SER A C 1
ATOM 2707 O O . SER A 1 335 ? 10.422 13.234 -0.563 1 92.44 335 SER A O 1
ATOM 2709 N N . TYR A 1 336 ? 8.719 14.469 0.143 1 91.25 336 TYR A N 1
ATOM 2710 C CA . TYR A 1 336 ? 9.242 15.711 -0.41 1 91.25 336 TYR A CA 1
ATOM 2711 C C . TYR A 1 336 ? 10.609 16.031 0.174 1 91.25 336 TYR A C 1
ATOM 2713 O O . TYR A 1 336 ? 11.547 16.344 -0.563 1 91.25 336 TYR A O 1
ATOM 2721 N N . LEU A 1 337 ? 10.703 15.906 1.446 1 91.94 337 LEU A N 1
ATOM 2722 C CA . LEU A 1 337 ? 11.961 16.219 2.115 1 91.94 337 LEU A CA 1
ATOM 2723 C C . LEU A 1 337 ? 13.047 15.227 1.706 1 91.94 337 LEU A C 1
ATOM 2725 O O . LEU A 1 337 ? 14.203 15.609 1.526 1 91.94 337 LEU A O 1
ATOM 2729 N N . SER A 1 338 ? 12.656 13.969 1.619 1 94 338 SER A N 1
ATOM 2730 C CA . SER A 1 338 ? 13.617 12.945 1.22 1 94 338 SER A CA 1
ATOM 2731 C C . SER A 1 338 ? 14.234 13.266 -0.137 1 94 338 SER A C 1
ATOM 2733 O O . SER A 1 338 ? 15.445 13.117 -0.324 1 94 338 SER A O 1
ATOM 2735 N N . HIS A 1 339 ? 13.453 13.688 -1.029 1 90.88 339 HIS A N 1
ATOM 2736 C CA . HIS A 1 339 ? 13.922 14.031 -2.365 1 90.88 339 HIS A CA 1
ATOM 2737 C C . HIS A 1 339 ? 14.742 15.312 -2.346 1 90.88 339 HIS A C 1
ATOM 2739 O O . HIS A 1 339 ? 15.805 15.391 -2.973 1 90.88 339 HIS A O 1
ATOM 2745 N N . LYS A 1 340 ? 14.266 16.297 -1.641 1 88.88 340 LYS A N 1
ATOM 2746 C CA . LYS A 1 340 ? 14.93 17.594 -1.558 1 88.88 340 LYS A CA 1
ATOM 2747 C C . LYS A 1 340 ? 16.344 17.453 -0.984 1 88.88 340 LYS A C 1
ATOM 2749 O O . LYS A 1 340 ? 17.281 18.094 -1.462 1 88.88 340 LYS A O 1
ATOM 2754 N N . LEU A 1 341 ? 16.422 16.625 -0.016 1 92.44 341 LEU A N 1
ATOM 2755 C CA . LEU A 1 341 ? 17.688 16.453 0.676 1 92.44 341 LEU A CA 1
ATOM 2756 C C . LEU A 1 341 ? 18.547 15.398 -0.019 1 92.44 341 LEU A C 1
ATOM 2758 O O . LEU A 1 341 ? 19.625 15.055 0.462 1 92.44 341 LEU A O 1
ATOM 2762 N N . GLU A 1 342 ? 18.016 14.727 -1.098 1 92.31 342 GLU A N 1
ATOM 2763 C CA . GLU A 1 342 ? 18.703 13.719 -1.894 1 92.31 342 GLU A CA 1
ATOM 2764 C C . GLU A 1 342 ? 19.078 12.508 -1.043 1 92.31 342 GLU A C 1
ATOM 2766 O O . GLU A 1 342 ? 20.188 11.969 -1.179 1 92.31 342 GLU A O 1
ATOM 2771 N N . LEU A 1 343 ? 18.359 12.18 -0.06 1 90.56 343 LEU A N 1
ATOM 2772 C CA . LEU A 1 343 ? 18.578 11.016 0.791 1 90.56 343 LEU A CA 1
ATOM 2773 C C . LEU A 1 343 ? 18.078 9.742 0.117 1 90.56 343 LEU A C 1
ATOM 2775 O O . LEU A 1 343 ? 18.562 8.648 0.398 1 90.56 343 LEU A O 1
ATOM 2779 N N . LYS A 1 344 ? 17.219 9.734 -0.799 1 82.75 344 LYS A N 1
ATOM 2780 C CA . LYS A 1 344 ? 16.688 8.664 -1.636 1 82.75 344 LYS A CA 1
ATOM 2781 C C . LYS A 1 344 ? 16.125 7.527 -0.784 1 82.75 344 LYS A C 1
ATOM 2783 O O . LYS A 1 344 ? 16.469 6.363 -0.978 1 82.75 344 LYS A O 1
ATOM 2788 N N . PHE A 1 345 ? 15.375 7.828 0.257 1 88.94 345 PHE A N 1
ATOM 2789 C CA . PHE A 1 345 ? 14.703 6.844 1.096 1 88.94 345 PHE A CA 1
ATOM 2790 C C . PHE A 1 345 ? 13.484 6.27 0.386 1 88.94 345 PHE A C 1
ATOM 2792 O O . PHE A 1 345 ? 12.531 6.996 0.103 1 88.94 345 PHE A O 1
ATOM 2799 N N . SER A 1 346 ? 13.453 4.961 0.228 1 89.31 346 SER A N 1
ATOM 2800 C CA . SER A 1 346 ? 12.508 4.309 -0.674 1 89.31 346 SER A CA 1
ATOM 2801 C C . SER A 1 346 ? 11.18 4.027 0.024 1 89.31 346 SER A C 1
ATOM 2803 O O . SER A 1 346 ? 10.125 4.094 -0.6 1 89.31 346 SER A O 1
ATOM 2805 N N . HIS A 1 347 ? 11.234 3.752 1.294 1 93.31 347 HIS A N 1
ATOM 2806 C CA . HIS A 1 347 ? 10.016 3.311 1.957 1 93.31 347 HIS A CA 1
ATOM 2807 C C . HIS A 1 347 ? 9.031 4.465 2.135 1 93.31 347 HIS A C 1
ATOM 2809 O O . HIS A 1 347 ? 7.844 4.324 1.846 1 93.31 347 HIS A O 1
ATOM 2815 N N . VAL A 1 348 ? 9.562 5.625 2.566 1 94.81 348 VAL A N 1
ATOM 2816 C CA . VAL A 1 348 ? 8.711 6.797 2.76 1 94.81 348 VAL A CA 1
ATOM 2817 C C . VAL A 1 348 ? 8.148 7.25 1.416 1 94.81 348 VAL A C 1
ATOM 2819 O O . VAL A 1 348 ? 6.969 7.609 1.32 1 94.81 348 VAL A O 1
ATOM 2822 N N . ASP A 1 349 ? 8.945 7.211 0.446 1 93.62 349 ASP A N 1
ATOM 2823 C CA . ASP A 1 349 ? 8.516 7.621 -0.887 1 93.62 349 ASP A CA 1
ATOM 2824 C C . ASP A 1 349 ? 7.445 6.68 -1.435 1 93.62 349 ASP A C 1
ATOM 2826 O O . ASP A 1 349 ? 6.434 7.129 -1.974 1 93.62 349 ASP A O 1
ATOM 2830 N N . LEU A 1 350 ? 7.676 5.422 -1.292 1 94.62 350 LEU A N 1
ATOM 2831 C CA . LEU A 1 350 ? 6.742 4.426 -1.81 1 94.62 350 LEU A CA 1
ATOM 2832 C C . LEU A 1 350 ? 5.398 4.52 -1.099 1 94.62 350 LEU A C 1
ATOM 2834 O O . LEU A 1 350 ? 4.348 4.469 -1.741 1 94.62 350 LEU A O 1
ATOM 2838 N N . ILE A 1 351 ? 5.445 4.609 0.182 1 95.56 351 ILE A N 1
ATOM 2839 C CA . ILE A 1 351 ? 4.215 4.711 0.961 1 95.56 351 ILE A CA 1
ATOM 2840 C C . ILE A 1 351 ? 3.436 5.953 0.538 1 95.56 351 ILE A C 1
ATOM 2842 O O . ILE A 1 351 ? 2.213 5.902 0.38 1 95.56 351 ILE A O 1
ATOM 2846 N N . SER A 1 352 ? 4.164 7.047 0.359 1 94.5 352 SER A N 1
ATOM 2847 C CA . SER A 1 352 ? 3.521 8.281 -0.065 1 94.5 352 SER A CA 1
ATOM 2848 C C . SER A 1 352 ? 2.855 8.125 -1.428 1 94.5 352 SER A C 1
ATOM 2850 O O . SER A 1 352 ? 1.726 8.57 -1.629 1 94.5 352 SER A O 1
ATOM 2852 N N . ARG A 1 353 ? 3.477 7.504 -2.338 1 93.88 353 ARG A N 1
ATOM 2853 C CA . ARG A 1 353 ? 2.945 7.305 -3.682 1 93.88 353 ARG A CA 1
ATOM 2854 C C . ARG A 1 353 ? 1.739 6.371 -3.662 1 93.88 353 ARG A C 1
ATOM 2856 O O . ARG A 1 353 ? 0.771 6.582 -4.395 1 93.88 353 ARG A O 1
ATOM 2863 N N . LEU A 1 354 ? 1.84 5.355 -2.883 1 96.56 354 LEU A N 1
ATOM 2864 C CA . LEU A 1 354 ? 0.739 4.402 -2.777 1 96.56 354 LEU A CA 1
ATOM 2865 C C . LEU A 1 354 ? -0.51 5.074 -2.219 1 96.56 354 LEU A C 1
ATOM 2867 O O . LEU A 1 354 ? -1.615 4.855 -2.721 1 96.56 354 LEU A O 1
ATOM 2871 N N . ILE A 1 355 ? -0.324 5.836 -1.209 1 96.69 355 ILE A N 1
ATOM 2872 C CA . ILE A 1 355 ? -1.462 6.527 -0.611 1 96.69 355 ILE A CA 1
ATOM 2873 C C . ILE A 1 355 ? -2.043 7.527 -1.609 1 96.69 355 ILE A C 1
ATOM 2875 O O . ILE A 1 355 ? -3.262 7.617 -1.769 1 96.69 355 ILE A O 1
ATOM 2879 N N . LYS A 1 356 ? -1.199 8.289 -2.252 1 94.19 356 LYS A N 1
ATOM 2880 C CA . LYS A 1 356 ? -1.664 9.219 -3.275 1 94.19 356 LYS A CA 1
ATOM 2881 C C . LYS A 1 356 ? -2.461 8.492 -4.355 1 94.19 356 LYS A C 1
ATOM 2883 O O . LYS A 1 356 ? -3.523 8.969 -4.773 1 94.19 356 LYS A O 1
ATOM 2888 N N . GLY A 1 357 ? -1.935 7.422 -4.801 1 94.25 357 GLY A N 1
ATOM 2889 C CA . GLY A 1 357 ? -2.631 6.633 -5.805 1 94.25 357 GLY A CA 1
ATOM 2890 C C . GLY A 1 357 ? -3.961 6.086 -5.32 1 94.25 357 GLY A C 1
ATOM 2891 O O . GLY A 1 357 ? -4.953 6.125 -6.051 1 94.25 357 GLY A O 1
ATOM 2892 N N . LYS A 1 358 ? -3.951 5.566 -4.16 1 95.5 358 LYS A N 1
ATOM 2893 C CA . LYS A 1 358 ? -5.172 5.016 -3.576 1 95.5 358 LYS A CA 1
ATOM 2894 C C . LYS A 1 358 ? -6.258 6.082 -3.473 1 95.5 358 LYS A C 1
ATOM 2896 O O . LYS A 1 358 ? -7.418 5.832 -3.814 1 95.5 358 LYS A O 1
ATOM 2901 N N . VAL A 1 359 ? -5.895 7.254 -2.975 1 94.19 359 VAL A N 1
ATOM 2902 C CA . VAL A 1 359 ? -6.832 8.359 -2.807 1 94.19 359 VAL A CA 1
ATOM 2903 C C . VAL A 1 359 ? -7.367 8.797 -4.168 1 94.19 359 VAL A C 1
ATOM 2905 O O . VAL A 1 359 ? -8.57 9.031 -4.324 1 94.19 359 VAL A O 1
ATOM 2908 N N . LEU A 1 360 ? -6.512 8.867 -5.094 1 92.88 360 LEU A N 1
ATOM 2909 C CA . LEU A 1 360 ? -6.918 9.289 -6.434 1 92.88 360 LEU A CA 1
ATOM 2910 C C . LEU A 1 360 ? -7.836 8.25 -7.07 1 92.88 360 LEU A C 1
ATOM 2912 O O . LEU A 1 360 ? -8.82 8.602 -7.73 1 92.88 360 LEU A O 1
ATOM 2916 N N . ALA A 1 361 ? -7.504 7.004 -6.941 1 93.31 361 ALA A N 1
ATOM 2917 C CA . ALA A 1 361 ? -8.344 5.934 -7.469 1 93.31 361 ALA A CA 1
ATOM 2918 C C . ALA A 1 361 ? -9.75 5.992 -6.879 1 93.31 361 ALA A C 1
ATOM 2920 O O . ALA A 1 361 ? -10.742 5.809 -7.59 1 93.31 361 ALA A O 1
ATOM 2921 N N . HIS A 1 362 ? -9.789 6.16 -5.629 1 92.75 362 HIS A N 1
ATOM 2922 C CA . HIS A 1 362 ? -11.055 6.273 -4.918 1 92.75 362 HIS A CA 1
ATOM 2923 C C . HIS A 1 362 ? -11.891 7.438 -5.449 1 92.75 362 HIS A C 1
ATOM 2925 O O . HIS A 1 362 ? -13.094 7.297 -5.668 1 92.75 362 HIS A O 1
ATOM 2931 N N . LYS A 1 363 ? -11.242 8.508 -5.641 1 90.94 363 LYS A N 1
ATOM 2932 C CA . LYS A 1 363 ? -11.922 9.695 -6.172 1 90.94 363 LYS A CA 1
ATOM 2933 C C . LYS A 1 363 ? -12.438 9.445 -7.582 1 90.94 363 LYS A C 1
ATOM 2935 O O . LYS A 1 363 ? -13.57 9.797 -7.906 1 90.94 363 LYS A O 1
ATOM 2940 N N . ASN A 1 364 ? -11.602 8.867 -8.406 1 90.12 364 ASN A N 1
ATOM 2941 C CA . ASN A 1 364 ? -11.961 8.586 -9.789 1 90.12 364 ASN A CA 1
ATOM 2942 C C . ASN A 1 364 ? -13.148 7.629 -9.875 1 90.12 364 ASN A C 1
ATOM 2944 O O . ASN A 1 364 ? -14.023 7.797 -10.734 1 90.12 364 ASN A O 1
ATOM 2948 N N . ARG A 1 365 ? -13.211 6.699 -9.062 1 88 365 ARG A N 1
ATOM 2949 C CA . ARG A 1 365 ? -14.32 5.746 -9.047 1 88 365 ARG A CA 1
ATOM 2950 C C . ARG A 1 365 ? -15.633 6.438 -8.688 1 88 365 ARG A C 1
ATOM 2952 O O . ARG A 1 365 ? -16.672 6.145 -9.273 1 88 365 ARG A O 1
ATOM 2959 N N . HIS A 1 366 ? -15.547 7.227 -7.742 1 85.5 366 HIS A N 1
ATOM 2960 C CA . HIS A 1 366 ? -16.734 7.957 -7.305 1 85.5 366 HIS A CA 1
ATOM 2961 C C . HIS A 1 366 ? -17.25 8.875 -8.406 1 85.5 366 HIS A C 1
ATOM 2963 O O . HIS A 1 366 ? -18.453 8.984 -8.617 1 85.5 366 HIS A O 1
ATOM 2969 N N . LEU A 1 367 ? -16.344 9.461 -9.055 1 83.56 367 LEU A N 1
ATOM 2970 C CA . LEU A 1 367 ? -16.734 10.367 -10.133 1 83.56 367 LEU A CA 1
ATOM 2971 C C . LEU A 1 367 ? -17.328 9.594 -11.305 1 83.56 367 LEU A C 1
ATOM 2973 O O . LEU A 1 367 ? -18.266 10.062 -11.945 1 83.56 367 LEU A O 1
ATOM 2977 N N . SER A 1 368 ? -16.75 8.469 -11.586 1 79.62 368 SER A N 1
ATOM 2978 C CA . SER A 1 368 ? -17.25 7.645 -12.672 1 79.62 368 SER A CA 1
ATOM 2979 C C . SER A 1 368 ? -18.656 7.117 -12.359 1 79.62 368 SER A C 1
ATOM 2981 O O . SER A 1 368 ? -19.484 6.977 -13.266 1 79.62 368 SER A O 1
ATOM 2983 N N . THR A 1 369 ? -18.859 6.754 -11.188 1 75.69 369 THR A N 1
ATOM 2984 C CA . THR A 1 369 ? -20.188 6.273 -10.781 1 75.69 369 THR A CA 1
ATOM 2985 C C . THR A 1 369 ? -21.219 7.395 -10.867 1 75.69 369 THR A C 1
ATOM 2987 O O . THR A 1 369 ? -22.359 7.16 -11.258 1 75.69 369 THR A O 1
ATOM 2990 N N . LYS A 1 370 ? -20.844 8.602 -10.586 1 70.12 370 LYS A N 1
ATOM 2991 C CA . LYS A 1 370 ? -21.734 9.742 -10.664 1 70.12 370 LYS A CA 1
ATOM 2992 C C . LYS A 1 370 ? -22.078 10.078 -12.117 1 70.12 370 LYS A C 1
ATOM 2994 O O . LYS A 1 370 ? -23.203 10.492 -12.414 1 70.12 370 LYS A O 1
ATOM 2999 N N . LEU A 1 371 ? -21.094 9.844 -12.875 1 59.72 371 LEU A N 1
ATOM 3000 C CA . LEU A 1 371 ? -21.328 10.125 -14.289 1 59.72 371 LEU A CA 1
ATOM 3001 C C . LEU A 1 371 ? -22.25 9.062 -14.898 1 59.72 371 LEU A C 1
ATOM 3003 O O . LEU A 1 371 ? -22.969 9.344 -15.859 1 59.72 371 LEU A O 1
ATOM 3007 N N . ARG A 1 372 ? -22.25 7.906 -14.43 1 62.53 372 ARG A N 1
ATOM 3008 C CA . ARG A 1 372 ? -23.094 6.832 -14.945 1 62.53 372 ARG A CA 1
ATOM 3009 C C . ARG A 1 372 ? -24.484 6.879 -14.328 1 62.53 372 ARG A C 1
ATOM 3011 O O . ARG A 1 372 ? -25.422 6.289 -14.859 1 62.53 372 ARG A O 1
ATOM 3018 N N . SER A 1 373 ? -24.625 7.48 -13.219 1 50.59 373 SER A N 1
ATOM 3019 C CA . SER A 1 373 ? -25.938 7.68 -12.625 1 50.59 373 SER A CA 1
ATOM 3020 C C . SER A 1 373 ? -26.609 8.93 -13.172 1 50.59 373 SER A C 1
ATOM 3022 O O . SER A 1 373 ? -27.828 8.961 -13.367 1 50.59 373 SER A O 1
ATOM 3024 N N . MET B 1 1 ? -3.016 -51.844 -29.547 1 44.09 1 MET B N 1
ATOM 3025 C CA . MET B 1 1 ? -3.08 -50.562 -28.891 1 44.09 1 MET B CA 1
ATOM 3026 C C . MET B 1 1 ? -2.266 -50.562 -27.609 1 44.09 1 MET B C 1
ATOM 3028 O O . MET B 1 1 ? -2.387 -51.469 -26.781 1 44.09 1 MET B O 1
ATOM 3032 N N . SER B 1 2 ? -1.204 -49.875 -27.578 1 60.59 2 SER B N 1
ATOM 3033 C CA . SER B 1 2 ? -0.235 -50 -26.484 1 60.59 2 SER B CA 1
ATOM 3034 C C . SER B 1 2 ? -0.85 -49.625 -25.141 1 60.59 2 SER B C 1
ATOM 3036 O O . SER B 1 2 ? -1.763 -48.781 -25.094 1 60.59 2 SER B O 1
ATOM 3038 N N . SER B 1 3 ? -0.746 -50.438 -24.062 1 81.19 3 SER B N 1
ATOM 3039 C CA . SER B 1 3 ? -1.272 -50.281 -22.719 1 81.19 3 SER B CA 1
ATOM 3040 C C . SER B 1 3 ? -0.877 -48.938 -22.094 1 81.19 3 SER B C 1
ATOM 3042 O O . SER B 1 3 ? 0.221 -48.438 -22.344 1 81.19 3 SER B O 1
ATOM 3044 N N . VAL B 1 4 ? -1.887 -48.156 -21.672 1 89.81 4 VAL B N 1
ATOM 3045 C CA . VAL B 1 4 ? -1.661 -46.875 -21 1 89.81 4 VAL B CA 1
ATOM 3046 C C . VAL B 1 4 ? -0.905 -47.125 -19.688 1 89.81 4 VAL B C 1
ATOM 3048 O O . VAL B 1 4 ? -1.302 -47.969 -18.875 1 89.81 4 VAL B O 1
ATOM 3051 N N . PRO B 1 5 ? 0.255 -46.5 -19.656 1 92.25 5 PRO B N 1
ATOM 3052 C CA . PRO B 1 5 ? 0.992 -46.656 -18.391 1 92.25 5 PRO B CA 1
ATOM 3053 C C . PRO B 1 5 ? 0.23 -46.125 -17.188 1 92.25 5 PRO B C 1
ATOM 3055 O O . PRO B 1 5 ? -0.689 -45.312 -17.344 1 92.25 5 PRO B O 1
ATOM 3058 N N . ARG B 1 6 ? 0.597 -46.562 -15.984 1 93.88 6 ARG B N 1
ATOM 3059 C CA . ARG B 1 6 ? -0.061 -46.125 -14.766 1 93.88 6 ARG B CA 1
ATOM 3060 C C . ARG B 1 6 ? 0.245 -44.656 -14.469 1 93.88 6 ARG B C 1
ATOM 3062 O O . ARG B 1 6 ? 1.394 -44.219 -14.578 1 93.88 6 ARG B O 1
ATOM 3069 N N . VAL B 1 7 ? -0.79 -43.969 -14.164 1 96.06 7 VAL B N 1
ATOM 3070 C CA . VAL B 1 7 ? -0.651 -42.531 -13.867 1 96.06 7 VAL B CA 1
ATOM 3071 C C . VAL B 1 7 ? -1.267 -42.219 -12.508 1 96.06 7 VAL B C 1
ATOM 3073 O O . VAL B 1 7 ? -2.396 -42.625 -12.219 1 96.06 7 VAL B O 1
ATOM 3076 N N . TYR B 1 8 ? -0.498 -41.625 -11.688 1 96.5 8 TYR B N 1
ATOM 3077 C CA . TYR B 1 8 ? -0.997 -41.062 -10.43 1 96.5 8 TYR B CA 1
ATOM 3078 C C . TYR B 1 8 ? -1.23 -39.562 -10.547 1 96.5 8 TYR B C 1
ATOM 3080 O O . TYR B 1 8 ? -0.468 -38.875 -11.211 1 96.5 8 TYR B O 1
ATOM 3088 N N . PHE B 1 9 ? -2.281 -39.062 -9.938 1 95.38 9 PHE B N 1
ATOM 3089 C CA . PHE B 1 9 ? -2.457 -37.625 -9.984 1 95.38 9 PHE B CA 1
ATOM 3090 C C . PHE B 1 9 ? -3.008 -37.094 -8.664 1 95.38 9 PHE B C 1
ATOM 3092 O O . PHE B 1 9 ? -3.674 -37.844 -7.93 1 95.38 9 PHE B O 1
ATOM 3099 N N . ALA B 1 10 ? -2.619 -35.875 -8.297 1 92.25 10 ALA B N 1
ATOM 3100 C CA . ALA B 1 10 ? -3.072 -35.156 -7.098 1 92.25 10 ALA B CA 1
ATOM 3101 C C . ALA B 1 10 ? -3.295 -33.688 -7.379 1 92.25 10 ALA B C 1
ATOM 3103 O O . ALA B 1 10 ? -2.566 -33.062 -8.164 1 92.25 10 ALA B O 1
ATOM 3104 N N . GLY B 1 11 ? -4.285 -33.188 -6.598 1 80.12 11 GLY B N 1
ATOM 3105 C CA . GLY B 1 11 ? -4.293 -31.734 -6.605 1 80.12 11 GLY B CA 1
ATOM 3106 C C . GLY B 1 11 ? -5.59 -31.141 -7.129 1 80.12 11 GLY B C 1
ATOM 3107 O O . GLY B 1 11 ? -6.676 -31.547 -6.711 1 80.12 11 GLY B O 1
ATOM 3108 N N . SER B 1 12 ? -5.566 -30.141 -8.125 1 80 12 SER B N 1
ATOM 3109 C CA . SER B 1 12 ? -6.547 -29.172 -8.594 1 80 12 SER B CA 1
ATOM 3110 C C . SER B 1 12 ? -7.559 -29.828 -9.531 1 80 12 SER B C 1
ATOM 3112 O O . SER B 1 12 ? -7.348 -30.938 -10.008 1 80 12 SER B O 1
ATOM 3114 N N . PRO B 1 13 ? -8.602 -29.094 -9.734 1 85.56 13 PRO B N 1
ATOM 3115 C CA . PRO B 1 13 ? -9.562 -29.547 -10.742 1 85.56 13 PRO B CA 1
ATOM 3116 C C . PRO B 1 13 ? -8.914 -29.781 -12.109 1 85.56 13 PRO B C 1
ATOM 3118 O O . PRO B 1 13 ? -9.336 -30.672 -12.844 1 85.56 13 PRO B O 1
ATOM 3121 N N . LEU B 1 14 ? -7.871 -29.094 -12.336 1 88.75 14 LEU B N 1
ATOM 3122 C CA . LEU B 1 14 ? -7.184 -29.297 -13.609 1 88.75 14 LEU B CA 1
ATOM 3123 C C . LEU B 1 14 ? -6.488 -30.641 -13.648 1 88.75 14 LEU B C 1
ATOM 3125 O O . LEU B 1 14 ? -6.508 -31.328 -14.68 1 88.75 14 LEU B O 1
ATOM 3129 N N . ALA B 1 15 ? -5.875 -30.969 -12.594 1 91.38 15 ALA B N 1
ATOM 3130 C CA . ALA B 1 15 ? -5.238 -32.281 -12.523 1 91.38 15 ALA B CA 1
ATOM 3131 C C . ALA B 1 15 ? -6.266 -33.406 -12.648 1 91.38 15 ALA B C 1
ATOM 3133 O O . ALA B 1 15 ? -6 -34.438 -13.281 1 91.38 15 ALA B O 1
ATOM 3134 N N . THR B 1 16 ? -7.383 -33.188 -12.047 1 90.62 16 THR B N 1
ATOM 3135 C CA . THR B 1 16 ? -8.461 -34.156 -12.148 1 90.62 16 THR B CA 1
ATOM 3136 C C . THR B 1 16 ? -8.938 -34.281 -13.594 1 90.62 16 THR B C 1
ATOM 3138 O O . THR B 1 16 ? -9.211 -35.375 -14.062 1 90.62 16 THR B O 1
ATOM 3141 N N . LEU B 1 17 ? -9.031 -33.219 -14.195 1 89.56 17 LEU B N 1
ATOM 3142 C CA . LEU B 1 17 ? -9.445 -33.219 -15.594 1 89.56 17 LEU B CA 1
ATOM 3143 C C . LEU B 1 17 ? -8.438 -33.969 -16.453 1 89.56 17 LEU B C 1
ATOM 3145 O O . LEU B 1 17 ? -8.82 -34.75 -17.344 1 89.56 17 LEU B O 1
ATOM 3149 N N . VAL B 1 18 ? -7.199 -33.719 -16.266 1 91.25 18 VAL B N 1
ATOM 3150 C CA . VAL B 1 18 ? -6.16 -34.438 -17.016 1 91.25 18 VAL B CA 1
ATOM 3151 C C . VAL B 1 18 ? -6.215 -35.906 -16.703 1 91.25 18 VAL B C 1
ATOM 3153 O O . VAL B 1 18 ? -6.109 -36.75 -17.594 1 91.25 18 VAL B O 1
ATOM 3156 N N . GLY B 1 19 ? -6.355 -36.25 -15.43 1 91.88 19 GLY B N 1
ATOM 3157 C CA . GLY B 1 19 ? -6.539 -37.656 -15.055 1 91.88 19 GLY B CA 1
ATOM 3158 C C . GLY B 1 19 ? -7.707 -38.312 -15.75 1 91.88 19 GLY B C 1
ATOM 3159 O O . GLY B 1 19 ? -7.605 -39.469 -16.203 1 91.88 19 GLY B O 1
ATOM 3160 N N . TYR B 1 20 ? -8.766 -37.562 -15.781 1 90.81 20 TYR B N 1
ATOM 3161 C CA . TYR B 1 20 ? -9.938 -38.031 -16.5 1 90.81 20 TYR B CA 1
ATOM 3162 C C . TYR B 1 20 ? -9.609 -38.281 -17.969 1 90.81 20 TYR B C 1
ATOM 3164 O O . TYR B 1 20 ? -9.984 -39.312 -18.531 1 90.81 20 TYR B O 1
ATOM 3172 N N . GLY B 1 21 ? -9.016 -37.344 -18.578 1 90.25 21 GLY B N 1
ATOM 3173 C CA . GLY B 1 21 ? -8.617 -37.5 -19.969 1 90.25 21 GLY B CA 1
ATOM 3174 C C . GLY B 1 21 ? -7.777 -38.719 -20.219 1 90.25 21 GLY B C 1
ATOM 3175 O O . GLY B 1 21 ? -7.953 -39.406 -21.234 1 90.25 21 GLY B O 1
ATOM 3176 N N . ILE B 1 22 ? -6.898 -39 -19.328 1 92.5 22 ILE B N 1
ATOM 3177 C CA . ILE B 1 22 ? -6.035 -40.156 -19.453 1 92.5 22 ILE B CA 1
ATOM 3178 C C . ILE B 1 22 ? -6.852 -41.438 -19.25 1 92.5 22 ILE B C 1
ATOM 3180 O O . ILE B 1 22 ? -6.66 -42.406 -19.953 1 92.5 22 ILE B O 1
ATOM 3184 N N . ALA B 1 23 ? -7.762 -41.406 -18.312 1 92.06 23 ALA B N 1
ATOM 3185 C CA . ALA B 1 23 ? -8.578 -42.562 -17.984 1 92.06 23 ALA B CA 1
ATOM 3186 C C . ALA B 1 23 ? -9.484 -42.938 -19.156 1 92.06 23 ALA B C 1
ATOM 3188 O O . ALA B 1 23 ? -9.883 -44.125 -19.281 1 92.06 23 ALA B O 1
ATOM 3189 N N . ARG B 1 24 ? -9.734 -42.062 -20 1 89.62 24 ARG B N 1
ATOM 3190 C CA . ARG B 1 24 ? -10.664 -42.312 -21.109 1 89.62 24 ARG B CA 1
ATOM 3191 C C . ARG B 1 24 ? -9.922 -42.625 -22.391 1 89.62 24 ARG B C 1
ATOM 3193 O O . ARG B 1 24 ? -10.531 -42.75 -23.453 1 89.62 24 ARG B O 1
ATOM 3200 N N . LEU B 1 25 ? -8.766 -42.719 -22.312 1 90.38 25 LEU B N 1
ATOM 3201 C CA . LEU B 1 25 ? -7.996 -43.094 -23.5 1 90.38 25 LEU B CA 1
ATOM 3202 C C . LEU B 1 25 ? -8.344 -44.5 -23.953 1 90.38 25 LEU B C 1
ATOM 3204 O O . LEU B 1 25 ? -8.609 -45.375 -23.141 1 90.38 25 LEU B O 1
ATOM 3208 N N . PRO B 1 26 ? -8.477 -44.844 -25.234 1 85.44 26 PRO B N 1
ATOM 3209 C CA . PRO B 1 26 ? -8.859 -46.156 -25.766 1 85.44 26 PRO B CA 1
ATOM 3210 C C . PRO B 1 26 ? -7.945 -47.281 -25.266 1 85.44 26 PRO B C 1
ATOM 3212 O O . PRO B 1 26 ? -8.391 -48.406 -25.125 1 85.44 26 PRO B O 1
ATOM 3215 N N . GLY B 1 27 ? -6.738 -47.062 -24.859 1 85.31 27 GLY B N 1
ATOM 3216 C CA . GLY B 1 27 ? -5.805 -48.062 -24.391 1 85.31 27 GLY B CA 1
ATOM 3217 C C . GLY B 1 27 ? -6.027 -48.469 -22.938 1 85.31 27 GLY B C 1
ATOM 3218 O O . GLY B 1 27 ? -5.371 -49.375 -22.438 1 85.31 27 GLY B O 1
ATOM 3219 N N . GLN B 1 28 ? -7.168 -48.062 -22.422 1 89.94 28 GLN B N 1
ATOM 3220 C CA . GLN B 1 28 ? -7.477 -48.344 -21.016 1 89.94 28 GLN B CA 1
ATOM 3221 C C . GLN B 1 28 ? -8.305 -49.625 -20.891 1 89.94 28 GLN B C 1
ATOM 3223 O O . GLN B 1 28 ? -9.094 -49.938 -21.781 1 89.94 28 GLN B O 1
ATOM 3228 N N . GLY B 1 29 ? -8.062 -50.344 -19.766 1 83.5 29 GLY B N 1
ATOM 3229 C CA . GLY B 1 29 ? -8.922 -51.469 -19.438 1 83.5 29 GLY B CA 1
ATOM 3230 C C . GLY B 1 29 ? -10.234 -51.062 -18.797 1 83.5 29 GLY B C 1
ATOM 3231 O O . GLY B 1 29 ? -10.609 -49.875 -18.844 1 83.5 29 GLY B O 1
ATOM 3232 N N . LYS B 1 30 ? -10.953 -52.031 -18.297 1 84.75 30 LYS B N 1
ATOM 3233 C CA . LYS B 1 30 ? -12.211 -51.781 -17.609 1 84.75 30 LYS B CA 1
ATOM 3234 C C . LYS B 1 30 ? -12.016 -50.812 -16.438 1 84.75 30 LYS B C 1
ATOM 3236 O O . LYS B 1 30 ? -12.836 -49.938 -16.219 1 84.75 30 LYS B O 1
ATOM 3241 N N . ILE B 1 31 ? -10.945 -51.125 -15.859 1 88.19 31 ILE B N 1
ATOM 3242 C CA . ILE B 1 31 ? -10.539 -50.219 -14.805 1 88.19 31 ILE B CA 1
ATOM 3243 C C . ILE B 1 31 ? -9.367 -49.375 -15.289 1 88.19 31 ILE B C 1
ATOM 3245 O O . ILE B 1 31 ? -8.297 -49.906 -15.609 1 88.19 31 ILE B O 1
ATOM 3249 N N . PRO B 1 32 ? -9.594 -48.125 -15.344 1 93.19 32 PRO B N 1
ATOM 3250 C CA . PRO B 1 32 ? -8.508 -47.281 -15.836 1 93.19 32 PRO B CA 1
ATOM 3251 C C . PRO B 1 32 ? -7.262 -47.344 -14.961 1 93.19 32 PRO B C 1
ATOM 3253 O O . PRO B 1 32 ? -7.371 -47.406 -13.734 1 93.19 32 PRO B O 1
ATOM 3256 N N . ASN B 1 33 ? -6.117 -47.281 -15.602 1 94.31 33 ASN B N 1
ATOM 3257 C CA . ASN B 1 33 ? -4.84 -47.312 -14.898 1 94.31 33 ASN B CA 1
ATOM 3258 C C . ASN B 1 33 ? -4.453 -45.906 -14.391 1 94.31 33 ASN B C 1
ATOM 326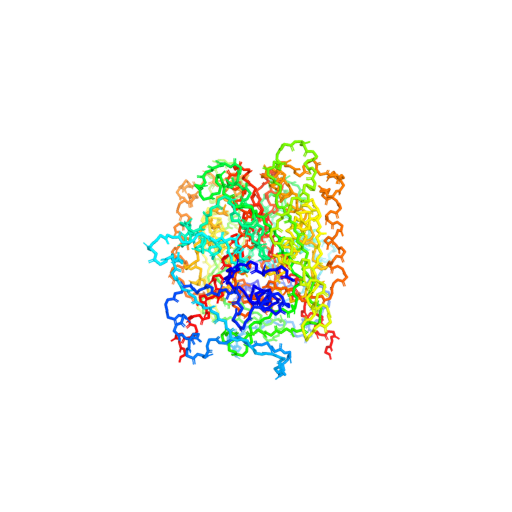0 O O . ASN B 1 33 ? -3.346 -45.438 -14.648 1 94.31 33 ASN B O 1
ATOM 3264 N N . VAL B 1 34 ? -5.379 -45.281 -13.742 1 95.44 34 VAL B N 1
ATOM 3265 C CA . VAL B 1 34 ? -5.227 -43.969 -13.164 1 95.44 34 VAL B CA 1
ATOM 3266 C C . VAL B 1 34 ? -5.609 -44 -11.68 1 95.44 34 VAL B C 1
ATOM 3268 O O . VAL B 1 34 ? -6.645 -44.562 -11.32 1 95.44 34 VAL B O 1
ATOM 3271 N N . VAL B 1 35 ? -4.742 -43.469 -10.836 1 96 35 VAL B N 1
ATOM 3272 C CA . VAL B 1 35 ? -4.98 -43.469 -9.398 1 96 35 VAL B CA 1
ATOM 3273 C C . VAL B 1 35 ? -4.98 -42.062 -8.844 1 96 35 VAL B C 1
ATOM 3275 O O . VAL B 1 35 ? -4.012 -41.312 -9.023 1 96 35 VAL B O 1
ATOM 3278 N N . MET B 1 36 ? -6.008 -41.719 -8.195 1 95.56 36 MET B N 1
ATOM 3279 C CA . MET B 1 36 ? -6.09 -40.406 -7.539 1 95.56 36 MET B CA 1
ATOM 3280 C C . MET B 1 36 ? -5.469 -40.469 -6.148 1 95.56 36 MET B C 1
ATOM 3282 O O . MET B 1 36 ? -5.844 -41.312 -5.324 1 95.56 36 MET B O 1
ATOM 3286 N N . LEU B 1 37 ? -4.547 -39.562 -5.945 1 94.81 37 LEU B N 1
ATOM 3287 C CA . LEU B 1 37 ? -3.873 -39.5 -4.652 1 94.81 37 LEU B CA 1
ATOM 3288 C C . LEU B 1 37 ? -4.547 -38.469 -3.729 1 94.81 37 LEU B C 1
ATOM 3290 O O . LEU B 1 37 ? -4.684 -37.312 -4.082 1 94.81 37 LEU B O 1
ATOM 3294 N N . MET B 1 38 ? -4.898 -38.969 -2.561 1 90.12 38 MET B N 1
ATOM 3295 C CA . MET B 1 38 ? -5.578 -38.125 -1.578 1 90.12 38 MET B CA 1
ATOM 3296 C C . MET B 1 38 ? -4.59 -37.562 -0.549 1 90.12 38 MET B C 1
ATOM 3298 O O . MET B 1 38 ? -3.566 -38.188 -0.277 1 90.12 38 MET B O 1
ATOM 3302 N N . VAL B 1 39 ? -4.965 -36.406 0.027 1 85.25 39 VAL B N 1
ATOM 3303 C CA . VAL B 1 39 ? -4.094 -35.75 0.992 1 85.25 39 VAL B CA 1
ATOM 3304 C C . VAL B 1 39 ? -4.121 -36.5 2.318 1 85.25 39 VAL B C 1
ATOM 3306 O O . VAL B 1 39 ? -3.104 -36.594 3.01 1 85.25 39 VAL B O 1
ATOM 3309 N N . ASP B 1 40 ? -5.289 -37.031 2.633 1 88.06 40 ASP B N 1
ATOM 3310 C CA . ASP B 1 40 ? -5.406 -37.75 3.895 1 88.06 40 ASP B CA 1
ATOM 3311 C C . ASP B 1 40 ? -6.453 -38.875 3.797 1 88.06 40 ASP B C 1
ATOM 3313 O O . ASP B 1 40 ? -7.094 -39.031 2.758 1 88.06 40 ASP B O 1
ATOM 3317 N N . GLN B 1 41 ? -6.5 -39.594 4.91 1 92.25 41 GLN B N 1
ATOM 3318 C CA . GLN B 1 41 ? -7.391 -40.75 4.957 1 92.25 41 GLN B CA 1
ATOM 3319 C C . GLN B 1 41 ? -8.852 -40.312 4.984 1 92.25 41 GLN B C 1
ATOM 3321 O O . GLN B 1 41 ? -9.719 -41 4.434 1 92.25 41 GLN B O 1
ATOM 3326 N N . LEU B 1 42 ? -9.07 -39.25 5.578 1 93.38 42 LEU B N 1
ATOM 3327 C CA . LEU B 1 42 ? -10.438 -38.75 5.664 1 93.38 42 LEU B CA 1
ATOM 3328 C C . LEU B 1 42 ? -10.977 -38.406 4.281 1 93.38 42 LEU B C 1
ATOM 3330 O O . LEU B 1 42 ? -12.133 -38.688 3.973 1 93.38 42 LEU B O 1
ATOM 3334 N N . LYS B 1 43 ? -10.211 -37.812 3.535 1 91.56 43 LYS B N 1
ATOM 3335 C CA . LYS B 1 43 ? -10.633 -37.469 2.178 1 91.56 43 LYS B CA 1
ATOM 3336 C C . LYS B 1 43 ? -10.852 -38.719 1.349 1 91.56 43 LYS B C 1
ATOM 3338 O O . LYS B 1 43 ? -11.758 -38.781 0.514 1 91.56 43 LYS B O 1
ATOM 3343 N N . LEU B 1 44 ? -9.984 -39.719 1.54 1 93.5 44 LEU B N 1
ATOM 3344 C CA . LEU B 1 44 ? -10.164 -40.969 0.844 1 93.5 44 LEU B CA 1
ATOM 3345 C C . LEU B 1 44 ? -11.5 -41.625 1.194 1 93.5 44 LEU B C 1
ATOM 3347 O O . LEU B 1 44 ? -12.211 -42.094 0.313 1 93.5 44 LEU B O 1
ATOM 3351 N N . LYS B 1 45 ? -11.82 -41.531 2.441 1 94.62 45 LYS B N 1
ATOM 3352 C CA . LYS B 1 45 ? -13.094 -42.094 2.887 1 94.62 45 LYS B CA 1
ATOM 3353 C C . LYS B 1 45 ? -14.266 -41.344 2.258 1 94.62 45 LYS B C 1
ATOM 3355 O O . LYS B 1 45 ? -15.25 -41.969 1.851 1 94.62 45 LYS B O 1
ATOM 3360 N N . ARG B 1 46 ? -14.164 -40.094 2.18 1 94.81 46 ARG B N 1
ATOM 3361 C CA . ARG B 1 46 ? -15.219 -39.312 1.559 1 94.81 46 ARG B CA 1
ATOM 3362 C C . ARG B 1 46 ? -15.359 -39.656 0.078 1 94.81 46 ARG B C 1
ATOM 3364 O O . ARG B 1 46 ? -16.469 -39.688 -0.455 1 94.81 46 ARG B O 1
ATOM 3371 N N . PHE B 1 47 ? -14.281 -39.875 -0.528 1 94.44 47 PHE B N 1
ATOM 3372 C CA . PHE B 1 47 ? -14.297 -40.25 -1.938 1 94.44 47 PHE B CA 1
ATOM 3373 C C . PHE B 1 47 ? -14.961 -41.594 -2.129 1 94.44 47 PHE B C 1
ATOM 3375 O O . PHE B 1 47 ? -15.75 -41.781 -3.059 1 94.44 47 PHE B O 1
ATOM 3382 N N . MET B 1 48 ? -14.609 -42.5 -1.264 1 94.19 48 MET B N 1
ATOM 3383 C CA . MET B 1 48 ? -15.203 -43.812 -1.321 1 94.19 48 MET B CA 1
ATOM 3384 C C . MET B 1 48 ? -16.703 -43.75 -1.068 1 94.19 48 MET B C 1
ATOM 3386 O O . MET B 1 48 ? -17.484 -44.469 -1.707 1 94.19 48 MET B O 1
ATOM 3390 N N . ASN B 1 49 ? -17.062 -42.906 -0.166 1 92.94 49 ASN B N 1
ATOM 3391 C CA . ASN B 1 49 ? -18.484 -42.719 0.124 1 92.94 49 ASN B CA 1
ATOM 3392 C C . ASN B 1 49 ? -19.203 -42.062 -1.051 1 92.94 49 ASN B C 1
ATOM 3394 O O . ASN B 1 49 ? -20.422 -42.156 -1.16 1 92.94 49 ASN B O 1
ATOM 3398 N N . HIS B 1 50 ? -18.438 -41.438 -1.851 1 92.19 50 HIS B N 1
ATOM 3399 C CA . HIS B 1 50 ? -18.969 -40.844 -3.078 1 92.19 50 HIS B CA 1
ATOM 3400 C C . HIS B 1 50 ? -18.859 -41.844 -4.242 1 92.19 50 HIS B C 1
ATOM 3402 O O . HIS B 1 50 ? -18.594 -41.438 -5.375 1 92.19 50 HIS B O 1
ATOM 3408 N N . GLU B 1 51 ? -18.844 -43.094 -3.941 1 91.56 51 GLU B N 1
ATOM 3409 C CA . GLU B 1 51 ? -18.812 -44.219 -4.887 1 91.56 51 GLU B CA 1
ATOM 3410 C C . GLU B 1 51 ? -17.531 -44.219 -5.695 1 91.56 51 GLU B C 1
ATOM 3412 O O . GLU B 1 51 ? -17.484 -44.75 -6.816 1 91.56 51 GLU B O 1
ATOM 3417 N N . SER B 1 52 ? -16.5 -43.469 -5.23 1 93.19 52 SER B N 1
ATOM 3418 C CA . SER B 1 52 ? -15.188 -43.406 -5.863 1 93.19 52 SER B CA 1
ATOM 3419 C C . SER B 1 52 ? -15.289 -42.875 -7.289 1 93.19 52 SER B C 1
ATOM 3421 O O . SER B 1 52 ? -14.672 -43.406 -8.203 1 93.19 52 SER B O 1
ATOM 3423 N N . GLN B 1 53 ? -16.125 -41.875 -7.395 1 93.12 53 GLN B N 1
ATOM 3424 C CA . GLN B 1 53 ? -16.391 -41.344 -8.734 1 93.12 53 GLN B CA 1
ATOM 3425 C C . GLN B 1 53 ? -16.109 -39.875 -8.82 1 93.12 53 GLN B C 1
ATOM 3427 O O . GLN B 1 53 ? -16.25 -39.125 -7.836 1 93.12 53 GLN B O 1
ATOM 3432 N N . ILE B 1 54 ? -15.633 -39.469 -10.023 1 92 54 ILE B N 1
ATOM 3433 C CA . ILE B 1 54 ? -15.57 -38.062 -10.359 1 92 54 ILE B CA 1
ATOM 3434 C C . ILE B 1 54 ? -16.625 -37.75 -11.414 1 92 54 ILE B C 1
ATOM 3436 O O . ILE B 1 54 ? -16.953 -38.594 -12.258 1 92 54 ILE B O 1
ATOM 3440 N N . SER B 1 55 ? -17.156 -36.562 -11.258 1 91.25 55 SER B N 1
ATOM 3441 C CA . SER B 1 55 ? -18.156 -36.125 -12.234 1 91.25 55 SER B CA 1
ATOM 3442 C C . SER B 1 55 ? -17.719 -34.844 -12.922 1 91.25 55 SER B C 1
ATOM 3444 O O . SER B 1 55 ? -17.156 -33.938 -12.281 1 91.25 55 SER B O 1
ATOM 3446 N N . LEU B 1 56 ? -17.922 -34.844 -14.18 1 89.38 56 LEU B N 1
ATOM 3447 C CA . LEU B 1 56 ? -17.641 -33.656 -14.977 1 89.38 56 LEU B CA 1
ATOM 3448 C C . LEU B 1 56 ? -18.922 -32.938 -15.352 1 89.38 56 LEU B C 1
ATOM 3450 O O . LEU B 1 56 ? -19.891 -33.562 -15.812 1 89.38 56 LEU B O 1
ATOM 3454 N N . TYR B 1 57 ? -18.844 -31.656 -15.062 1 87 57 TYR B N 1
ATOM 3455 C CA . TYR B 1 57 ? -20.031 -30.859 -15.336 1 87 57 TYR B CA 1
ATOM 3456 C C . TYR B 1 57 ? -19.719 -29.688 -16.266 1 87 57 TYR B C 1
ATOM 3458 O O . TYR B 1 57 ? -18.594 -29.172 -16.25 1 87 57 TYR B O 1
ATOM 3466 N N . ARG B 1 58 ? -20.609 -29.344 -17.047 1 85.75 58 ARG B N 1
ATOM 3467 C CA . ARG B 1 58 ? -20.672 -28.047 -17.719 1 85.75 58 ARG B CA 1
ATOM 3468 C C . ARG B 1 58 ? -21.922 -27.266 -17.312 1 85.75 58 ARG B C 1
ATOM 3470 O O . ARG B 1 58 ? -23.031 -27.688 -17.625 1 85.75 58 ARG B O 1
ATOM 3477 N N . SER B 1 59 ? -21.609 -26.156 -16.625 1 80.31 59 SER B N 1
ATOM 3478 C CA . SER B 1 59 ? -22.734 -25.484 -15.977 1 80.31 59 SER B CA 1
ATOM 3479 C C . SER B 1 59 ? -23.516 -26.438 -15.07 1 80.31 59 SER B C 1
ATOM 3481 O O . SER B 1 59 ? -22.953 -26.969 -14.117 1 80.31 59 SER B O 1
ATOM 3483 N N . SER B 1 60 ? -24.75 -26.703 -15.391 1 81.44 60 SER B N 1
ATOM 3484 C CA . SER B 1 60 ? -25.547 -27.609 -14.562 1 81.44 60 SER B CA 1
ATOM 3485 C C . SER B 1 60 ? -25.688 -28.984 -15.211 1 81.44 60 SER B C 1
ATOM 3487 O O . SER B 1 60 ? -26.219 -29.906 -14.602 1 81.44 60 SER B O 1
ATOM 3489 N N . LEU B 1 61 ? -25.078 -29.172 -16.312 1 85.06 61 LEU B N 1
ATOM 3490 C CA . LEU B 1 61 ? -25.203 -30.422 -17.047 1 85.06 61 LEU B CA 1
ATOM 3491 C C . LEU B 1 61 ? -24.047 -31.375 -16.719 1 85.06 61 LEU B C 1
ATOM 3493 O O . LEU B 1 61 ? -22.875 -30.984 -16.844 1 85.06 61 LEU B O 1
ATOM 3497 N N . MET B 1 62 ? -24.406 -32.562 -16.344 1 88 62 MET B N 1
ATOM 3498 C CA . MET B 1 62 ? -23.375 -33.562 -16.125 1 88 62 MET B CA 1
ATOM 3499 C C . MET B 1 62 ? -22.906 -34.156 -17.453 1 88 62 MET B C 1
ATOM 3501 O O . MET B 1 62 ? -23.719 -34.719 -18.219 1 88 62 MET B O 1
ATOM 3505 N N . LEU B 1 63 ? -21.703 -34.125 -17.703 1 86.19 63 LEU B N 1
ATOM 3506 C CA . LEU B 1 63 ? -21.141 -34.594 -18.969 1 86.19 63 LEU B CA 1
ATOM 3507 C C . LEU B 1 63 ? -20.766 -36.062 -18.875 1 86.19 63 LEU B C 1
ATOM 3509 O O . LEU B 1 63 ? -20.984 -36.812 -19.828 1 86.19 63 LEU B O 1
ATOM 3513 N N . ASP B 1 64 ? -20.141 -36.375 -17.797 1 88.62 64 ASP B N 1
ATOM 3514 C CA . ASP B 1 64 ? -19.641 -37.719 -17.656 1 88.62 64 ASP B CA 1
ATOM 3515 C C . ASP B 1 64 ? -19.344 -38.062 -16.188 1 88.62 64 ASP B C 1
ATOM 3517 O O . ASP B 1 64 ? -19.25 -37.156 -15.352 1 88.62 64 ASP B O 1
ATOM 3521 N N . ARG B 1 65 ? -19.344 -39.312 -15.938 1 90.69 65 ARG B N 1
ATOM 3522 C CA . ARG B 1 65 ? -18.969 -39.844 -14.633 1 90.69 65 ARG B CA 1
ATOM 3523 C C . ARG B 1 65 ? -17.984 -41 -14.781 1 90.69 65 ARG B C 1
ATOM 3525 O O . ARG B 1 65 ? -18.125 -41.844 -15.68 1 90.69 65 ARG B O 1
ATOM 3532 N N . LEU B 1 66 ? -17.031 -41 -13.867 1 92 66 LEU B N 1
ATOM 3533 C CA . LEU B 1 66 ? -15.984 -42 -13.984 1 92 66 LEU B CA 1
ATOM 3534 C C . LEU B 1 66 ? -15.539 -42.5 -12.617 1 92 66 LEU B C 1
ATOM 3536 O O . LEU B 1 66 ? -15.273 -41.688 -11.719 1 92 66 LEU B O 1
ATOM 3540 N N . GLN B 1 67 ? -15.578 -43.781 -12.477 1 93.62 67 GLN B N 1
ATOM 3541 C CA . GLN B 1 67 ? -15.023 -44.375 -11.273 1 93.62 67 GLN B CA 1
ATOM 3542 C C . GLN B 1 67 ? -13.508 -44.531 -11.375 1 93.62 67 GLN B C 1
ATOM 3544 O O . GLN B 1 67 ? -12.984 -44.938 -12.414 1 93.62 67 GLN B O 1
ATOM 3549 N N . LEU B 1 68 ? -12.797 -44.125 -10.375 1 93.88 68 LEU B N 1
ATOM 3550 C CA . LEU B 1 68 ? -11.344 -44.156 -10.383 1 93.88 68 LEU B CA 1
ATOM 3551 C C . LEU B 1 68 ? -10.805 -44.812 -9.117 1 93.88 68 LEU B C 1
ATOM 3553 O O . LEU B 1 68 ? -11.477 -44.812 -8.086 1 93.88 68 LEU B O 1
ATOM 3557 N N . MET B 1 69 ? -9.625 -45.438 -9.289 1 94.38 69 MET B N 1
ATOM 3558 C CA . MET B 1 69 ? -8.883 -45.875 -8.109 1 94.38 69 MET B CA 1
ATOM 3559 C C . MET B 1 69 ? -8.336 -44.656 -7.332 1 94.38 69 MET B C 1
ATOM 3561 O O . MET B 1 69 ? -8.078 -43.625 -7.91 1 94.38 69 MET B O 1
ATOM 3565 N N . ALA B 1 70 ? -8.258 -44.844 -6.02 1 95.06 70 ALA B N 1
ATOM 3566 C CA . ALA B 1 70 ? -7.711 -43.781 -5.184 1 95.06 70 ALA B CA 1
ATOM 3567 C C . ALA B 1 70 ? -6.867 -44.344 -4.047 1 95.06 70 ALA B C 1
ATOM 3569 O O . ALA B 1 70 ? -7.02 -45.531 -3.678 1 95.06 70 ALA B O 1
ATOM 3570 N N . GLY B 1 71 ? -5.957 -43.594 -3.59 1 93.75 71 GLY B N 1
ATOM 3571 C CA . GLY B 1 71 ? -5.105 -43.969 -2.471 1 93.75 71 GLY B CA 1
ATOM 3572 C C . GLY B 1 71 ? -4.57 -42.781 -1.7 1 93.75 71 GLY B C 1
ATOM 3573 O O . GLY B 1 71 ? -4.637 -41.656 -2.176 1 93.75 71 GLY B O 1
ATOM 3574 N N . TYR B 1 72 ? -4.129 -43.062 -0.529 1 93.25 72 TYR B N 1
ATOM 3575 C CA . TYR B 1 72 ? -3.559 -41.969 0.27 1 93.25 72 TYR B CA 1
ATOM 3576 C C . TYR B 1 72 ? -2.168 -42.344 0.773 1 93.25 72 TYR B C 1
ATOM 3578 O O . TYR B 1 72 ? -1.415 -41.469 1.225 1 93.25 72 TYR B O 1
ATOM 3586 N N . SER B 1 73 ? -1.83 -43.562 0.673 1 91.88 73 SER B N 1
ATOM 3587 C CA . SER B 1 73 ? -0.51 -44.031 1.104 1 91.88 73 SER B CA 1
ATOM 3588 C C . SER B 1 73 ? 0.383 -44.344 -0.091 1 91.88 73 SER B C 1
ATOM 3590 O O . SER B 1 73 ? -0.097 -44.438 -1.222 1 91.88 73 SER B O 1
ATOM 3592 N N . VAL B 1 74 ? 1.622 -44.469 0.198 1 93.88 74 VAL B N 1
ATOM 3593 C CA . VAL B 1 74 ? 2.576 -44.844 -0.836 1 93.88 74 VAL B CA 1
ATOM 3594 C C . VAL B 1 74 ? 2.213 -46.219 -1.386 1 93.88 74 VAL B C 1
ATOM 3596 O O . VAL B 1 74 ? 1.976 -47.156 -0.621 1 93.88 74 VAL B O 1
ATOM 3599 N N . PRO B 1 75 ? 2.105 -46.25 -2.643 1 92.06 75 PRO B N 1
ATOM 3600 C CA . PRO B 1 75 ? 1.767 -47.562 -3.225 1 92.06 75 PRO B CA 1
ATOM 3601 C C . PRO B 1 75 ? 2.848 -48.625 -2.984 1 92.06 75 PRO B C 1
ATOM 3603 O O . PRO B 1 75 ? 4.039 -48.312 -3.025 1 92.06 75 PRO B O 1
ATOM 3606 N N . ARG B 1 76 ? 2.348 -49.844 -2.828 1 93.88 76 ARG B N 1
ATOM 3607 C CA . ARG B 1 76 ? 3.248 -50.969 -2.588 1 93.88 76 ARG B CA 1
ATOM 3608 C C . ARG B 1 76 ? 2.852 -52.188 -3.426 1 93.88 76 ARG B C 1
ATOM 3610 O O . ARG B 1 76 ? 1.67 -52.375 -3.709 1 93.88 76 ARG B O 1
ATOM 3617 N N . TYR B 1 77 ? 3.936 -52.875 -3.801 1 92.06 77 TYR B N 1
ATOM 3618 C CA . TYR B 1 77 ? 3.695 -54.188 -4.441 1 92.06 77 TYR B CA 1
ATOM 3619 C C . TYR B 1 77 ? 3.211 -55.219 -3.432 1 92.06 77 TYR B C 1
ATOM 3621 O O . TYR B 1 77 ? 3.205 -54.938 -2.225 1 92.06 77 TYR B O 1
ATOM 3629 N N . ALA B 1 78 ? 2.871 -56.312 -3.947 1 89.88 78 ALA B N 1
ATOM 3630 C CA . ALA B 1 78 ? 2.387 -57.406 -3.1 1 89.88 78 ALA B CA 1
ATOM 3631 C C . ALA B 1 78 ? 3.459 -57.844 -2.111 1 89.88 78 ALA B C 1
ATOM 3633 O O . ALA B 1 78 ? 3.148 -58.25 -0.996 1 89.88 78 ALA B O 1
ATOM 3634 N N . ASN B 1 79 ? 4.652 -57.75 -2.566 1 93.31 79 ASN B N 1
ATOM 3635 C CA . ASN B 1 79 ? 5.758 -58.188 -1.724 1 93.31 79 ASN B CA 1
ATOM 3636 C C . ASN B 1 79 ? 6.09 -57.156 -0.651 1 93.31 79 ASN B C 1
ATOM 3638 O O . ASN B 1 79 ? 6.984 -57.344 0.168 1 93.31 79 ASN B O 1
ATOM 3642 N N . GLY B 1 80 ? 5.457 -56.062 -0.614 1 90.81 80 GLY B N 1
ATOM 3643 C CA . GLY B 1 80 ? 5.648 -55.062 0.418 1 90.81 80 GLY B CA 1
ATOM 3644 C C . GLY B 1 80 ? 6.551 -53.906 -0.02 1 90.81 80 GLY B C 1
ATOM 3645 O O . GLY B 1 80 ? 6.586 -52.844 0.622 1 90.81 80 GLY B O 1
ATOM 3646 N N . ASP B 1 81 ? 7.184 -54.062 -1.117 1 93.75 81 ASP B N 1
ATOM 3647 C CA . ASP B 1 81 ? 8.094 -53.031 -1.601 1 93.75 81 ASP B CA 1
ATOM 3648 C C . ASP B 1 81 ? 7.32 -51.844 -2.164 1 93.75 81 ASP B C 1
ATOM 3650 O O . ASP B 1 81 ? 6.207 -52 -2.666 1 93.75 81 ASP B O 1
ATOM 3654 N N . ILE B 1 82 ? 7.961 -50.781 -2.109 1 94.38 82 ILE B N 1
ATOM 3655 C CA . ILE B 1 82 ? 7.344 -49.562 -2.619 1 94.38 82 ILE B CA 1
ATOM 3656 C C . ILE B 1 82 ? 7.316 -49.594 -4.148 1 94.38 82 ILE B C 1
ATOM 3658 O O . ILE B 1 82 ? 8.32 -49.938 -4.781 1 94.38 82 ILE B O 1
ATOM 3662 N N . ALA B 1 83 ? 6.164 -49.375 -4.656 1 93.62 83 ALA B N 1
ATOM 3663 C CA . ALA B 1 83 ? 6.023 -49.281 -6.105 1 93.62 83 ALA B CA 1
ATOM 3664 C C . ALA B 1 83 ? 6.332 -47.875 -6.586 1 93.62 83 ALA B C 1
ATOM 3666 O O . ALA B 1 83 ? 5.656 -46.906 -6.199 1 93.62 83 ALA B O 1
ATOM 3667 N N . PRO B 1 84 ? 7.324 -47.719 -7.449 1 92.75 84 PRO B N 1
ATOM 3668 C CA . PRO B 1 84 ? 7.637 -46.375 -7.934 1 92.75 84 PRO B CA 1
ATOM 3669 C C . PRO B 1 84 ? 6.551 -45.812 -8.852 1 92.75 84 PRO B C 1
ATOM 3671 O O . PRO B 1 84 ? 5.879 -46.562 -9.555 1 92.75 84 PRO B O 1
ATOM 3674 N N . PHE B 1 85 ? 6.422 -44.531 -8.805 1 93.44 85 PHE B N 1
ATOM 3675 C CA . PHE B 1 85 ? 5.547 -43.844 -9.758 1 93.44 85 PHE B CA 1
ATOM 3676 C C . PHE B 1 85 ? 6.18 -43.812 -11.148 1 93.44 85 PHE B C 1
ATOM 3678 O O . PHE B 1 85 ? 7.285 -43.312 -11.32 1 93.44 85 PHE B O 1
ATOM 3685 N N . GLU B 1 86 ? 5.469 -44.375 -12.055 1 92.69 86 GLU B N 1
ATOM 3686 C CA . GLU B 1 86 ? 5.91 -44.188 -13.43 1 92.69 86 GLU B CA 1
ATOM 3687 C C . GLU B 1 86 ? 5.586 -42.75 -13.898 1 92.69 86 GLU B C 1
ATOM 3689 O O . GLU B 1 86 ? 6.461 -42.062 -14.406 1 92.69 86 GLU B O 1
ATOM 3694 N N . ASN B 1 87 ? 4.348 -42.438 -13.75 1 95 87 ASN B N 1
ATOM 3695 C CA . ASN B 1 87 ? 3.859 -41.094 -14.086 1 95 87 ASN B CA 1
ATOM 3696 C C . ASN B 1 87 ? 3.117 -40.438 -12.922 1 95 87 ASN B C 1
ATOM 3698 O O . ASN B 1 87 ? 2.303 -41.094 -12.266 1 95 87 ASN B O 1
ATOM 3702 N N . LEU B 1 88 ? 3.484 -39.219 -12.68 1 94.88 88 LEU B N 1
ATOM 3703 C CA . LEU B 1 88 ? 2.846 -38.438 -11.609 1 94.88 88 LEU B CA 1
ATOM 3704 C C . LEU B 1 88 ? 2.414 -37.062 -12.102 1 94.88 88 LEU B C 1
ATOM 3706 O O . LEU B 1 88 ? 3.219 -36.344 -12.672 1 94.88 88 LEU B O 1
ATOM 3710 N N . VAL B 1 89 ? 1.137 -36.75 -11.914 1 95.5 89 VAL B N 1
ATOM 3711 C CA . VAL B 1 89 ? 0.591 -35.438 -12.273 1 95.5 89 VAL B CA 1
ATOM 3712 C C . VAL B 1 89 ? 0.191 -34.688 -11.008 1 95.5 89 VAL B C 1
ATOM 3714 O O . VAL B 1 89 ? -0.62 -35.188 -10.219 1 95.5 89 VAL B O 1
ATOM 3717 N N . ILE B 1 90 ? 0.795 -33.531 -10.859 1 92.75 90 ILE B N 1
ATOM 3718 C CA . ILE B 1 90 ? 0.427 -32.688 -9.727 1 92.75 90 ILE B CA 1
ATOM 3719 C C . ILE B 1 90 ? -0.146 -31.359 -10.234 1 92.75 90 ILE B C 1
ATOM 3721 O O . ILE B 1 90 ? 0.496 -30.656 -11.023 1 92.75 90 ILE B O 1
ATOM 3725 N N . GLY B 1 91 ? -1.41 -31.141 -9.898 1 87.81 91 GLY B N 1
ATOM 3726 C CA . GLY B 1 91 ? -2.047 -29.906 -10.312 1 87.81 91 GLY B CA 1
ATOM 3727 C C . GLY B 1 91 ? -2.227 -28.906 -9.18 1 87.81 91 GLY B C 1
ATOM 3728 O O . GLY B 1 91 ? -2.561 -29.297 -8.055 1 87.81 91 GLY B O 1
ATOM 3729 N N . GLY B 1 92 ? -2.041 -27.766 -9.641 1 70.38 92 GLY B N 1
ATOM 3730 C CA . GLY B 1 92 ? -2.529 -26.641 -8.867 1 70.38 92 GLY B CA 1
ATOM 3731 C C . GLY B 1 92 ? -1.942 -26.562 -7.469 1 70.38 92 GLY B C 1
ATOM 3732 O O . GLY B 1 92 ? -1.002 -27.297 -7.148 1 70.38 92 GLY B O 1
ATOM 3733 N N . GLY B 1 93 ? -2.133 -25.547 -6.77 1 64.44 93 GLY B N 1
ATOM 3734 C CA . GLY B 1 93 ? -1.771 -25.25 -5.391 1 64.44 93 GLY B CA 1
ATOM 3735 C C . GLY B 1 93 ? -0.547 -24.375 -5.262 1 64.44 93 GLY B C 1
ATOM 3736 O O . GLY B 1 93 ? 0.08 -24.016 -6.266 1 64.44 93 GLY B O 1
ATOM 3737 N N . ASP B 1 94 ? -0.391 -24.031 -4.141 1 76.12 94 ASP B N 1
ATOM 3738 C CA . ASP B 1 94 ? 0.791 -23.234 -3.832 1 76.12 94 ASP B CA 1
ATOM 3739 C C . ASP B 1 94 ? 2.01 -24.125 -3.6 1 76.12 94 ASP B C 1
ATOM 3741 O O . ASP B 1 94 ? 1.919 -25.359 -3.703 1 76.12 94 ASP B O 1
ATOM 3745 N N . TRP B 1 95 ? 3.061 -23.562 -3.588 1 80.5 95 TRP B N 1
ATOM 3746 C CA . TRP B 1 95 ? 4.316 -24.281 -3.414 1 80.5 95 TRP B CA 1
ATOM 3747 C C . TRP B 1 95 ? 4.258 -25.203 -2.195 1 80.5 95 TRP B C 1
ATOM 3749 O O . TRP B 1 95 ? 4.871 -26.266 -2.182 1 80.5 95 TRP B O 1
ATOM 3759 N N . ARG B 1 96 ? 3.5 -24.938 -1.184 1 80.94 96 ARG B N 1
ATOM 3760 C CA . ARG B 1 96 ? 3.408 -25.75 0.023 1 80.94 96 ARG B CA 1
ATOM 3761 C C . ARG B 1 96 ? 2.703 -27.078 -0.263 1 80.94 96 ARG B C 1
ATOM 3763 O O . ARG B 1 96 ? 3.07 -28.109 0.292 1 80.94 96 ARG B O 1
ATOM 3770 N N . TYR B 1 97 ? 1.746 -26.828 -1.056 1 83.12 97 TYR B N 1
ATOM 3771 C CA . TYR B 1 97 ? 1.004 -28.031 -1.425 1 83.12 97 TYR B CA 1
ATOM 3772 C C . TYR B 1 97 ? 1.867 -28.969 -2.256 1 83.12 97 TYR B C 1
ATOM 3774 O O . TYR B 1 97 ? 1.959 -30.172 -1.959 1 83.12 97 TYR B O 1
ATOM 3782 N N . THR B 1 98 ? 2.424 -28.453 -3.264 1 84.75 98 THR B N 1
ATOM 3783 C CA . THR B 1 98 ? 3.271 -29.266 -4.133 1 84.75 98 THR B CA 1
ATOM 3784 C C . THR B 1 98 ? 4.395 -29.922 -3.338 1 84.75 98 THR B C 1
ATOM 3786 O O . THR B 1 98 ? 4.672 -31.109 -3.51 1 84.75 98 THR B O 1
ATOM 3789 N N . ASN B 1 99 ? 4.934 -29.156 -2.486 1 83.25 99 ASN B N 1
ATOM 3790 C CA . ASN B 1 99 ? 6.012 -29.688 -1.653 1 83.25 99 ASN B CA 1
ATOM 3791 C C . ASN B 1 99 ? 5.516 -30.781 -0.715 1 83.25 99 ASN B C 1
ATOM 3793 O O . ASN B 1 99 ? 6.23 -31.75 -0.457 1 83.25 99 ASN B O 1
ATOM 3797 N N . SER B 1 100 ? 4.379 -30.578 -0.208 1 86.81 100 SER B N 1
ATOM 3798 C CA . SER B 1 100 ? 3.809 -31.578 0.699 1 86.81 100 SER B CA 1
ATOM 3799 C C . SER B 1 100 ? 3.572 -32.906 -0.011 1 86.81 100 SER B C 1
ATOM 3801 O O . SER B 1 100 ? 3.855 -33.969 0.544 1 86.81 100 SER B O 1
ATOM 3803 N N . ILE B 1 101 ? 3.066 -32.812 -1.174 1 87.56 101 ILE B N 1
ATOM 3804 C CA . ILE B 1 101 ? 2.818 -34.031 -1.948 1 87.56 101 ILE B CA 1
ATOM 3805 C C . ILE B 1 101 ? 4.145 -34.688 -2.291 1 87.56 101 ILE B C 1
ATOM 3807 O O . ILE B 1 101 ? 4.281 -35.906 -2.152 1 87.56 101 ILE B O 1
ATOM 3811 N N . MET B 1 102 ? 5.051 -33.969 -2.717 1 84.94 102 MET B N 1
ATOM 3812 C CA . MET B 1 102 ? 6.352 -34.5 -3.107 1 84.94 102 MET B CA 1
ATOM 3813 C C . MET B 1 102 ? 7.051 -35.156 -1.92 1 84.94 102 MET B C 1
ATOM 3815 O O . MET B 1 102 ? 7.68 -36.188 -2.062 1 84.94 102 MET B O 1
ATOM 3819 N N . ARG B 1 103 ? 6.898 -34.562 -0.84 1 85.69 103 ARG B N 1
ATOM 3820 C CA . ARG B 1 103 ? 7.508 -35.125 0.363 1 85.69 103 ARG B CA 1
ATOM 3821 C C . ARG B 1 103 ? 6.797 -36.406 0.793 1 85.69 103 ARG B C 1
ATOM 3823 O O . ARG B 1 103 ? 7.445 -37.375 1.2 1 85.69 103 ARG B O 1
ATOM 3830 N N . LYS B 1 104 ? 5.543 -36.312 0.782 1 89.44 104 LYS B N 1
ATOM 3831 C CA . LYS B 1 104 ? 4.738 -37.438 1.211 1 89.44 104 LYS B CA 1
ATOM 3832 C C . LYS B 1 104 ? 5.07 -38.688 0.39 1 89.44 104 LYS B C 1
ATOM 3834 O O . LYS B 1 104 ? 5.121 -39.812 0.926 1 89.44 104 LYS B O 1
ATOM 3839 N N . TYR B 1 105 ? 5.324 -38.531 -0.812 1 90.5 105 TYR B N 1
ATOM 3840 C CA . TYR B 1 105 ? 5.52 -39.688 -1.699 1 90.5 105 TYR B CA 1
ATOM 3841 C C . TYR B 1 105 ? 6.961 -39.75 -2.189 1 90.5 105 TYR B C 1
ATOM 3843 O O . TYR B 1 105 ? 7.23 -40.281 -3.27 1 90.5 105 TYR B O 1
ATOM 3851 N N . GLU B 1 106 ? 7.77 -39.156 -1.528 1 88.19 106 GLU B N 1
ATOM 3852 C CA . GLU B 1 106 ? 9.18 -39.062 -1.907 1 88.19 106 GLU B CA 1
ATOM 3853 C C . GLU B 1 106 ? 9.781 -40.438 -2.201 1 88.19 106 GLU B C 1
ATOM 3855 O O . GLU B 1 106 ? 10.578 -40.594 -3.127 1 88.19 106 GLU B O 1
ATOM 3860 N N . SER B 1 107 ? 9.406 -41.438 -1.439 1 88.88 107 SER B N 1
ATOM 3861 C CA . SER B 1 107 ? 9.977 -42.781 -1.575 1 88.88 107 SER B CA 1
ATOM 3862 C C . SER B 1 107 ? 9.539 -43.438 -2.881 1 88.88 107 SER B C 1
ATOM 3864 O O . SER B 1 107 ? 10.211 -44.344 -3.373 1 88.88 107 SER B O 1
ATOM 3866 N N . ALA B 1 108 ? 8.461 -42.938 -3.436 1 92.38 108 ALA B N 1
ATOM 3867 C CA . ALA B 1 108 ? 7.934 -43.531 -4.664 1 92.38 108 ALA B CA 1
ATOM 3868 C C . ALA B 1 108 ? 8.367 -42.719 -5.887 1 92.38 108 ALA B C 1
ATOM 3870 O O . ALA B 1 108 ? 8.102 -43.125 -7.023 1 92.38 108 ALA B O 1
ATOM 3871 N N . ILE B 1 109 ? 8.992 -41.656 -5.672 1 90.19 109 ILE B N 1
ATOM 3872 C CA . ILE B 1 109 ? 9.492 -40.844 -6.762 1 90.19 109 ILE B CA 1
ATOM 3873 C C . ILE B 1 109 ? 10.953 -41.156 -7.047 1 90.19 109 ILE B C 1
ATOM 3875 O O . ILE B 1 109 ? 11.82 -40.938 -6.207 1 90.19 109 ILE B O 1
ATOM 3879 N N . VAL B 1 110 ? 11.141 -41.719 -8.227 1 86.56 110 VAL B N 1
ATOM 3880 C CA . VAL B 1 110 ? 12.469 -42.156 -8.617 1 86.56 110 VAL B CA 1
ATOM 3881 C C . VAL B 1 110 ? 12.93 -41.406 -9.867 1 86.56 110 VAL B C 1
ATOM 3883 O O . VAL B 1 110 ? 12.156 -40.656 -10.461 1 86.56 110 VAL B O 1
ATOM 3886 N N . PRO B 1 111 ? 14.164 -41.562 -10.336 1 81.56 111 PRO B N 1
ATOM 3887 C CA . PRO B 1 111 ? 14.695 -40.812 -11.477 1 81.56 111 PRO B CA 1
ATOM 3888 C C . PRO B 1 111 ? 13.938 -41.094 -12.773 1 81.56 111 PRO B C 1
ATOM 3890 O O . PRO B 1 111 ? 13.883 -40.25 -13.664 1 81.56 111 PRO B O 1
ATOM 3893 N N . SER B 1 112 ? 13.375 -42.25 -12.828 1 85.88 112 SER B N 1
ATOM 3894 C CA . SER B 1 112 ? 12.656 -42.594 -14.047 1 85.88 112 SER B CA 1
ATOM 3895 C C . SER B 1 112 ? 11.227 -42.062 -14.023 1 85.88 112 SER B C 1
ATOM 3897 O O . SER B 1 112 ? 10.523 -42.125 -15.031 1 85.88 112 SER B O 1
ATOM 3899 N N . THR B 1 113 ? 10.852 -41.5 -12.844 1 90.88 113 THR B N 1
ATOM 3900 C CA . THR B 1 113 ? 9.508 -40.969 -12.727 1 90.88 113 THR B CA 1
ATOM 3901 C C . THR B 1 113 ? 9.336 -39.75 -13.633 1 90.88 113 THR B C 1
ATOM 3903 O O . THR B 1 113 ? 10.188 -38.875 -13.664 1 90.88 113 THR B O 1
ATOM 3906 N N . GLU B 1 114 ? 8.234 -39.781 -14.383 1 92.44 114 GLU B N 1
ATOM 3907 C CA . GLU B 1 114 ? 7.836 -38.625 -15.164 1 92.44 114 GLU B CA 1
ATOM 3908 C C . GLU B 1 114 ? 6.797 -37.781 -14.422 1 92.44 114 GLU B C 1
ATOM 3910 O O . GLU B 1 114 ? 5.688 -38.25 -14.164 1 92.44 114 GLU B O 1
ATOM 3915 N N . LEU B 1 115 ? 7.25 -36.562 -14.125 1 91.75 115 LEU B N 1
ATOM 3916 C CA . LEU B 1 115 ? 6.406 -35.656 -13.336 1 91.75 115 LEU B CA 1
ATOM 3917 C C . LEU B 1 115 ? 5.828 -34.562 -14.211 1 91.75 115 LEU B C 1
ATOM 3919 O O . LEU B 1 115 ? 6.57 -33.844 -14.906 1 91.75 115 LEU B O 1
ATOM 3923 N N . LEU B 1 116 ? 4.504 -34.438 -14.211 1 94.31 116 LEU B N 1
ATOM 3924 C CA . LEU B 1 116 ? 3.824 -33.312 -14.844 1 94.31 116 LEU B CA 1
ATOM 3925 C C . LEU B 1 116 ? 3.271 -32.344 -13.805 1 94.31 116 LEU B C 1
ATOM 3927 O O . LEU B 1 116 ? 2.379 -32.719 -13.031 1 94.31 116 LEU B O 1
ATOM 3931 N N . LEU B 1 117 ? 3.83 -31.156 -13.805 1 92.44 117 LEU B N 1
ATOM 3932 C CA . LEU B 1 117 ? 3.314 -30.094 -12.945 1 92.44 117 LEU B CA 1
ATOM 3933 C C . LEU B 1 117 ? 2.371 -29.172 -13.719 1 92.44 117 LEU B C 1
ATOM 3935 O O . LEU B 1 117 ? 2.783 -28.531 -14.688 1 92.44 117 LEU B O 1
ATOM 3939 N N . LEU B 1 118 ? 1.177 -29.172 -13.219 1 92.81 118 LEU B N 1
ATOM 3940 C CA . LEU B 1 118 ? 0.188 -28.359 -13.922 1 92.81 118 LEU B CA 1
ATOM 3941 C C . LEU B 1 118 ? 0.007 -27 -13.234 1 92.81 118 LEU B C 1
ATOM 3943 O O . LEU B 1 118 ? -0.217 -26.953 -12.023 1 92.81 118 LEU B O 1
ATOM 3947 N N . ASN B 1 119 ? 0.092 -26 -13.977 1 89.06 119 ASN B N 1
ATOM 3948 C CA . ASN B 1 119 ? -0.08 -24.609 -13.562 1 89.06 119 ASN B CA 1
ATOM 3949 C C . ASN B 1 119 ? 0.722 -24.297 -12.297 1 89.06 119 ASN B C 1
ATOM 3951 O O . ASN B 1 119 ? 0.18 -23.75 -11.336 1 89.06 119 ASN B O 1
ATOM 3955 N N . PRO B 1 120 ? 1.951 -24.641 -12.305 1 89.06 120 PRO B N 1
ATOM 3956 C CA . PRO B 1 120 ? 2.75 -24.219 -11.148 1 89.06 120 PRO B CA 1
ATOM 3957 C C . PRO B 1 120 ? 2.953 -22.703 -11.102 1 89.06 120 PRO B C 1
ATOM 3959 O O . PRO B 1 120 ? 3.062 -22.047 -12.141 1 89.06 120 PRO B O 1
ATOM 3962 N N . SER B 1 121 ? 2.973 -22.234 -9.914 1 87.44 121 SER B N 1
ATOM 3963 C CA . SER B 1 121 ? 3.369 -20.828 -9.781 1 87.44 121 SER B CA 1
ATOM 3964 C C . SER B 1 121 ? 4.844 -20.641 -10.117 1 87.44 121 SER B C 1
ATOM 3966 O O . SER B 1 121 ? 5.602 -21.609 -10.18 1 87.44 121 SER B O 1
ATOM 3968 N N . LEU B 1 122 ? 5.195 -19.438 -10.352 1 89.06 122 LEU B N 1
ATOM 3969 C CA . LEU B 1 122 ? 6.609 -19.156 -10.578 1 89.06 122 LEU B CA 1
ATOM 3970 C C . LEU B 1 122 ? 7.441 -19.531 -9.359 1 89.06 122 LEU B C 1
ATOM 3972 O O . LEU B 1 122 ? 8.586 -19.969 -9.484 1 89.06 122 LEU B O 1
ATOM 3976 N N . PHE B 1 123 ? 6.848 -19.375 -8.211 1 87.88 123 PHE B N 1
ATOM 3977 C CA . PHE B 1 123 ? 7.527 -19.766 -6.98 1 87.88 123 PHE B CA 1
ATOM 3978 C C . PHE B 1 123 ? 7.82 -21.266 -6.977 1 87.88 123 PHE B C 1
ATOM 3980 O O . PHE B 1 123 ? 8.945 -21.688 -6.703 1 87.88 123 PHE B O 1
ATOM 3987 N N . THR B 1 124 ? 6.848 -22 -7.344 1 86.75 124 THR B N 1
ATOM 3988 C CA . THR B 1 124 ? 7 -23.453 -7.406 1 86.75 124 THR B CA 1
ATOM 3989 C C . THR B 1 124 ? 8.023 -23.844 -8.469 1 86.75 124 THR B C 1
ATOM 3991 O O . THR B 1 124 ? 8.891 -24.688 -8.219 1 86.75 124 THR B O 1
ATOM 3994 N N . LEU B 1 125 ? 7.883 -23.25 -9.523 1 87.19 125 LEU B N 1
ATOM 3995 C CA . LEU B 1 125 ? 8.82 -23.531 -10.602 1 87.19 125 LEU B CA 1
ATOM 3996 C C . LEU B 1 125 ? 10.242 -23.141 -10.211 1 87.19 125 LEU B C 1
ATOM 3998 O O . LEU B 1 125 ? 11.188 -23.875 -10.484 1 87.19 125 LEU B O 1
ATOM 4002 N N . GLY B 1 126 ? 10.359 -21.969 -9.625 1 85.88 126 GLY B N 1
ATOM 4003 C CA . GLY B 1 126 ? 11.664 -21.516 -9.156 1 85.88 126 GLY B CA 1
ATOM 4004 C C . GLY B 1 126 ? 12.312 -22.484 -8.195 1 85.88 126 GLY B C 1
ATOM 4005 O O . GLY B 1 126 ? 13.516 -22.75 -8.281 1 85.88 126 GLY B O 1
ATOM 4006 N N . LEU B 1 127 ? 11.555 -22.984 -7.367 1 81.5 127 LEU B N 1
ATOM 4007 C CA . LEU B 1 127 ? 12.078 -23.922 -6.391 1 81.5 127 LEU B CA 1
ATOM 4008 C C . LEU B 1 127 ? 12.508 -25.219 -7.062 1 81.5 127 LEU B C 1
ATOM 4010 O O . LEU B 1 127 ? 13.531 -25.812 -6.703 1 81.5 127 LEU B O 1
ATOM 4014 N N . VAL B 1 128 ? 11.695 -25.625 -7.957 1 79.69 128 VAL B N 1
ATOM 4015 C CA . VAL B 1 128 ? 12.023 -26.844 -8.703 1 79.69 128 VAL B CA 1
ATOM 4016 C C . VAL B 1 128 ? 13.336 -26.641 -9.461 1 79.69 128 VAL B C 1
ATOM 4018 O O . VAL B 1 128 ? 14.211 -27.516 -9.43 1 79.69 128 VAL B O 1
ATOM 4021 N N . LEU B 1 129 ? 13.492 -25.562 -10.016 1 79.81 129 LEU B N 1
ATOM 4022 C CA . LEU B 1 129 ? 14.695 -25.266 -10.789 1 79.81 129 LEU B CA 1
ATOM 4023 C C . LEU B 1 129 ? 15.906 -25.125 -9.883 1 79.81 129 LEU B C 1
ATOM 4025 O O . LEU B 1 129 ? 17 -25.562 -10.234 1 79.81 129 LEU B O 1
ATOM 4029 N N . GLU B 1 130 ? 15.703 -24.5 -8.789 1 77.12 130 GLU B N 1
ATOM 4030 C CA . GLU B 1 130 ? 16.781 -24.344 -7.82 1 77.12 130 GLU B CA 1
ATOM 4031 C C . GLU B 1 130 ? 17.234 -25.703 -7.281 1 77.12 130 GLU B C 1
ATOM 4033 O O . GLU B 1 130 ? 18.438 -25.938 -7.137 1 77.12 130 GLU B O 1
ATOM 4038 N N . LYS B 1 131 ? 16.344 -26.375 -6.969 1 70 131 LYS B N 1
ATOM 4039 C CA . LYS B 1 131 ? 16.656 -27.703 -6.441 1 70 131 LYS B CA 1
ATOM 4040 C C . LYS B 1 131 ? 17.359 -28.562 -7.484 1 70 131 LYS B C 1
ATOM 4042 O O . LYS B 1 131 ? 18.266 -29.344 -7.156 1 70 131 LYS B O 1
ATOM 4047 N N . LYS B 1 132 ? 16.938 -28.422 -8.586 1 67.44 132 LYS B N 1
ATOM 4048 C CA . LYS B 1 132 ? 17.625 -29.109 -9.672 1 67.44 132 LYS B CA 1
ATOM 4049 C C . LYS B 1 132 ? 19.047 -28.609 -9.828 1 67.44 132 LYS B C 1
ATOM 4051 O O . LYS B 1 132 ? 19.969 -29.406 -10.062 1 67.44 132 LYS B O 1
ATOM 4056 N N . ARG B 1 133 ? 19.203 -27.344 -9.609 1 66.31 133 ARG B N 1
ATOM 4057 C CA . ARG B 1 133 ? 20.516 -26.75 -9.742 1 66.31 133 ARG B CA 1
ATOM 4058 C C . ARG B 1 133 ? 21.438 -27.172 -8.602 1 66.31 133 ARG B C 1
ATOM 4060 O O . ARG B 1 133 ? 22.594 -27.516 -8.828 1 66.31 133 ARG B O 1
ATOM 4067 N N . ASN B 1 134 ? 20.875 -26.938 -7.398 1 62.12 134 ASN B N 1
ATOM 4068 C CA . ASN B 1 134 ? 21.703 -27.156 -6.223 1 62.12 134 ASN B CA 1
ATOM 4069 C C . ASN B 1 134 ? 21.797 -28.641 -5.863 1 62.12 134 ASN B C 1
ATOM 4071 O O . ASN B 1 134 ? 22.531 -29.016 -4.949 1 62.12 134 ASN B O 1
ATOM 4075 N N . LYS B 1 135 ? 21.359 -29.5 -6.719 1 56.25 135 LYS B N 1
ATOM 4076 C CA . LYS B 1 135 ? 21.328 -30.938 -6.453 1 56.25 135 LYS B CA 1
ATOM 4077 C C . LYS B 1 135 ? 20.953 -31.219 -5 1 56.25 135 LYS B C 1
ATOM 4079 O O . LYS B 1 135 ? 21.453 -32.156 -4.387 1 56.25 135 LYS B O 1
ATOM 4084 N N . GLU B 1 136 ? 20.516 -30.109 -4.289 1 48.03 136 GLU B N 1
ATOM 4085 C CA . GLU B 1 136 ? 20.281 -30.156 -2.848 1 48.03 136 GLU B CA 1
ATOM 4086 C C . GLU B 1 136 ? 19.297 -31.25 -2.477 1 48.03 136 GLU B C 1
ATOM 4088 O O . GLU B 1 136 ? 19.453 -31.922 -1.451 1 48.03 136 GLU B O 1
ATOM 4093 N N . PHE B 1 137 ? 18.031 -31.094 -2.828 1 44.91 137 PHE B N 1
ATOM 4094 C CA . PHE B 1 137 ? 17.078 -32.062 -2.285 1 44.91 137 PHE B CA 1
ATOM 4095 C C . PHE B 1 137 ? 17.203 -33.406 -3.004 1 44.91 137 PHE B C 1
ATOM 4097 O O . PHE B 1 137 ? 17.312 -33.438 -4.23 1 44.91 137 PHE B O 1
ATOM 4104 N N . LYS B 1 138 ? 17.531 -34.406 -2.121 1 47.09 138 LYS B N 1
ATOM 4105 C CA . LYS B 1 138 ? 17.656 -35.781 -2.59 1 47.09 138 LYS B CA 1
ATOM 4106 C C . LYS B 1 138 ? 16.625 -36.094 -3.672 1 47.09 138 LYS B C 1
ATOM 4108 O O . LYS B 1 138 ? 16.938 -36.719 -4.672 1 47.09 138 LYS B O 1
ATOM 4113 N N . ILE B 1 139 ? 15.484 -35.562 -3.371 1 46.66 139 ILE B N 1
ATOM 4114 C CA . ILE B 1 139 ? 14.422 -35.938 -4.285 1 46.66 139 ILE B CA 1
ATOM 4115 C C . ILE B 1 139 ? 14.664 -35.312 -5.66 1 46.66 139 ILE B C 1
ATOM 4117 O O . ILE B 1 139 ? 14.305 -35.906 -6.684 1 46.66 139 ILE B O 1
ATOM 4121 N N . TRP B 1 140 ? 15.32 -34.031 -5.617 1 49.53 140 TRP B N 1
ATOM 4122 C CA . TRP B 1 140 ? 15.445 -33.344 -6.906 1 49.53 140 TRP B CA 1
ATOM 4123 C C . TRP B 1 140 ? 16.812 -33.625 -7.531 1 49.53 140 TRP B C 1
ATOM 4125 O O . TRP B 1 140 ? 17.031 -33.344 -8.711 1 49.53 140 TRP B O 1
ATOM 4135 N N . ARG B 1 141 ? 17.938 -33.969 -6.758 1 47.94 141 ARG B N 1
ATOM 4136 C CA . ARG B 1 141 ? 19.297 -34.219 -7.227 1 47.94 141 ARG B CA 1
ATOM 4137 C C . ARG B 1 141 ? 19.281 -35.094 -8.477 1 47.94 141 ARG B C 1
ATOM 4139 O O . ARG B 1 141 ? 20.031 -34.844 -9.422 1 47.94 141 ARG B O 1
ATOM 4146 N N . GLU B 1 142 ? 18.906 -36.281 -8.328 1 53.66 142 GLU B N 1
ATOM 4147 C CA . GLU B 1 142 ? 18.922 -37.312 -9.352 1 53.66 142 GLU B CA 1
ATOM 4148 C C . GLU B 1 142 ? 17.516 -37.594 -9.867 1 53.66 142 GLU B C 1
ATOM 4150 O O . GLU B 1 142 ? 17.25 -38.656 -10.43 1 53.66 142 GLU B O 1
ATOM 4155 N N . ARG B 1 143 ? 16.641 -36.375 -9.609 1 64.44 143 ARG B N 1
ATOM 4156 C CA . ARG B 1 143 ? 15.328 -37 -9.531 1 64.44 143 ARG B CA 1
ATOM 4157 C C . ARG B 1 143 ? 14.414 -36.469 -10.633 1 64.44 143 ARG B C 1
ATOM 4159 O O . ARG B 1 143 ? 14.727 -35.5 -11.305 1 64.44 143 ARG B O 1
ATOM 4166 N N . PRO B 1 144 ? 13.141 -36.75 -10.836 1 76.31 144 PRO B N 1
ATOM 4167 C CA . PRO B 1 144 ? 12.164 -37.094 -11.875 1 76.31 144 PRO B CA 1
ATOM 4168 C C . PRO B 1 144 ? 12.242 -36.156 -13.086 1 76.31 144 PRO B C 1
ATOM 4170 O O . PRO B 1 144 ? 12.828 -35.094 -12.992 1 76.31 144 PRO B O 1
ATOM 4173 N N . LYS B 1 145 ? 12.023 -36.688 -14.195 1 83.44 145 LYS B N 1
ATOM 4174 C CA . LYS B 1 145 ? 11.82 -35.844 -15.375 1 83.44 145 LYS B CA 1
ATOM 4175 C C . LYS B 1 145 ? 10.594 -34.969 -15.219 1 83.44 145 LYS B C 1
ATOM 4177 O O . LYS B 1 145 ? 9.484 -35.438 -15.016 1 83.44 145 LYS B O 1
ATOM 4182 N N . VAL B 1 146 ? 10.93 -33.719 -15.305 1 88.31 146 VAL B N 1
ATOM 4183 C CA . VAL B 1 146 ? 9.852 -32.781 -14.977 1 88.31 146 VAL B CA 1
ATOM 4184 C C . VAL B 1 146 ? 9.312 -32.156 -16.25 1 88.31 146 VAL B C 1
ATOM 4186 O O . VAL B 1 146 ? 10.086 -31.688 -17.094 1 88.31 146 VAL B O 1
ATOM 4189 N N . THR B 1 147 ? 8.023 -32.25 -16.391 1 91 147 THR B N 1
ATOM 4190 C CA . THR B 1 147 ? 7.277 -31.516 -17.406 1 91 147 THR B CA 1
ATOM 4191 C C . THR B 1 147 ? 6.328 -30.5 -16.781 1 91 147 THR B C 1
ATOM 4193 O O . THR B 1 147 ? 5.707 -30.781 -15.758 1 91 147 THR B O 1
ATOM 4196 N N . ILE B 1 148 ? 6.332 -29.328 -17.453 1 92.06 148 ILE B N 1
ATOM 4197 C CA . ILE B 1 148 ? 5.449 -28.281 -16.953 1 92.06 148 ILE B CA 1
ATOM 4198 C C . ILE B 1 148 ? 4.285 -28.078 -17.922 1 92.06 148 ILE B C 1
ATOM 4200 O O . ILE B 1 148 ? 4.48 -28.062 -19.141 1 92.06 148 ILE B O 1
ATOM 4204 N N . GLY B 1 149 ? 3.066 -28.016 -17.375 1 91.62 149 GLY B N 1
ATOM 4205 C CA . GLY B 1 149 ? 1.876 -27.734 -18.156 1 91.62 149 GLY B CA 1
ATOM 4206 C C . GLY B 1 149 ? 1.11 -26.516 -17.656 1 91.62 149 GLY B C 1
ATOM 4207 O O . GLY B 1 149 ? 0.956 -26.328 -16.453 1 91.62 149 GLY B O 1
ATOM 4208 N N . VAL B 1 150 ? 0.704 -25.672 -18.609 1 90.88 150 VAL B N 1
ATOM 4209 C CA . VAL B 1 150 ? -0.054 -24.469 -18.266 1 90.88 150 VAL B CA 1
ATOM 4210 C C . VAL B 1 150 ? -1.356 -24.438 -19.062 1 90.88 150 VAL B C 1
ATOM 4212 O O . VAL B 1 150 ? -1.342 -24.516 -20.297 1 90.88 150 VAL B O 1
ATOM 4215 N N . ALA B 1 151 ? -2.396 -24.375 -18.266 1 87.44 151 ALA B N 1
ATOM 4216 C CA . ALA B 1 151 ? -3.705 -24.281 -18.906 1 87.44 151 ALA B CA 1
ATOM 4217 C C . ALA B 1 151 ? -4.195 -22.828 -18.953 1 87.44 151 ALA B C 1
ATOM 4219 O O . ALA B 1 151 ? -3.775 -22 -18.141 1 87.44 151 ALA B O 1
ATOM 4220 N N . ASN B 1 152 ? -4.957 -22.578 -19.875 1 74.5 152 ASN B N 1
ATOM 4221 C CA . ASN B 1 152 ? -5.57 -21.25 -19.938 1 74.5 152 ASN B CA 1
ATOM 4222 C C . ASN B 1 152 ? -6.562 -21.031 -18.797 1 74.5 152 ASN B C 1
ATOM 4224 O O . ASN B 1 152 ? -7.051 -22 -18.203 1 74.5 152 ASN B O 1
ATOM 4228 N N . LYS B 1 153 ? -6.641 -19.828 -18.094 1 62.66 153 LYS B N 1
ATOM 4229 C CA . LYS B 1 153 ? -7.266 -19.406 -16.844 1 62.66 153 LYS B CA 1
ATOM 4230 C C . LYS B 1 153 ? -8.625 -20.078 -16.656 1 62.66 153 LYS B C 1
ATOM 4232 O O . LYS B 1 153 ? -8.898 -20.656 -15.617 1 62.66 153 LYS B O 1
ATOM 4237 N N . ALA B 1 154 ? -9.711 -19.547 -17.234 1 56.12 154 ALA B N 1
ATOM 4238 C CA . ALA B 1 154 ? -11.102 -19.469 -16.797 1 56.12 154 ALA B CA 1
ATOM 4239 C C . ALA B 1 154 ? -11.828 -20.797 -17.031 1 56.12 154 ALA B C 1
ATOM 4241 O O . ALA B 1 154 ? -13.039 -20.875 -16.812 1 56.12 154 ALA B O 1
ATOM 4242 N N . GLY B 1 155 ? -11.078 -22.016 -16.891 1 63.03 155 GLY B N 1
ATOM 4243 C CA . GLY B 1 155 ? -12.055 -22.906 -17.5 1 63.03 155 GLY B CA 1
ATOM 4244 C C . GLY B 1 155 ? -12.391 -24.094 -16.625 1 63.03 155 GLY B C 1
ATOM 4245 O O . GLY B 1 155 ? -13.344 -24.828 -16.906 1 63.03 155 GLY B O 1
ATOM 4246 N N . VAL B 1 156 ? -11.539 -24.266 -15.492 1 75.75 156 VAL B N 1
ATOM 4247 C CA . VAL B 1 156 ? -11.836 -25.484 -14.742 1 75.75 156 VAL B CA 1
ATOM 4248 C C . VAL B 1 156 ? -11.945 -25.141 -13.25 1 75.75 156 VAL B C 1
ATOM 4250 O O . VAL B 1 156 ? -11.07 -24.484 -12.695 1 75.75 156 VAL B O 1
ATOM 4253 N N . GLU B 1 157 ? -13.094 -25.484 -12.656 1 79.44 157 GLU B N 1
ATOM 4254 C CA . GLU B 1 157 ? -13.305 -25.234 -11.234 1 79.44 157 GLU B CA 1
ATOM 4255 C C . GLU B 1 157 ? -13.945 -26.438 -10.555 1 79.44 157 GLU B C 1
ATOM 4257 O O . GLU B 1 157 ? -14.305 -27.422 -11.219 1 79.44 157 GLU B O 1
ATOM 4262 N N . ILE B 1 158 ? -13.898 -26.281 -9.266 1 75.62 158 ILE B N 1
ATOM 4263 C CA . ILE B 1 158 ? -14.594 -27.297 -8.492 1 75.62 158 ILE B CA 1
ATOM 4264 C C . ILE B 1 158 ? -16.094 -27.203 -8.727 1 75.62 158 ILE B C 1
ATOM 4266 O O . ILE B 1 158 ? -16.656 -26.109 -8.781 1 75.62 158 ILE B O 1
ATOM 4270 N N . GLY B 1 159 ? -16.609 -28.266 -8.852 1 74.44 159 GLY B N 1
ATOM 4271 C CA . GLY B 1 159 ? -18.047 -28.297 -9.055 1 74.44 159 GLY B CA 1
ATOM 4272 C C . GLY B 1 159 ? -18.828 -28.188 -7.766 1 74.44 159 GLY B C 1
ATOM 4273 O O . GLY B 1 159 ? -18.422 -27.484 -6.836 1 74.44 159 GLY B O 1
ATOM 4274 N N . ASN B 1 160 ? -19.984 -28.703 -7.789 1 73.88 160 ASN B N 1
ATOM 4275 C CA . ASN B 1 160 ? -20.906 -28.625 -6.66 1 73.88 160 ASN B CA 1
ATOM 4276 C C . ASN B 1 160 ? -20.391 -29.422 -5.465 1 73.88 160 ASN B C 1
ATOM 4278 O O . ASN B 1 160 ? -20.641 -29.062 -4.316 1 73.88 160 ASN B O 1
ATOM 4282 N N . GLU B 1 161 ? -19.797 -30.516 -5.828 1 82.5 161 GLU B N 1
ATOM 4283 C CA . GLU B 1 161 ? -19.234 -31.359 -4.785 1 82.5 161 GLU B CA 1
ATOM 4284 C C . GLU B 1 161 ? -17.719 -31.375 -4.832 1 82.5 161 GLU B C 1
ATOM 4286 O O . GLU B 1 161 ? -17.125 -30.953 -5.824 1 82.5 161 GLU B O 1
ATOM 4291 N N . GLU B 1 162 ? -17.156 -31.922 -3.848 1 87.38 162 GLU B N 1
ATOM 4292 C CA . GLU B 1 162 ? -15.719 -31.875 -3.623 1 87.38 162 GLU B CA 1
ATOM 4293 C C . GLU B 1 162 ? -14.953 -32.531 -4.77 1 87.38 162 GLU B C 1
ATOM 4295 O O . GLU B 1 162 ? -13.844 -32.125 -5.109 1 87.38 162 GLU B O 1
ATOM 4300 N N . PHE B 1 163 ? -15.578 -33.5 -5.383 1 88.88 163 PHE B N 1
ATOM 4301 C CA . PHE B 1 163 ? -14.852 -34.312 -6.367 1 88.88 163 PHE B CA 1
ATOM 4302 C C . PHE B 1 163 ? -15.383 -34.031 -7.773 1 88.88 163 PHE B C 1
ATOM 4304 O O . PHE B 1 163 ? -14.969 -34.719 -8.727 1 88.88 163 PHE B O 1
ATOM 4311 N N . ASP B 1 164 ? -16.266 -33.094 -7.891 1 88.19 164 ASP B N 1
ATOM 4312 C CA . ASP B 1 164 ? -16.812 -32.688 -9.188 1 88.19 164 ASP B CA 1
ATOM 4313 C C . ASP B 1 164 ? -15.953 -31.609 -9.836 1 88.19 164 ASP B C 1
ATOM 4315 O O . ASP B 1 164 ? -15.406 -30.75 -9.141 1 88.19 164 ASP B O 1
ATOM 4319 N N . VAL B 1 165 ? -15.812 -31.781 -11.125 1 88.44 165 VAL B N 1
ATOM 4320 C CA . VAL B 1 165 ? -15.086 -30.781 -11.883 1 88.44 165 VAL B CA 1
ATOM 4321 C C . VAL B 1 165 ? -16.031 -30.078 -12.852 1 88.44 165 VAL B C 1
ATOM 4323 O O . VAL B 1 165 ? -16.781 -30.734 -13.594 1 88.44 165 VAL B O 1
ATOM 4326 N N . ARG B 1 166 ? -15.977 -28.812 -12.75 1 87.12 166 ARG B N 1
ATOM 4327 C CA . ARG B 1 166 ? -16.781 -28.016 -13.672 1 87.12 166 ARG B CA 1
ATOM 4328 C C . ARG B 1 166 ? -15.898 -27.375 -14.734 1 87.12 166 ARG B C 1
ATOM 4330 O O . ARG B 1 166 ? -14.906 -26.703 -14.414 1 87.12 166 ARG B O 1
ATOM 4337 N N . VAL B 1 167 ? -16.328 -27.625 -15.938 1 83.12 167 VAL B N 1
ATOM 4338 C CA . VAL B 1 167 ? -15.617 -27.047 -17.062 1 83.12 167 VAL B CA 1
ATOM 4339 C C . VAL B 1 167 ? -16.438 -25.922 -17.672 1 83.12 167 VAL B C 1
ATOM 4341 O O . VAL B 1 167 ? -17.531 -26.141 -18.203 1 83.12 167 VAL B O 1
ATOM 4344 N N . ASN B 1 168 ? -15.977 -24.719 -17.531 1 74.5 168 ASN B N 1
ATOM 4345 C CA . ASN B 1 168 ? -16.719 -23.531 -17.969 1 74.5 168 ASN B CA 1
ATOM 4346 C C . ASN B 1 168 ? -16.453 -23.234 -19.438 1 74.5 168 ASN B C 1
ATOM 4348 O O . ASN B 1 168 ? -17.297 -22.625 -20.109 1 74.5 168 ASN B O 1
ATOM 4352 N N . ASN B 1 169 ? -15.289 -23.484 -19.891 1 67.25 169 ASN B N 1
ATOM 4353 C CA . ASN B 1 169 ? -14.938 -23.156 -21.281 1 67.25 169 ASN B CA 1
ATOM 4354 C C . ASN B 1 169 ? -14.812 -24.422 -22.125 1 67.25 169 ASN B C 1
ATOM 4356 O O . ASN B 1 169 ? -14.438 -25.484 -21.625 1 67.25 169 ASN B O 1
ATOM 4360 N N . ASN B 1 170 ? -15.258 -24.266 -23.359 1 63.69 170 ASN B N 1
ATOM 4361 C CA . ASN B 1 170 ? -15.242 -25.422 -24.25 1 63.69 170 ASN B CA 1
ATOM 4362 C C . ASN B 1 170 ? -13.82 -25.812 -24.641 1 63.69 170 ASN B C 1
ATOM 4364 O O . ASN B 1 170 ? -13.594 -26.922 -25.125 1 63.69 170 ASN B O 1
ATOM 4368 N N . ASP B 1 171 ? -13.016 -24.906 -24.391 1 74.5 171 ASP B N 1
ATOM 4369 C CA . ASP B 1 171 ? -11.703 -25.25 -24.938 1 74.5 171 ASP B CA 1
ATOM 4370 C C . ASP B 1 171 ? -10.602 -25 -23.922 1 74.5 171 ASP B C 1
ATOM 4372 O O . ASP B 1 171 ? -10.086 -23.875 -23.812 1 74.5 171 ASP B O 1
ATOM 4376 N N . ILE B 1 172 ? -10.25 -26.188 -23.25 1 83.62 172 ILE B N 1
ATOM 4377 C CA . ILE B 1 172 ? -9.117 -26.094 -22.344 1 83.62 172 ILE B CA 1
ATOM 4378 C C . ILE B 1 172 ? -7.82 -26.391 -23.094 1 83.62 172 ILE B C 1
ATOM 4380 O O . ILE B 1 172 ? -7.652 -27.5 -23.625 1 83.62 172 ILE B O 1
ATOM 4384 N N . LYS B 1 173 ? -7.035 -25.406 -23.219 1 88.19 173 LYS B N 1
ATOM 4385 C CA . LYS B 1 173 ? -5.75 -25.578 -23.891 1 88.19 173 LYS B CA 1
ATOM 4386 C C . LYS B 1 173 ? -4.605 -25.656 -22.875 1 88.19 173 LYS B C 1
ATOM 4388 O O . LYS B 1 173 ? -4.453 -24.766 -22.031 1 88.19 173 LYS B O 1
ATOM 4393 N N . ILE B 1 174 ? -3.887 -26.719 -22.984 1 91.06 174 ILE B N 1
ATOM 4394 C CA . ILE B 1 174 ? -2.74 -26.906 -22.109 1 91.06 174 ILE B CA 1
ATOM 4395 C C . ILE B 1 174 ? -1.449 -26.875 -22.922 1 91.06 174 ILE B C 1
ATOM 4397 O O . ILE B 1 174 ? -1.225 -27.719 -23.781 1 91.06 174 ILE B O 1
ATOM 4401 N N . LYS B 1 175 ? -0.692 -25.891 -22.656 1 92.62 175 LYS B N 1
ATOM 4402 C CA . LYS B 1 175 ? 0.667 -25.875 -23.203 1 92.62 175 LYS B CA 1
ATOM 4403 C C . LYS B 1 175 ? 1.648 -26.531 -22.234 1 92.62 175 LYS B C 1
ATOM 4405 O O . LYS B 1 175 ? 1.565 -26.328 -21.016 1 92.62 175 LYS B O 1
ATOM 4410 N N . TYR B 1 176 ? 2.467 -27.406 -22.766 1 93 176 TYR B N 1
ATOM 4411 C CA . TYR B 1 176 ? 3.393 -28.078 -21.859 1 93 176 TYR B CA 1
ATOM 4412 C C . TYR B 1 176 ? 4.805 -28.094 -22.438 1 93 176 TYR B C 1
ATOM 4414 O O . TYR B 1 176 ? 4.984 -27.984 -23.656 1 93 176 TYR B O 1
ATOM 4422 N N . SER B 1 177 ? 5.805 -28.172 -21.562 1 92 177 SER B N 1
ATOM 4423 C CA . SER B 1 177 ? 7.219 -28.188 -21.922 1 92 177 SER B CA 1
ATOM 4424 C C . SER B 1 177 ? 8.039 -29 -20.938 1 92 177 SER B C 1
ATOM 4426 O O . SER B 1 177 ? 7.785 -28.953 -19.719 1 92 177 SER B O 1
ATOM 4428 N N . HIS B 1 178 ? 8.984 -29.734 -21.5 1 87.69 178 HIS B N 1
ATOM 4429 C CA . HIS B 1 178 ? 9.914 -30.469 -20.641 1 87.69 178 HIS B CA 1
ATOM 4430 C C . HIS B 1 178 ? 10.992 -29.547 -20.094 1 87.69 178 HIS B C 1
ATOM 4432 O O . HIS B 1 178 ? 11.516 -28.688 -20.812 1 87.69 178 HIS B O 1
ATOM 4438 N N . LEU B 1 179 ? 11.25 -29.734 -18.844 1 84.31 179 LEU B N 1
ATOM 4439 C CA . LEU B 1 179 ? 12.367 -29.016 -18.25 1 84.31 179 LEU B CA 1
ATOM 4440 C C . LEU B 1 179 ? 13.695 -29.578 -18.719 1 84.31 179 LEU B C 1
ATOM 4442 O O . LEU B 1 179 ? 13.953 -30.781 -18.562 1 84.31 179 LEU B O 1
ATOM 4446 N N . PRO B 1 180 ? 14.492 -28.672 -19.25 1 76.44 180 PRO B N 1
ATOM 4447 C CA . PRO B 1 180 ? 15.773 -29.188 -19.734 1 76.44 180 PRO B CA 1
ATOM 4448 C C . PRO B 1 180 ? 16.672 -29.688 -18.594 1 76.44 180 PRO B C 1
ATOM 4450 O O . PRO B 1 180 ? 16.641 -29.141 -17.5 1 76.44 180 PRO B O 1
ATOM 4453 N N . GLU B 1 181 ? 17.438 -30.75 -18.859 1 67.75 181 GLU B N 1
ATOM 4454 C CA . GLU B 1 181 ? 18.375 -31.312 -17.891 1 67.75 181 GLU B CA 1
ATOM 4455 C C . GLU B 1 181 ? 19.531 -30.344 -17.609 1 67.75 181 GLU B C 1
ATOM 4457 O O . GLU B 1 181 ? 20.047 -30.297 -16.5 1 67.75 181 GLU B O 1
ATOM 4462 N N . THR B 1 182 ? 19.922 -29.672 -18.703 1 64.62 182 THR B N 1
ATOM 4463 C CA . THR B 1 182 ? 21.047 -28.734 -18.531 1 64.62 182 THR B CA 1
ATOM 4464 C C . THR B 1 182 ? 20.594 -27.312 -18.812 1 64.62 182 THR B C 1
ATOM 4466 O O . THR B 1 182 ? 20.484 -26.891 -19.969 1 64.62 182 THR B O 1
ATOM 4469 N N . LEU B 1 183 ? 19.75 -26.75 -18.109 1 61.25 183 LEU B N 1
ATOM 4470 C CA . LEU B 1 183 ? 19.312 -25.375 -18.359 1 61.25 183 LEU B CA 1
ATOM 4471 C C . LEU B 1 183 ? 20.5 -24.422 -18.391 1 61.25 183 LEU B C 1
ATOM 4473 O O . LEU B 1 183 ? 20.484 -23.438 -19.125 1 61.25 183 LEU B O 1
ATOM 4477 N N . TRP B 1 184 ? 21.5 -24.703 -17.609 1 53.12 184 TRP B N 1
ATOM 4478 C CA . TRP B 1 184 ? 22.625 -23.781 -17.453 1 53.12 184 TRP B CA 1
ATOM 4479 C C . TRP B 1 184 ? 23.75 -24.141 -18.438 1 53.12 184 TRP B C 1
ATOM 4481 O O . TRP B 1 184 ? 24.688 -23.359 -18.609 1 53.12 184 TRP B O 1
ATOM 4491 N N . ALA B 1 185 ? 23.641 -25.266 -19.047 1 46.88 185 ALA B N 1
ATOM 4492 C CA . ALA B 1 185 ? 24.672 -25.609 -20.031 1 46.88 185 ALA B CA 1
ATOM 4493 C C . ALA B 1 185 ? 24.297 -25.109 -21.422 1 46.88 185 ALA B C 1
ATOM 4495 O O . ALA B 1 185 ? 23.109 -25.016 -21.75 1 46.88 185 ALA B O 1
ATOM 4496 N N . ASN B 1 186 ? 25 -24.078 -22 1 41.66 186 ASN B N 1
ATOM 4497 C CA . ASN B 1 186 ? 24.922 -23.547 -23.359 1 41.66 186 ASN B CA 1
ATOM 4498 C C . ASN B 1 186 ? 24.422 -24.594 -24.328 1 41.66 186 ASN B C 1
ATOM 4500 O O . ASN B 1 186 ? 24.641 -24.484 -25.547 1 41.66 186 ASN B O 1
ATOM 4504 N N . GLU B 1 187 ? 24.219 -25.766 -23.953 1 39.88 187 GLU B N 1
ATOM 4505 C CA . GLU B 1 187 ? 24.062 -26.766 -25 1 39.88 187 GLU B CA 1
ATOM 4506 C C . GLU B 1 187 ? 22.641 -26.766 -25.547 1 39.88 187 GLU B C 1
ATOM 4508 O O . GLU B 1 187 ? 21.672 -26.562 -24.797 1 39.88 187 GLU B O 1
ATOM 4513 N N . ASN B 1 188 ? 22.469 -26.344 -26.797 1 40.56 188 ASN B N 1
ATOM 4514 C CA . ASN B 1 188 ? 21.328 -26.641 -27.656 1 40.56 188 ASN B CA 1
ATOM 4515 C C . ASN B 1 188 ? 20.641 -27.938 -27.234 1 40.56 188 ASN B C 1
ATOM 4517 O O . ASN B 1 188 ? 20.984 -29.016 -27.734 1 40.56 188 ASN B O 1
ATOM 4521 N N . ASP B 1 189 ? 20.578 -28.109 -26.094 1 41.06 189 ASP B N 1
ATOM 4522 C CA . ASP B 1 189 ? 19.969 -29.406 -25.812 1 41.06 189 ASP B CA 1
ATOM 4523 C C . ASP B 1 189 ? 18.75 -29.641 -26.688 1 41.06 189 ASP B C 1
ATOM 4525 O O . ASP B 1 189 ? 17.828 -28.828 -26.703 1 41.06 189 ASP B O 1
ATOM 4529 N N . SER B 1 190 ? 18.953 -30.203 -27.703 1 40.28 190 SER B N 1
ATOM 4530 C CA . SER B 1 190 ? 18 -30.781 -28.625 1 40.28 190 SER B CA 1
ATOM 4531 C C . SER B 1 190 ? 16.719 -31.219 -27.906 1 40.28 190 SER B C 1
ATOM 4533 O O . SER B 1 190 ? 16.781 -31.656 -26.75 1 40.28 190 SER B O 1
ATOM 4535 N N . ILE B 1 191 ? 15.633 -30.609 -28.188 1 45.41 191 ILE B N 1
ATOM 4536 C CA . ILE B 1 191 ? 14.328 -31.234 -28.016 1 45.41 191 ILE B CA 1
ATOM 4537 C C . ILE B 1 191 ? 14.484 -32.75 -27.906 1 45.41 191 ILE B C 1
ATOM 4539 O O . ILE B 1 191 ? 14.625 -33.438 -28.922 1 45.41 191 ILE B O 1
ATOM 4543 N N . GLU B 1 192 ? 15.5 -33.188 -27.281 1 42.28 192 GLU B N 1
ATOM 4544 C CA . GLU B 1 192 ? 15.461 -34.656 -27.266 1 42.28 192 GLU B CA 1
ATOM 4545 C C . GLU B 1 192 ? 14.031 -35.156 -27.094 1 42.28 192 GLU B C 1
ATOM 4547 O O . GLU B 1 192 ? 13.367 -34.844 -26.109 1 42.28 192 GLU B O 1
ATOM 4552 N N . ASN B 1 193 ? 13.344 -35.219 -28.125 1 45.56 193 ASN B N 1
ATOM 4553 C CA . ASN B 1 193 ? 12.164 -36.062 -28.328 1 45.56 193 ASN B CA 1
ATOM 4554 C C . ASN B 1 193 ? 12.219 -37.312 -27.469 1 45.56 193 ASN B C 1
ATOM 4556 O O . ASN B 1 193 ? 12.492 -38.406 -27.984 1 45.56 193 ASN B O 1
ATOM 4560 N N . SER B 1 194 ? 13 -37.25 -26.453 1 49.09 194 SER B N 1
ATOM 4561 C CA . SER B 1 194 ? 13.023 -38.531 -25.75 1 49.09 194 SER B CA 1
ATOM 4562 C C . SER B 1 194 ? 11.609 -39.031 -25.438 1 49.09 194 SER B C 1
ATOM 4564 O O . SER B 1 194 ? 10.688 -38.219 -25.297 1 49.09 194 SER B O 1
ATOM 4566 N N . GLN B 1 195 ? 11.328 -40.219 -25.766 1 60.5 195 GLN B N 1
ATOM 4567 C CA . GLN B 1 195 ? 10.188 -41.062 -25.484 1 60.5 195 GLN B CA 1
ATOM 4568 C C . GLN B 1 195 ? 9.734 -40.938 -24.031 1 60.5 195 GLN B C 1
ATOM 4570 O O . GLN B 1 195 ? 10.281 -41.594 -23.141 1 60.5 195 GLN B O 1
ATOM 4575 N N . ASN B 1 196 ? 9.18 -39.688 -23.625 1 79.38 196 ASN B N 1
ATOM 4576 C CA . ASN B 1 196 ? 8.602 -39.375 -22.328 1 79.38 196 ASN B CA 1
ATOM 4577 C C . ASN B 1 196 ? 7.133 -39.781 -22.25 1 79.38 196 ASN B C 1
ATOM 4579 O O . ASN B 1 196 ? 6.359 -39.5 -23.172 1 79.38 196 ASN B O 1
ATOM 4583 N N . SER B 1 197 ? 6.922 -40.656 -21.344 1 88.62 197 SER B N 1
ATOM 4584 C CA . SER B 1 197 ? 5.578 -41.188 -21.172 1 88.62 197 SER B CA 1
ATOM 4585 C C . SER B 1 197 ? 4.543 -40.062 -21.047 1 88.62 197 SER B C 1
ATOM 4587 O O . SER B 1 197 ? 3.451 -40.156 -21.609 1 88.62 197 SER B O 1
ATOM 4589 N N . ILE B 1 198 ? 4.918 -39 -20.516 1 91.5 198 ILE B N 1
ATOM 4590 C CA . ILE B 1 198 ? 3.994 -37.875 -20.344 1 91.5 198 ILE B CA 1
ATOM 4591 C C . ILE B 1 198 ? 3.701 -37.25 -21.719 1 91.5 198 ILE B C 1
ATOM 4593 O O . ILE B 1 198 ? 2.555 -36.906 -22.016 1 91.5 198 ILE B O 1
ATOM 4597 N N . ASN B 1 199 ? 4.742 -37.094 -22.469 1 89.31 199 ASN B N 1
ATOM 4598 C CA . A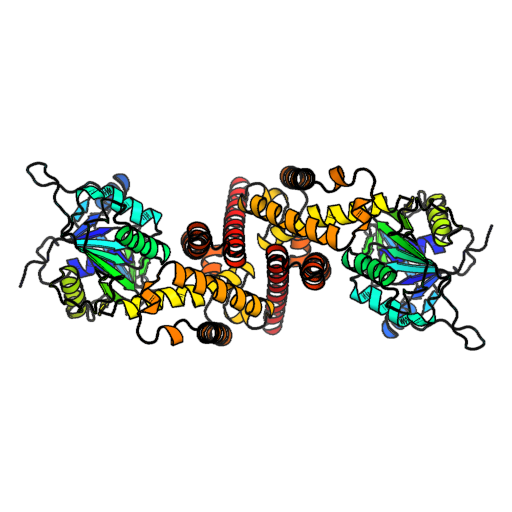SN B 1 199 ? 4.539 -36.562 -23.797 1 89.31 199 ASN B CA 1
ATOM 4599 C C . ASN B 1 199 ? 3.57 -37.406 -24.609 1 89.31 199 ASN B C 1
ATOM 4601 O O . ASN B 1 199 ? 2.703 -36.906 -25.312 1 89.31 199 ASN B O 1
ATOM 4605 N N . SER B 1 200 ? 3.809 -38.688 -24.469 1 90.06 200 SER B N 1
ATOM 4606 C CA . SER B 1 200 ? 2.936 -39.594 -25.188 1 90.06 200 SER B CA 1
ATOM 4607 C C . SER B 1 200 ? 1.496 -39.5 -24.688 1 90.06 200 SER B C 1
ATOM 4609 O O . SER B 1 200 ? 0.56 -39.469 -25.484 1 90.06 200 SER B O 1
ATOM 4611 N N . LEU B 1 201 ? 1.337 -39.438 -23.469 1 92.5 201 LEU B N 1
ATOM 4612 C CA . LEU B 1 201 ? 0.008 -39.312 -22.875 1 92.5 201 LEU B CA 1
ATOM 4613 C C . LEU B 1 201 ? -0.674 -38.031 -23.312 1 92.5 201 LEU B C 1
ATOM 4615 O O . LEU B 1 201 ? -1.845 -38.031 -23.703 1 92.5 201 LEU B O 1
ATOM 4619 N N . MET B 1 202 ? 0.042 -36.938 -23.312 1 91.44 202 MET B N 1
ATOM 4620 C CA . MET B 1 202 ? -0.51 -35.656 -23.703 1 91.44 202 MET B CA 1
ATOM 4621 C C . MET B 1 202 ? -0.888 -35.625 -25.172 1 91.44 202 MET B C 1
ATOM 4623 O O . MET B 1 202 ? -1.909 -35.062 -25.547 1 91.44 202 MET B O 1
ATOM 4627 N N . ASN B 1 203 ? -0.045 -36.25 -25.922 1 88.69 203 ASN B N 1
ATOM 4628 C CA . ASN B 1 203 ? -0.348 -36.375 -27.344 1 88.69 203 ASN B CA 1
ATOM 4629 C C . ASN B 1 203 ? -1.604 -37.188 -27.578 1 88.69 203 ASN B C 1
ATOM 4631 O O . ASN B 1 203 ? -2.4 -36.875 -28.469 1 88.69 203 ASN B O 1
ATOM 4635 N N . GLN B 1 204 ? -1.72 -38.25 -26.844 1 89 204 GLN B N 1
ATOM 4636 C CA . GLN B 1 204 ? -2.898 -39.094 -26.984 1 89 204 GLN B CA 1
ATOM 4637 C C . GLN B 1 204 ? -4.164 -38.375 -26.578 1 89 204 GLN B C 1
ATOM 4639 O O . GLN B 1 204 ? -5.215 -38.531 -27.203 1 89 204 GLN B O 1
ATOM 4644 N N . ILE B 1 205 ? -4.062 -37.594 -25.562 1 88.81 205 ILE B N 1
ATOM 4645 C CA . ILE B 1 205 ? -5.191 -36.75 -25.141 1 88.81 205 ILE B CA 1
ATOM 4646 C C . ILE B 1 205 ? -5.586 -35.812 -26.281 1 88.81 205 ILE B C 1
ATOM 4648 O O . ILE B 1 205 ? -6.773 -35.656 -26.594 1 88.81 205 ILE B O 1
ATOM 4652 N N . ASN B 1 206 ? -4.605 -35.188 -26.844 1 87 206 ASN B N 1
ATOM 4653 C CA . ASN B 1 206 ? -4.848 -34.25 -27.938 1 87 206 ASN B CA 1
ATOM 4654 C C . ASN B 1 206 ? -5.531 -34.906 -29.125 1 87 206 ASN B C 1
ATOM 4656 O O . ASN B 1 206 ? -6.34 -34.281 -29.812 1 87 206 ASN B O 1
ATOM 4660 N N . LEU B 1 207 ? -5.16 -36.094 -29.359 1 84.19 207 LEU B N 1
ATOM 4661 C CA . LEU B 1 207 ? -5.688 -36.812 -30.516 1 84.19 207 LEU B CA 1
ATOM 4662 C C . LEU B 1 207 ? -7.117 -37.281 -30.25 1 84.19 207 LEU B C 1
ATOM 4664 O O . LEU B 1 207 ? -7.941 -37.312 -31.172 1 84.19 207 LEU B O 1
ATOM 4668 N N . HIS B 1 208 ? -7.496 -37.594 -29.062 1 78.94 208 HIS B N 1
ATOM 4669 C CA . HIS B 1 208 ? -8.766 -38.25 -28.812 1 78.94 208 HIS B CA 1
ATOM 4670 C C . HIS B 1 208 ? -9.789 -37.312 -28.219 1 78.94 208 HIS B C 1
ATOM 4672 O O . HIS B 1 208 ? -10.992 -37.562 -28.297 1 78.94 208 HIS B O 1
ATOM 4678 N N . TYR B 1 209 ? -9.477 -36.25 -27.578 1 63.81 209 TYR B N 1
ATOM 4679 C CA . TYR B 1 209 ? -10.438 -35.5 -26.75 1 63.81 209 TYR B CA 1
ATOM 4680 C C . TYR B 1 209 ? -10.859 -34.219 -27.422 1 63.81 209 TYR B C 1
ATOM 4682 O O . TYR B 1 209 ? -11.797 -33.562 -26.984 1 63.81 209 TYR B O 1
ATOM 4690 N N . PRO B 1 210 ? -10.102 -33.594 -28.391 1 54.38 210 PRO B N 1
ATOM 4691 C CA . PRO B 1 210 ? -10.703 -32.375 -28.922 1 54.38 210 PRO B CA 1
ATOM 4692 C C . PRO B 1 210 ? -12.172 -32.562 -29.312 1 54.38 210 PRO B C 1
ATOM 4694 O O . PRO B 1 210 ? -12.938 -31.594 -29.328 1 54.38 210 PRO B O 1
ATOM 4697 N N . THR B 1 211 ? -12.5 -33.688 -29.516 1 50.56 211 THR B N 1
ATOM 4698 C CA . THR B 1 211 ? -13.836 -34 -30.016 1 50.56 211 THR B CA 1
ATOM 4699 C C . THR B 1 211 ? -14.711 -34.562 -28.891 1 50.56 211 THR B C 1
ATOM 4701 O O . THR B 1 211 ? -15.898 -34.812 -29.094 1 50.56 211 THR B O 1
ATOM 4704 N N . ALA B 1 212 ? -14.125 -34.625 -27.828 1 56.91 212 ALA B N 1
ATOM 4705 C CA . ALA B 1 212 ? -14.891 -35.281 -26.766 1 56.91 212 ALA B CA 1
ATOM 4706 C C . ALA B 1 212 ? -15.695 -34.25 -25.969 1 56.91 212 ALA B C 1
ATOM 4708 O O . ALA B 1 212 ? -15.648 -33.062 -26.25 1 56.91 212 ALA B O 1
ATOM 4709 N N . THR B 1 213 ? -16.562 -34.75 -25.109 1 61 213 THR B N 1
ATOM 4710 C CA . THR B 1 213 ? -17.469 -34 -24.234 1 61 213 THR B CA 1
ATOM 4711 C C . THR B 1 213 ? -16.719 -32.844 -23.547 1 61 213 THR B C 1
ATOM 4713 O O . THR B 1 213 ? -17.266 -31.75 -23.406 1 61 213 THR B O 1
ATOM 4716 N N . VAL B 1 214 ? -15.414 -33.156 -23.312 1 66.56 214 VAL B N 1
ATOM 4717 C CA . VAL B 1 214 ? -14.578 -32.125 -22.75 1 66.56 214 VAL B CA 1
ATOM 4718 C C . VAL B 1 214 ? -13.383 -31.859 -23.672 1 66.56 214 VAL B C 1
ATOM 4720 O O . VAL B 1 214 ? -12.617 -32.781 -23.984 1 66.56 214 VAL B O 1
ATOM 4723 N N . GLY B 1 215 ? -13.375 -30.828 -24.375 1 75.19 215 GLY B N 1
ATOM 4724 C CA . GLY B 1 215 ? -12.305 -30.516 -25.312 1 75.19 215 GLY B CA 1
ATOM 4725 C C . GLY B 1 215 ? -11.016 -30.094 -24.641 1 75.19 215 GLY B C 1
ATOM 4726 O O . GLY B 1 215 ? -10.906 -28.953 -24.172 1 75.19 215 GLY B O 1
ATOM 4727 N N . ILE B 1 216 ? -10.078 -31.109 -24.438 1 83.25 216 ILE B N 1
ATOM 4728 C CA . ILE B 1 216 ? -8.742 -30.797 -23.938 1 83.25 216 ILE B CA 1
ATOM 4729 C C . ILE B 1 216 ? -7.758 -30.781 -25.109 1 83.25 216 ILE B C 1
ATOM 4731 O O . ILE B 1 216 ? -7.648 -31.766 -25.844 1 83.25 216 ILE B O 1
ATOM 4735 N N . GLN B 1 217 ? -7.207 -29.672 -25.344 1 87.94 217 GLN B N 1
ATOM 4736 C CA . GLN B 1 217 ? -6.164 -29.562 -26.359 1 87.94 217 GLN B CA 1
ATOM 4737 C C . GLN B 1 217 ? -4.797 -29.359 -25.719 1 87.94 217 GLN B C 1
ATOM 4739 O O . GLN B 1 217 ? -4.652 -28.562 -24.797 1 87.94 217 GLN B O 1
ATOM 4744 N N . THR B 1 218 ? -3.875 -30.156 -26.156 1 91.38 218 THR B N 1
ATOM 4745 C CA . THR B 1 218 ? -2.523 -30.031 -25.609 1 91.38 218 THR B CA 1
ATOM 4746 C C . THR B 1 218 ? -1.541 -29.641 -26.719 1 91.38 218 THR B C 1
ATOM 4748 O O . THR B 1 218 ? -1.71 -30.016 -27.875 1 91.38 218 THR B O 1
ATOM 4751 N N . GLU B 1 219 ? -0.637 -28.812 -26.422 1 92.25 219 GLU B N 1
ATOM 4752 C CA . GLU B 1 219 ? 0.392 -28.344 -27.344 1 92.25 219 GLU B CA 1
ATOM 4753 C C . GLU B 1 219 ? 1.76 -28.297 -26.672 1 92.25 219 GLU B C 1
ATOM 4755 O O . GLU B 1 219 ? 1.916 -27.672 -25.609 1 92.25 219 GLU B O 1
ATOM 4760 N N . GLN B 1 220 ? 2.676 -28.969 -27.281 1 92.81 220 GLN B N 1
ATOM 4761 C CA . GLN B 1 220 ? 4.035 -28.891 -26.766 1 92.81 220 GLN B CA 1
ATOM 4762 C C . GLN B 1 220 ? 4.719 -27.594 -27.219 1 92.81 220 GLN B C 1
ATOM 4764 O O . GLN B 1 220 ? 4.629 -27.234 -28.391 1 92.81 220 GLN B O 1
ATOM 4769 N N . VAL B 1 221 ? 5.387 -26.891 -26.328 1 93.25 221 VAL B N 1
ATOM 4770 C CA . VAL B 1 221 ? 6.121 -25.672 -26.625 1 93.25 221 VAL B CA 1
ATOM 4771 C C . VAL B 1 221 ? 7.543 -25.766 -26.078 1 93.25 221 VAL B C 1
ATOM 4773 O O . VAL B 1 221 ? 7.848 -26.672 -25.281 1 93.25 221 VAL B O 1
ATOM 4776 N N . SER B 1 222 ? 8.398 -24.906 -26.578 1 89.88 222 SER B N 1
ATOM 4777 C CA . SER B 1 222 ? 9.766 -24.891 -26.062 1 89.88 222 SER B CA 1
ATOM 4778 C C . SER B 1 222 ? 9.797 -24.375 -24.625 1 89.88 222 SER B C 1
ATOM 4780 O O . SER B 1 222 ? 8.906 -23.641 -24.203 1 89.88 222 SER B O 1
ATOM 4782 N N . PHE B 1 223 ? 10.828 -24.75 -23.906 1 89.69 223 PHE B N 1
ATOM 4783 C CA . PHE B 1 223 ? 10.992 -24.281 -22.547 1 89.69 223 PHE B CA 1
ATOM 4784 C C . PHE B 1 223 ? 11.133 -22.75 -22.516 1 89.69 223 PHE B C 1
ATOM 4786 O O . PHE B 1 223 ? 10.586 -22.094 -21.625 1 89.69 223 PHE B O 1
ATOM 4793 N N . GLN B 1 224 ? 11.844 -22.25 -23.484 1 90.69 224 GLN B N 1
ATOM 4794 C CA . GLN B 1 224 ? 12.023 -20.812 -23.562 1 90.69 224 GLN B CA 1
ATOM 4795 C C . GLN B 1 224 ? 10.688 -20.094 -23.672 1 90.69 224 GLN B C 1
ATOM 4797 O O . GLN B 1 224 ? 10.453 -19.094 -22.984 1 90.69 224 GLN B O 1
ATOM 4802 N N . GLU B 1 225 ? 9.883 -20.594 -24.531 1 92.44 225 GLU B N 1
ATOM 4803 C CA . GLU B 1 225 ? 8.562 -20 -24.703 1 92.44 225 GLU B CA 1
ATOM 4804 C C . GLU B 1 225 ? 7.75 -20.062 -23.422 1 92.44 225 GLU B C 1
ATOM 4806 O O . GLU B 1 225 ? 7.152 -19.078 -23 1 92.44 225 GLU B O 1
ATOM 4811 N N . MET B 1 226 ? 7.801 -21.188 -22.812 1 92.19 226 MET B N 1
ATOM 4812 C CA . MET B 1 226 ? 7.043 -21.406 -21.578 1 92.19 226 MET B CA 1
ATOM 4813 C C . MET B 1 226 ? 7.547 -20.5 -20.469 1 92.19 226 MET B C 1
ATOM 4815 O O . MET B 1 226 ? 6.754 -19.812 -19.812 1 92.19 226 MET B O 1
ATOM 4819 N N . PHE B 1 227 ? 8.797 -20.438 -20.312 1 92.44 227 PHE B N 1
ATOM 4820 C CA . PHE B 1 227 ? 9.375 -19.703 -19.203 1 92.44 227 PHE B CA 1
ATOM 4821 C C . PHE B 1 227 ? 9.234 -18.203 -19.438 1 92.44 227 PHE B C 1
ATOM 4823 O O . PHE B 1 227 ? 9.031 -17.438 -18.484 1 92.44 227 PHE B O 1
ATOM 4830 N N . THR B 1 228 ? 9.336 -17.797 -20.656 1 93.94 228 THR B N 1
ATOM 4831 C CA . THR B 1 228 ? 9.125 -16.391 -20.984 1 93.94 228 THR B CA 1
ATOM 4832 C C . THR B 1 228 ? 7.707 -15.953 -20.609 1 93.94 228 THR B C 1
ATOM 4834 O O . THR B 1 228 ? 7.5 -14.852 -20.109 1 93.94 228 THR B O 1
ATOM 4837 N N . ASN B 1 229 ? 6.828 -16.812 -20.844 1 92.94 229 ASN B N 1
ATOM 4838 C CA . ASN B 1 229 ? 5.449 -16.516 -20.469 1 92.94 229 ASN B CA 1
ATOM 4839 C C . ASN B 1 229 ? 5.297 -16.359 -18.969 1 92.94 229 ASN B C 1
ATOM 4841 O O . ASN B 1 229 ? 4.566 -15.484 -18.5 1 92.94 229 ASN B O 1
ATOM 4845 N N . TYR B 1 230 ? 5.969 -17.172 -18.234 1 92.44 230 TYR B N 1
ATOM 4846 C CA . TYR B 1 230 ? 5.957 -17.062 -16.781 1 92.44 230 TYR B CA 1
ATOM 4847 C C . TYR B 1 230 ? 6.535 -15.727 -16.328 1 92.44 230 TYR B C 1
ATOM 4849 O O . TYR B 1 230 ? 5.973 -15.062 -15.445 1 92.44 230 TYR B O 1
ATOM 4857 N N . CYS B 1 231 ? 7.555 -15.406 -16.938 1 94.25 231 CYS B N 1
ATOM 4858 C CA . CYS B 1 231 ? 8.227 -14.164 -16.578 1 94.25 231 CYS B CA 1
ATOM 4859 C C . CYS B 1 231 ? 7.359 -12.953 -16.938 1 94.25 231 CYS B C 1
ATOM 4861 O O . CYS B 1 231 ? 7.25 -12.016 -16.141 1 94.25 231 CYS B O 1
ATOM 4863 N N . GLU B 1 232 ? 6.789 -13.047 -18.047 1 94.56 232 GLU B N 1
ATOM 4864 C CA . GLU B 1 232 ? 5.941 -11.93 -18.469 1 94.56 232 GLU B CA 1
ATOM 4865 C C . GLU B 1 232 ? 4.73 -11.789 -17.547 1 94.56 232 GLU B C 1
ATOM 4867 O O . GLU B 1 232 ? 4.32 -10.672 -17.234 1 94.56 232 GLU B O 1
ATOM 4872 N N . ARG B 1 233 ? 4.191 -12.844 -17.188 1 92.19 233 ARG B N 1
ATOM 4873 C CA . ARG B 1 233 ? 3.078 -12.789 -16.25 1 92.19 233 ARG B CA 1
ATOM 4874 C C . ARG B 1 233 ? 3.502 -12.141 -14.93 1 92.19 233 ARG B C 1
ATOM 4876 O O . ARG B 1 233 ? 2.758 -11.344 -14.359 1 92.19 233 ARG B O 1
ATOM 4883 N N . GLU B 1 234 ? 4.648 -12.508 -14.5 1 93.5 234 GLU B N 1
ATOM 4884 C CA . GLU B 1 234 ? 5.191 -11.938 -13.273 1 93.5 234 GLU B CA 1
ATOM 4885 C C . GLU B 1 234 ? 5.441 -10.438 -13.422 1 93.5 234 GLU B C 1
ATOM 4887 O O . GLU B 1 234 ? 5.086 -9.648 -12.539 1 93.5 234 GLU B O 1
ATOM 4892 N N . LEU B 1 235 ? 5.965 -10.086 -14.562 1 96.44 235 LEU B N 1
ATOM 4893 C CA . LEU B 1 235 ? 6.41 -8.719 -14.773 1 96.44 235 LEU B CA 1
ATOM 4894 C C . LEU B 1 235 ? 5.234 -7.809 -15.125 1 96.44 235 LEU B C 1
ATOM 4896 O O . LEU B 1 235 ? 5.215 -6.637 -14.734 1 96.44 235 LEU B O 1
ATOM 4900 N N . VAL B 1 236 ? 4.289 -8.375 -15.828 1 96.44 236 VAL B N 1
ATOM 4901 C CA . VAL B 1 236 ? 3.203 -7.543 -16.328 1 96.44 236 VAL B CA 1
ATOM 4902 C C . VAL B 1 236 ? 1.959 -7.738 -15.469 1 96.44 236 VAL B C 1
ATOM 4904 O O . VAL B 1 236 ? 1.571 -6.84 -14.719 1 96.44 236 VAL B O 1
ATOM 4907 N N . ASP B 1 237 ? 1.431 -8.914 -15.414 1 94.06 237 ASP B N 1
ATOM 4908 C CA . ASP B 1 237 ? 0.15 -9.164 -14.758 1 94.06 237 ASP B CA 1
ATOM 4909 C C . ASP B 1 237 ? 0.255 -8.977 -13.25 1 94.06 237 ASP B C 1
ATOM 4911 O O . ASP B 1 237 ? -0.57 -8.281 -12.648 1 94.06 237 ASP B O 1
ATOM 4915 N N . ASN B 1 238 ? 1.228 -9.555 -12.688 1 94.56 238 ASN B N 1
ATOM 4916 C CA . ASN B 1 238 ? 1.337 -9.508 -11.227 1 94.56 238 ASN B CA 1
ATOM 4917 C C . ASN B 1 238 ? 1.634 -8.094 -10.734 1 94.56 238 ASN B C 1
ATOM 4919 O O . ASN B 1 238 ? 1.193 -7.703 -9.656 1 94.56 238 ASN B O 1
ATOM 4923 N N . THR B 1 239 ? 2.361 -7.348 -11.539 1 96.56 239 THR B N 1
ATOM 4924 C CA . THR B 1 239 ? 2.625 -5.957 -11.18 1 96.56 239 THR B CA 1
ATOM 4925 C C . THR B 1 239 ? 1.339 -5.137 -11.203 1 96.56 239 THR B C 1
ATOM 4927 O O . THR B 1 239 ? 1.061 -4.383 -10.266 1 96.56 239 THR B O 1
ATOM 4930 N N . ILE B 1 240 ? 0.57 -5.328 -12.25 1 96.81 240 ILE B N 1
ATOM 4931 C CA . ILE B 1 240 ? -0.703 -4.629 -12.383 1 96.81 240 ILE B CA 1
ATOM 4932 C C . ILE B 1 240 ? -1.643 -5.035 -11.25 1 96.81 240 ILE B C 1
ATOM 4934 O O . ILE B 1 240 ? -2.244 -4.18 -10.602 1 96.81 240 ILE B O 1
ATOM 4938 N N . GLU B 1 241 ? -1.712 -6.309 -11.016 1 96.12 241 GLU B N 1
ATOM 4939 C CA . GLU B 1 241 ? -2.637 -6.848 -10.023 1 96.12 241 GLU B CA 1
ATOM 4940 C C . GLU B 1 241 ? -2.275 -6.379 -8.617 1 96.12 241 GLU B C 1
ATOM 4942 O O . GLU B 1 241 ? -3.158 -6.117 -7.793 1 96.12 241 GLU B O 1
ATOM 4947 N N . ALA B 1 242 ? -1.023 -6.324 -8.359 1 96.19 242 ALA B N 1
ATOM 4948 C CA . ALA B 1 242 ? -0.568 -5.848 -7.051 1 96.19 242 ALA B CA 1
ATOM 4949 C C . ALA B 1 242 ? -1.025 -4.414 -6.801 1 96.19 242 ALA B C 1
ATOM 4951 O O . ALA B 1 242 ? -1.527 -4.098 -5.719 1 96.19 242 ALA B O 1
ATOM 4952 N N . LEU B 1 243 ? -0.877 -3.568 -7.758 1 97.31 243 LEU B N 1
ATOM 4953 C CA . LEU B 1 243 ? -1.271 -2.172 -7.613 1 97.31 243 LEU B CA 1
ATOM 4954 C C . LEU B 1 243 ? -2.789 -2.039 -7.543 1 97.31 243 LEU B C 1
ATOM 4956 O O . LEU B 1 243 ? -3.311 -1.22 -6.781 1 97.31 243 LEU B O 1
ATOM 4960 N N . CYS B 1 244 ? -3.504 -2.826 -8.344 1 96.75 244 CYS B N 1
ATOM 4961 C CA . CYS B 1 244 ? -4.961 -2.814 -8.273 1 96.75 244 CYS B CA 1
ATOM 4962 C C . CYS B 1 244 ? -5.438 -3.143 -6.863 1 96.75 244 CYS B C 1
ATOM 4964 O O . CYS B 1 244 ? -6.367 -2.508 -6.355 1 96.75 244 CYS B O 1
ATOM 4966 N N . LEU B 1 245 ? -4.82 -4.105 -6.312 1 96.81 245 LEU B N 1
ATOM 4967 C CA . LEU B 1 245 ? -5.219 -4.512 -4.969 1 96.81 245 LEU B CA 1
ATOM 4968 C C . LEU B 1 245 ? -4.945 -3.402 -3.959 1 96.81 245 LEU B C 1
ATOM 4970 O O . LEU B 1 245 ? -5.789 -3.109 -3.109 1 96.81 245 LEU B O 1
ATOM 4974 N N . LEU B 1 246 ? -3.826 -2.779 -4.07 1 97.06 246 LEU B N 1
ATOM 4975 C CA . LEU B 1 246 ? -3.434 -1.748 -3.115 1 97.06 246 LEU B CA 1
ATOM 4976 C C . LEU B 1 246 ? -4.266 -0.485 -3.307 1 97.06 246 LEU B C 1
ATOM 4978 O O . LEU B 1 246 ? -4.535 0.238 -2.344 1 97.06 246 LEU B O 1
ATOM 4982 N N . PHE B 1 247 ? -4.699 -0.235 -4.512 1 96.94 247 PHE B N 1
ATOM 4983 C CA . PHE B 1 247 ? -5.488 0.953 -4.805 1 96.94 247 PHE B CA 1
ATOM 4984 C C . PHE B 1 247 ? -6.98 0.639 -4.754 1 96.94 247 PHE B C 1
ATOM 4986 O O . PHE B 1 247 ? -7.812 1.52 -4.969 1 96.94 247 PHE B O 1
ATOM 4993 N N . ASP B 1 248 ? -7.352 -0.553 -4.5 1 95.19 248 ASP B N 1
ATOM 4994 C CA . ASP B 1 248 ? -8.727 -1.026 -4.434 1 95.19 248 ASP B CA 1
ATOM 4995 C C . ASP B 1 248 ? -9.43 -0.872 -5.781 1 95.19 248 ASP B C 1
ATOM 4997 O O . ASP B 1 248 ? -10.578 -0.42 -5.84 1 95.19 248 ASP B O 1
ATOM 5001 N N . CYS B 1 249 ? -8.703 -1.195 -6.797 1 95.5 249 CYS B N 1
ATOM 5002 C CA . CYS B 1 249 ? -9.289 -1.141 -8.133 1 95.5 249 CYS B CA 1
ATOM 5003 C C . CYS B 1 249 ? -10.008 -2.441 -8.469 1 95.5 249 CYS B C 1
ATOM 5005 O O . CYS B 1 249 ? -9.398 -3.512 -8.461 1 95.5 249 CYS B O 1
ATOM 5007 N N . SER B 1 250 ? -11.25 -2.375 -8.883 1 93.75 250 SER B N 1
ATOM 5008 C CA . SER B 1 250 ? -12.023 -3.541 -9.305 1 93.75 250 SER B CA 1
ATOM 5009 C C . SER B 1 250 ? -11.695 -3.932 -10.742 1 93.75 250 SER B C 1
ATOM 5011 O O . SER B 1 250 ? -11.805 -5.102 -11.109 1 93.75 250 SER B O 1
ATOM 5013 N N . PHE B 1 251 ? -11.297 -2.904 -11.484 1 94.81 251 PHE B N 1
ATOM 5014 C CA . PHE B 1 251 ? -10.93 -3.125 -12.883 1 94.81 251 PHE B CA 1
ATOM 5015 C C . PHE B 1 251 ? -9.531 -2.588 -13.164 1 94.81 251 PHE B C 1
ATOM 5017 O O . PHE B 1 251 ? -9.133 -1.555 -12.625 1 94.81 251 PHE B O 1
ATOM 5024 N N . ILE B 1 252 ? -8.836 -3.234 -14.078 1 96.25 252 ILE B N 1
ATOM 5025 C CA . ILE B 1 252 ? -7.465 -2.885 -14.422 1 96.25 252 ILE B CA 1
ATOM 5026 C C . ILE B 1 252 ? -7.422 -1.478 -15.008 1 96.25 252 ILE B C 1
ATOM 5028 O O . ILE B 1 252 ? -6.512 -0.7 -14.711 1 96.25 252 ILE B O 1
ATOM 5032 N N . LYS B 1 253 ? -8.398 -1.097 -15.711 1 94.19 253 LYS B N 1
ATOM 5033 C CA . LYS B 1 253 ? -8.445 0.178 -16.422 1 94.19 253 LYS B CA 1
ATOM 5034 C C . LYS B 1 253 ? -8.469 1.351 -15.445 1 94.19 253 LYS B C 1
ATOM 5036 O O . LYS B 1 253 ? -8.156 2.484 -15.82 1 94.19 253 LYS B O 1
ATOM 5041 N N . GLU B 1 254 ? -8.82 1.159 -14.211 1 94.19 254 GLU B N 1
ATOM 5042 C CA . GLU B 1 254 ? -8.898 2.217 -13.211 1 94.19 254 GLU B CA 1
ATOM 5043 C C . GLU B 1 254 ? -7.512 2.771 -12.883 1 94.19 254 GLU B C 1
ATOM 5045 O O . GLU B 1 254 ? -7.391 3.855 -12.312 1 94.19 254 GLU B O 1
ATOM 5050 N N . LEU B 1 255 ? -6.465 2.049 -13.258 1 95.88 255 LEU B N 1
ATOM 5051 C CA . LEU B 1 255 ? -5.098 2.494 -13.016 1 95.88 255 LEU B CA 1
ATOM 5052 C C . LEU B 1 255 ? -4.691 3.572 -14.016 1 95.88 255 LEU B C 1
ATOM 5054 O O . LEU B 1 255 ? -3.695 4.27 -13.812 1 95.88 255 LEU B O 1
ATOM 5058 N N . LYS B 1 256 ? -5.344 3.635 -15.125 1 91.75 256 LYS B N 1
ATOM 5059 C CA . LYS B 1 256 ? -4.945 4.453 -16.266 1 91.75 256 LYS B CA 1
ATOM 5060 C C . LYS B 1 256 ? -4.746 5.91 -15.859 1 91.75 256 LYS B C 1
ATOM 5062 O O . LYS B 1 256 ? -3.809 6.566 -16.312 1 91.75 256 LYS B O 1
ATOM 5067 N N . ASP B 1 257 ? -5.523 6.465 -14.961 1 86.44 257 ASP B N 1
ATOM 5068 C CA . ASP B 1 257 ? -5.457 7.891 -14.656 1 86.44 257 ASP B CA 1
ATOM 5069 C C . ASP B 1 257 ? -4.766 8.133 -13.312 1 86.44 257 ASP B C 1
ATOM 5071 O O . ASP B 1 257 ? -4.922 9.195 -12.711 1 86.44 257 ASP B O 1
ATOM 5075 N N . ILE B 1 258 ? -3.996 7.164 -12.977 1 93.56 258 ILE B N 1
ATOM 5076 C CA . ILE B 1 258 ? -3.248 7.32 -11.734 1 93.56 258 ILE B CA 1
ATOM 5077 C C . ILE B 1 258 ? -1.756 7.43 -12.039 1 93.56 258 ILE B C 1
ATOM 5079 O O . ILE B 1 258 ? -1.071 6.414 -12.195 1 93.56 258 ILE B O 1
ATOM 5083 N N . LYS B 1 259 ? -1.223 8.602 -11.984 1 92.06 259 LYS B N 1
ATOM 5084 C CA . LYS B 1 259 ? 0.173 8.867 -12.32 1 92.06 259 LYS B CA 1
ATOM 5085 C C . LYS B 1 259 ? 1.116 8.055 -11.438 1 92.06 259 LYS B C 1
ATOM 5087 O O . LYS B 1 259 ? 2.152 7.578 -11.898 1 92.06 259 LYS B O 1
ATOM 5092 N N . GLU B 1 260 ? 0.736 7.945 -10.219 1 92.25 260 GLU B N 1
ATOM 5093 C CA . GLU B 1 260 ? 1.553 7.199 -9.266 1 92.25 260 GLU B CA 1
ATOM 5094 C C . GLU B 1 260 ? 1.671 5.734 -9.664 1 92.25 260 GLU B C 1
ATOM 5096 O O . GLU B 1 260 ? 2.703 5.102 -9.43 1 92.25 260 GLU B O 1
ATOM 5101 N N . ALA B 1 261 ? 0.653 5.207 -10.273 1 94.06 261 ALA B N 1
ATOM 5102 C CA . ALA B 1 261 ? 0.675 3.814 -10.703 1 94.06 261 ALA B CA 1
ATOM 5103 C C . ALA B 1 261 ? 1.764 3.582 -11.75 1 94.06 261 ALA B C 1
ATOM 5105 O O . ALA B 1 261 ? 2.477 2.578 -11.695 1 94.06 261 ALA B O 1
ATOM 5106 N N . ILE B 1 262 ? 1.896 4.496 -12.578 1 91.44 262 ILE B N 1
ATOM 5107 C CA . ILE B 1 262 ? 2.889 4.387 -13.641 1 91.44 262 ILE B CA 1
ATOM 5108 C C . ILE B 1 262 ? 4.293 4.441 -13.047 1 91.44 262 ILE B C 1
ATOM 5110 O O . ILE B 1 262 ? 5.164 3.646 -13.414 1 91.44 262 ILE B O 1
ATOM 5114 N N . HIS B 1 263 ? 4.438 5.348 -12.219 1 93.31 263 HIS B N 1
ATOM 5115 C CA . HIS B 1 263 ? 5.734 5.488 -11.562 1 93.31 263 HIS B CA 1
ATOM 5116 C C . HIS B 1 263 ? 6.102 4.223 -10.797 1 93.31 263 HIS B C 1
ATOM 5118 O O . HIS B 1 263 ? 7.23 3.736 -10.898 1 93.31 263 HIS B O 1
ATOM 5124 N N . LEU B 1 264 ? 5.203 3.752 -10.117 1 95.12 264 LEU B N 1
ATOM 5125 C CA . LEU B 1 264 ? 5.441 2.562 -9.305 1 95.12 264 LEU B CA 1
ATOM 5126 C C . LEU B 1 264 ? 5.723 1.35 -10.188 1 95.12 264 LEU B C 1
ATOM 5128 O O . LEU B 1 264 ? 6.574 0.523 -9.859 1 95.12 264 LEU B O 1
ATOM 5132 N N . THR B 1 265 ? 5.008 1.252 -11.289 1 96.31 265 THR B N 1
ATOM 5133 C CA . THR B 1 265 ? 5.242 0.151 -12.219 1 96.31 265 THR B CA 1
ATOM 5134 C C . THR B 1 265 ? 6.672 0.18 -12.742 1 96.31 265 THR B C 1
ATOM 5136 O O . THR B 1 265 ? 7.316 -0.865 -12.867 1 96.31 265 THR B O 1
ATOM 5139 N N . ASN B 1 266 ? 7.16 1.384 -13 1 95.44 266 ASN B N 1
ATOM 5140 C CA . ASN B 1 266 ? 8.531 1.521 -13.492 1 95.44 266 ASN B CA 1
ATOM 5141 C C . ASN B 1 266 ? 9.539 0.986 -12.477 1 95.44 266 ASN B C 1
ATOM 5143 O O . ASN B 1 266 ? 10.453 0.24 -12.836 1 95.44 266 ASN B O 1
ATOM 5147 N N . LEU B 1 267 ? 9.336 1.35 -11.266 1 94.44 267 LEU B N 1
ATOM 5148 C CA . LEU B 1 267 ? 10.242 0.938 -10.203 1 94.44 267 LEU B CA 1
ATOM 5149 C C . LEU B 1 267 ? 10.18 -0.57 -9.984 1 94.44 267 LEU B C 1
ATOM 5151 O O . LEU B 1 267 ? 11.211 -1.229 -9.859 1 94.44 267 LEU B O 1
ATOM 5155 N N . LEU B 1 268 ? 9 -1.122 -10.008 1 96.12 268 LEU B N 1
ATOM 5156 C CA . LEU B 1 268 ? 8.797 -2.543 -9.742 1 96.12 268 LEU B CA 1
ATOM 5157 C C . LEU B 1 268 ? 9.367 -3.391 -10.875 1 96.12 268 LEU B C 1
ATOM 5159 O O . LEU B 1 268 ? 10.031 -4.398 -10.633 1 96.12 268 LEU B O 1
ATOM 5163 N N . VAL B 1 269 ? 9.086 -2.98 -12.078 1 97.19 269 VAL B N 1
ATOM 5164 C CA . VAL B 1 269 ? 9.562 -3.732 -13.234 1 97.19 269 VAL B CA 1
ATOM 5165 C C . VAL B 1 269 ? 11.086 -3.766 -13.242 1 97.19 269 VAL B C 1
ATOM 5167 O O . VAL B 1 269 ? 11.688 -4.809 -13.5 1 97.19 269 VAL B O 1
ATOM 5170 N N . TRP B 1 270 ? 11.648 -2.656 -12.922 1 96.62 270 TRP B N 1
ATOM 5171 C CA . TRP B 1 270 ? 13.102 -2.578 -12.891 1 96.62 270 TRP B CA 1
ATOM 5172 C C . TRP B 1 270 ? 13.68 -3.543 -11.859 1 96.62 270 TRP B C 1
ATOM 5174 O O . TRP B 1 270 ? 14.602 -4.305 -12.156 1 96.62 270 TRP B O 1
ATOM 5184 N N . GLU B 1 271 ? 13.188 -3.52 -10.656 1 96.38 271 GLU B N 1
ATOM 5185 C CA . GLU B 1 271 ? 13.672 -4.398 -9.594 1 96.38 271 GLU B CA 1
ATOM 5186 C C . GLU B 1 271 ? 13.406 -5.863 -9.938 1 96.38 271 GLU B C 1
ATOM 5188 O O . GLU B 1 271 ? 14.289 -6.711 -9.773 1 96.38 271 GLU B O 1
ATOM 5193 N N . LYS B 1 272 ? 12.234 -6.168 -10.453 1 96.5 272 LYS B N 1
ATOM 5194 C CA . LYS B 1 272 ? 11.859 -7.547 -10.75 1 96.5 272 LYS B CA 1
ATOM 5195 C C . LYS B 1 272 ? 12.727 -8.125 -11.867 1 96.5 272 LYS B C 1
ATOM 5197 O O . LYS B 1 272 ? 13.102 -9.305 -11.82 1 96.5 272 LYS B O 1
ATOM 5202 N N . LEU B 1 273 ? 12.984 -7.309 -12.852 1 96.44 273 LEU B N 1
ATOM 5203 C CA . LEU B 1 273 ? 13.836 -7.762 -13.945 1 96.44 273 LEU B CA 1
ATOM 5204 C C . LEU B 1 273 ? 15.219 -8.133 -13.438 1 96.44 273 LEU B C 1
ATOM 5206 O O . LEU B 1 273 ? 15.781 -9.156 -13.836 1 96.44 273 LEU B O 1
ATOM 5210 N N . LYS B 1 274 ? 15.734 -7.332 -12.578 1 95.62 274 LYS B N 1
ATOM 5211 C CA . LYS B 1 274 ? 17.047 -7.613 -12.008 1 95.62 274 LYS B CA 1
ATOM 5212 C C . LYS B 1 274 ? 17.031 -8.883 -11.164 1 95.62 274 LYS B C 1
ATOM 5214 O O . LYS B 1 274 ? 17.969 -9.688 -11.219 1 95.62 274 LYS B O 1
ATOM 5219 N N . ILE B 1 275 ? 15.984 -9.047 -10.438 1 95.44 275 ILE B N 1
ATOM 5220 C CA . ILE B 1 275 ? 15.836 -10.227 -9.594 1 95.44 275 ILE B CA 1
ATOM 5221 C C . ILE B 1 275 ? 15.758 -11.477 -10.461 1 95.44 275 ILE B C 1
ATOM 5223 O O . ILE B 1 275 ? 16.469 -12.453 -10.219 1 95.44 275 ILE B O 1
ATOM 5227 N N . LEU B 1 276 ? 14.93 -11.469 -11.5 1 94.38 276 LEU B N 1
ATOM 5228 C CA . LEU B 1 276 ? 14.734 -12.617 -12.375 1 94.38 276 LEU B CA 1
ATOM 5229 C C . LEU B 1 276 ? 16.031 -12.984 -13.094 1 94.38 276 LEU B C 1
ATOM 5231 O O . LEU B 1 276 ? 16.391 -14.164 -13.172 1 94.38 276 LEU B O 1
ATOM 5235 N N . LYS B 1 277 ? 16.719 -12 -13.562 1 92.44 277 LYS B N 1
ATOM 5236 C CA . LYS B 1 277 ? 17.969 -12.25 -14.281 1 92.44 277 LYS B CA 1
ATOM 5237 C C . LYS B 1 277 ? 19.031 -12.82 -13.344 1 92.44 277 LYS B C 1
ATOM 5239 O O . LYS B 1 277 ? 19.844 -13.641 -13.758 1 92.44 277 LYS B O 1
ATOM 5244 N N . SER B 1 278 ? 19 -12.352 -12.117 1 92.44 278 SER B N 1
ATOM 5245 C CA . SER B 1 278 ? 19.969 -12.836 -11.141 1 92.44 278 SER B CA 1
ATOM 5246 C C . SER B 1 278 ? 19.656 -14.273 -10.719 1 92.44 278 SER B C 1
ATOM 5248 O O . SER B 1 278 ? 20.562 -15.078 -10.516 1 92.44 278 SER B O 1
ATOM 5250 N N . GLN B 1 279 ? 18.406 -14.547 -10.555 1 90.69 279 GLN B N 1
ATOM 5251 C CA . GLN B 1 279 ? 17.984 -15.867 -10.102 1 90.69 279 GLN B CA 1
ATOM 5252 C C . GLN B 1 279 ? 18.109 -16.891 -11.227 1 90.69 279 GLN B C 1
ATOM 5254 O O . GLN B 1 279 ? 18.516 -18.031 -11 1 90.69 279 GLN B O 1
ATOM 5259 N N . PHE B 1 280 ? 17.641 -16.453 -12.43 1 90 280 PHE B N 1
ATOM 5260 C CA . PHE B 1 280 ? 17.594 -17.344 -13.578 1 90 280 PHE B CA 1
ATOM 5261 C C . PHE B 1 280 ? 18.562 -16.891 -14.664 1 90 280 PHE B C 1
ATOM 5263 O O . PHE B 1 280 ? 18.156 -16.469 -15.742 1 90 280 PHE B O 1
ATOM 5270 N N . GLY B 1 281 ? 19.797 -17.141 -14.422 1 86.88 281 GLY B N 1
ATOM 5271 C CA . GLY B 1 281 ? 20.859 -16.703 -15.312 1 86.88 281 GLY B CA 1
ATOM 5272 C C . GLY B 1 281 ? 20.703 -17.219 -16.734 1 86.88 281 GLY B C 1
ATOM 5273 O O . GLY B 1 281 ? 21.156 -16.594 -17.688 1 86.88 281 GLY B O 1
ATOM 5274 N N . PHE B 1 282 ? 20.016 -18.328 -16.922 1 86.94 282 PHE B N 1
ATOM 5275 C CA . PHE B 1 282 ? 19.875 -18.953 -18.234 1 86.94 282 PHE B CA 1
ATOM 5276 C C . PHE B 1 282 ? 19 -18.109 -19.141 1 86.94 282 PHE B C 1
ATOM 5278 O O . PHE B 1 282 ? 18.969 -18.328 -20.359 1 86.94 282 PHE B O 1
ATOM 5285 N N . ILE B 1 283 ? 18.281 -17.141 -18.609 1 89.88 283 ILE B N 1
ATOM 5286 C CA . ILE B 1 283 ? 17.422 -16.266 -19.391 1 89.88 283 ILE B CA 1
ATOM 5287 C C . ILE B 1 283 ? 18.25 -15.508 -20.422 1 89.88 283 ILE B C 1
ATOM 5289 O O . ILE B 1 283 ? 17.781 -15.219 -21.516 1 89.88 283 ILE B O 1
ATOM 5293 N N . GLU B 1 284 ? 19.453 -15.234 -20.078 1 87.75 284 GLU B N 1
ATOM 5294 C CA . GLU B 1 284 ? 20.344 -14.484 -20.969 1 87.75 284 GLU B CA 1
ATOM 5295 C C . GLU B 1 284 ? 20.656 -15.281 -22.234 1 87.75 284 GLU B C 1
ATOM 5297 O O . GLU B 1 284 ? 20.953 -14.711 -23.266 1 87.75 284 GLU B O 1
ATOM 5302 N N . ALA B 1 285 ? 20.547 -16.562 -22.141 1 86.12 285 ALA B N 1
ATOM 5303 C CA . ALA B 1 285 ? 20.859 -17.438 -23.266 1 86.12 285 ALA B CA 1
ATOM 5304 C C . ALA B 1 285 ? 19.656 -17.625 -24.188 1 86.12 285 ALA B C 1
ATOM 5306 O O . ALA B 1 285 ? 19.781 -18.172 -25.281 1 86.12 285 ALA B O 1
ATOM 5307 N N . PHE B 1 286 ? 18.5 -17.125 -23.812 1 88.31 286 PHE B N 1
ATOM 5308 C CA . PHE B 1 286 ? 17.312 -17.234 -24.641 1 88.31 286 PHE B CA 1
ATOM 5309 C C . PHE B 1 286 ? 17.469 -16.438 -25.938 1 88.31 286 PHE B C 1
ATOM 5311 O O . PHE B 1 286 ? 18.078 -15.375 -25.938 1 88.31 286 PHE B O 1
ATOM 5318 N N . GLU B 1 287 ? 16.906 -17.047 -26.953 1 89.75 287 GLU B N 1
ATOM 5319 C CA . GLU B 1 287 ? 16.859 -16.297 -28.219 1 89.75 287 GLU B CA 1
ATOM 5320 C C . GLU B 1 287 ? 16.109 -14.984 -28.031 1 89.75 287 GLU B C 1
ATOM 5322 O O . GLU B 1 287 ? 15.016 -14.953 -27.469 1 89.75 287 GLU B O 1
ATOM 5327 N N . ASN B 1 288 ? 16.703 -13.844 -28.438 1 92.25 288 ASN B N 1
ATOM 5328 C CA . ASN B 1 288 ? 16.109 -12.516 -28.375 1 92.25 288 ASN B CA 1
ATOM 5329 C C . ASN B 1 288 ? 15.852 -12.07 -26.938 1 92.25 288 ASN B C 1
ATOM 5331 O O . ASN B 1 288 ? 14.859 -11.391 -26.656 1 92.25 288 ASN B O 1
ATOM 5335 N N . SER B 1 289 ? 16.703 -12.547 -26.047 1 92.25 289 SER B N 1
ATOM 5336 C CA . SER B 1 289 ? 16.531 -12.258 -24.625 1 92.25 289 SER B CA 1
ATOM 5337 C C . SER B 1 289 ? 16.547 -10.758 -24.375 1 92.25 289 SER B C 1
ATOM 5339 O O . SER B 1 289 ? 15.742 -10.25 -23.578 1 92.25 289 SER B O 1
ATOM 5341 N N . THR B 1 290 ? 17.391 -9.984 -25.016 1 93.06 290 THR B N 1
ATOM 5342 C CA . THR B 1 290 ? 17.547 -8.555 -24.797 1 93.06 290 THR B CA 1
ATOM 5343 C C . THR B 1 290 ? 16.281 -7.797 -25.188 1 93.06 290 THR B C 1
ATOM 5345 O O . THR B 1 290 ? 15.977 -6.754 -24.609 1 93.06 290 THR B O 1
ATOM 5348 N N . ILE B 1 291 ? 15.57 -8.352 -26.125 1 93.5 291 ILE B N 1
ATOM 5349 C CA . ILE B 1 291 ? 14.336 -7.723 -26.578 1 93.5 291 ILE B CA 1
ATOM 5350 C C . ILE B 1 291 ? 13.188 -8.133 -25.672 1 93.5 291 ILE B C 1
ATOM 5352 O O . ILE B 1 291 ? 12.367 -7.293 -25.281 1 93.5 291 ILE B O 1
ATOM 5356 N N . ILE B 1 292 ? 13.172 -9.375 -25.297 1 93.5 292 ILE B N 1
ATOM 5357 C CA . ILE B 1 292 ? 12.078 -9.945 -24.516 1 93.5 292 ILE B CA 1
ATOM 5358 C C . ILE B 1 292 ? 12.086 -9.352 -23.109 1 93.5 292 ILE B C 1
ATOM 5360 O O . ILE B 1 292 ? 11.031 -9.023 -22.562 1 93.5 292 ILE B O 1
ATOM 5364 N N . PHE B 1 293 ? 13.281 -9.156 -22.609 1 95.5 293 PHE B N 1
ATOM 5365 C CA . PHE B 1 293 ? 13.406 -8.711 -21.219 1 95.5 293 PHE B CA 1
ATOM 5366 C C . PHE B 1 293 ? 13.906 -7.277 -21.156 1 95.5 293 PHE B C 1
ATOM 5368 O O . PHE B 1 293 ? 14.711 -6.938 -20.281 1 95.5 293 PHE B O 1
ATOM 5375 N N . ASP B 1 294 ? 13.453 -6.547 -22.078 1 95.56 294 ASP B N 1
ATOM 5376 C CA . ASP B 1 294 ? 13.695 -5.105 -22.094 1 95.56 294 ASP B CA 1
ATOM 5377 C C . ASP B 1 294 ? 12.664 -4.371 -21.234 1 95.56 294 ASP B C 1
ATOM 5379 O O . ASP B 1 294 ? 11.461 -4.609 -21.344 1 95.56 294 ASP B O 1
ATOM 5383 N N . ASP B 1 295 ? 13.211 -3.494 -20.375 1 94.81 295 ASP B N 1
ATOM 5384 C CA . ASP B 1 295 ? 12.328 -2.816 -19.422 1 94.81 295 ASP B CA 1
ATOM 5385 C C . ASP B 1 295 ? 11.297 -1.955 -20.156 1 94.81 295 ASP B C 1
ATOM 5387 O O . ASP B 1 295 ? 10.133 -1.906 -19.766 1 94.81 295 ASP B O 1
ATOM 5391 N N . GLN B 1 296 ? 11.688 -1.274 -21.203 1 95.94 296 GLN B N 1
ATOM 5392 C CA . GLN B 1 296 ? 10.773 -0.416 -21.953 1 95.94 296 GLN B CA 1
ATOM 5393 C C . GLN B 1 296 ? 9.688 -1.237 -22.641 1 95.94 296 GLN B C 1
ATOM 5395 O O . GLN B 1 296 ? 8.539 -0.807 -22.719 1 95.94 296 GLN B O 1
ATOM 5400 N N . ARG B 1 297 ? 10.062 -2.361 -23.172 1 96.88 297 ARG B N 1
ATOM 5401 C CA . ARG B 1 297 ? 9.07 -3.244 -23.781 1 96.88 297 ARG B CA 1
ATOM 5402 C C . ARG B 1 297 ? 8.039 -3.691 -22.75 1 96.88 297 ARG B C 1
ATOM 5404 O O . ARG B 1 297 ? 6.836 -3.637 -23 1 96.88 297 ARG B O 1
ATOM 5411 N N . ILE B 1 298 ? 8.547 -4.16 -21.641 1 97.5 298 ILE B N 1
ATOM 5412 C CA . ILE B 1 298 ? 7.668 -4.652 -20.594 1 97.5 298 ILE B CA 1
ATOM 5413 C C . ILE B 1 298 ? 6.734 -3.535 -20.125 1 97.5 298 ILE B C 1
ATOM 5415 O O . ILE B 1 298 ? 5.535 -3.758 -19.953 1 97.5 298 ILE B O 1
ATOM 5419 N N . LEU B 1 299 ? 7.277 -2.312 -19.922 1 97.25 299 LEU B N 1
ATOM 5420 C CA . LEU B 1 299 ? 6.473 -1.167 -19.516 1 97.25 299 LEU B CA 1
ATOM 5421 C C . LEU B 1 299 ? 5.426 -0.838 -20.578 1 97.25 299 LEU B C 1
ATOM 5423 O O . LEU B 1 299 ? 4.309 -0.433 -20.25 1 97.25 299 LEU B O 1
ATOM 5427 N N . GLY B 1 300 ? 5.828 -0.973 -21.812 1 96.56 300 GLY B N 1
ATOM 5428 C CA . GLY B 1 300 ? 4.871 -0.8 -22.891 1 96.56 300 GLY B CA 1
ATOM 5429 C C . GLY B 1 300 ? 3.715 -1.779 -22.828 1 96.56 300 GLY B C 1
ATOM 5430 O O . GLY B 1 300 ? 2.562 -1.402 -23.047 1 96.56 300 GLY B O 1
ATOM 5431 N N . LEU B 1 301 ? 3.996 -3.021 -22.547 1 96.5 301 LEU B N 1
ATOM 5432 C CA . LEU B 1 301 ? 2.961 -4.039 -22.406 1 96.5 301 LEU B CA 1
ATOM 5433 C C . LEU B 1 301 ? 2.018 -3.703 -21.25 1 96.5 301 LEU B C 1
ATOM 5435 O O . LEU B 1 301 ? 0.803 -3.885 -21.359 1 96.5 301 LEU B O 1
ATOM 5439 N N . ILE B 1 302 ? 2.564 -3.258 -20.156 1 97.25 302 ILE B N 1
ATOM 5440 C CA . ILE B 1 302 ? 1.772 -2.891 -18.984 1 97.25 302 ILE B CA 1
ATOM 5441 C C . ILE B 1 302 ? 0.84 -1.734 -19.344 1 97.25 302 ILE B C 1
ATOM 5443 O O . ILE B 1 302 ? -0.359 -1.787 -19.047 1 97.25 302 ILE B O 1
ATOM 5447 N N . LYS B 1 303 ? 1.402 -0.751 -19.938 1 95.75 303 LYS B N 1
ATOM 5448 C CA . LYS B 1 303 ? 0.61 0.414 -20.312 1 95.75 303 LYS B CA 1
ATOM 5449 C C . LYS B 1 303 ? -0.527 0.02 -21.266 1 95.75 303 LYS B C 1
ATOM 5451 O O . LYS B 1 303 ? -1.652 0.502 -21.109 1 95.75 303 LYS B O 1
ATOM 5456 N N . ASP B 1 304 ? -0.232 -0.789 -22.172 1 95.88 304 ASP B N 1
ATOM 5457 C CA . ASP B 1 304 ? -1.239 -1.259 -23.125 1 95.88 304 ASP B CA 1
ATOM 5458 C C . ASP B 1 304 ? -2.359 -2.008 -22.406 1 95.88 304 ASP B C 1
ATOM 5460 O O . ASP B 1 304 ? -3.539 -1.808 -22.703 1 95.88 304 ASP B O 1
ATOM 5464 N N . LYS B 1 305 ? -1.993 -2.811 -21.562 1 95.44 305 LYS B N 1
ATOM 5465 C CA . LYS B 1 305 ? -2.984 -3.598 -20.844 1 95.44 305 LYS B CA 1
ATOM 5466 C C . LYS B 1 305 ? -3.861 -2.707 -19.969 1 95.44 305 LYS B C 1
ATOM 5468 O O . LYS B 1 305 ? -5.078 -2.898 -19.891 1 95.44 305 LYS B O 1
ATOM 5473 N N . ILE B 1 306 ? -3.285 -1.797 -19.281 1 95.38 306 ILE B N 1
ATOM 5474 C CA . ILE B 1 306 ? -4.027 -0.874 -18.438 1 95.38 306 ILE B CA 1
ATOM 5475 C C . ILE B 1 306 ? -5.004 -0.063 -19.281 1 95.38 306 ILE B C 1
ATOM 5477 O O . ILE B 1 306 ? -6.156 0.142 -18.875 1 95.38 306 ILE B O 1
ATOM 5481 N N . ASN B 1 307 ? -4.586 0.336 -20.422 1 92.69 307 ASN B N 1
ATOM 5482 C CA . ASN B 1 307 ? -5.383 1.219 -21.281 1 92.69 307 ASN B CA 1
ATOM 5483 C C . ASN B 1 307 ? -6.492 0.456 -21.984 1 92.69 307 ASN B C 1
ATOM 5485 O O . ASN B 1 307 ? -7.57 1.003 -22.234 1 92.69 307 ASN B O 1
ATOM 5489 N N . LYS B 1 308 ? -6.266 -0.796 -22.25 1 89.75 308 LYS B N 1
ATOM 5490 C CA . LYS B 1 308 ? -7.168 -1.51 -23.141 1 89.75 308 LYS B CA 1
ATOM 5491 C C . LYS B 1 308 ? -8.008 -2.529 -22.391 1 89.75 308 LYS B C 1
ATOM 5493 O O . LYS B 1 308 ? -9.078 -2.934 -22.859 1 89.75 308 LYS B O 1
ATOM 5498 N N . SER B 1 309 ? -7.547 -2.889 -21.281 1 84.62 309 SER B N 1
ATOM 5499 C CA . SER B 1 309 ? -8.195 -4.016 -20.625 1 84.62 309 SER B CA 1
ATOM 5500 C C . SER B 1 309 ? -9.461 -3.57 -19.906 1 84.62 309 SER B C 1
ATOM 5502 O O . SER B 1 309 ? -9.453 -2.574 -19.172 1 84.62 309 SER B O 1
ATOM 5504 N N . HIS B 1 310 ? -10.469 -4.305 -20.141 1 87.12 310 HIS B N 1
ATOM 5505 C CA . HIS B 1 310 ? -11.719 -4.117 -19.422 1 87.12 310 HIS B CA 1
ATOM 5506 C C . HIS B 1 310 ? -11.938 -5.238 -18.406 1 87.12 310 HIS B C 1
ATOM 5508 O O . HIS B 1 310 ? -13.023 -5.371 -17.844 1 87.12 310 HIS B O 1
ATOM 5514 N N . GLU B 1 311 ? -10.883 -5.93 -18.188 1 89.94 311 GLU B N 1
ATOM 5515 C CA . GLU B 1 311 ? -10.961 -7.094 -17.312 1 89.94 311 GLU B CA 1
ATOM 5516 C C . GLU B 1 311 ? -10.953 -6.676 -15.836 1 89.94 311 GLU B C 1
ATOM 5518 O O . GLU B 1 311 ? -10.297 -5.695 -15.469 1 89.94 311 GLU B O 1
ATOM 5523 N N . PRO B 1 312 ? -11.703 -7.406 -15.055 1 93.69 312 PRO B N 1
ATOM 5524 C CA . PRO B 1 312 ? -11.594 -7.184 -13.617 1 93.69 312 PRO B CA 1
ATOM 5525 C C . PRO B 1 312 ? -10.242 -7.617 -13.055 1 93.69 312 PRO B C 1
ATOM 5527 O O . PRO B 1 312 ? -9.547 -8.43 -13.664 1 93.69 312 PRO B O 1
ATOM 5530 N N . SER B 1 313 ? -9.898 -7.016 -11.992 1 94.75 313 SER B N 1
ATOM 5531 C CA . SER B 1 313 ? -8.695 -7.438 -11.281 1 94.75 313 SER B CA 1
ATOM 5532 C C . SER B 1 313 ? -8.906 -8.766 -10.562 1 94.75 313 SER B C 1
ATOM 5534 O O . SER B 1 313 ? -9.797 -8.891 -9.727 1 94.75 313 SER B O 1
ATOM 5536 N N . GLU B 1 314 ? -8.086 -9.656 -10.875 1 90.44 314 GLU B N 1
ATOM 5537 C CA . GLU B 1 314 ? -8.172 -10.984 -10.266 1 90.44 314 GLU B CA 1
ATOM 5538 C C . GLU B 1 314 ? -7.805 -10.93 -8.789 1 90.44 314 GLU B C 1
ATOM 5540 O O . GLU B 1 314 ? -8.453 -11.57 -7.957 1 90.44 314 GLU B O 1
ATOM 5545 N N . PHE B 1 315 ? -6.746 -10.227 -8.453 1 93.25 315 PHE B N 1
ATOM 5546 C CA . PHE B 1 315 ? -6.32 -10.109 -7.062 1 93.25 315 PHE B CA 1
ATOM 5547 C C . PHE B 1 315 ? -7.41 -9.461 -6.215 1 93.25 315 PHE B C 1
ATOM 5549 O O . PHE B 1 315 ? -7.691 -9.922 -5.105 1 93.25 315 PHE B O 1
ATOM 5556 N N . TYR B 1 316 ? -7.996 -8.469 -6.746 1 94.44 316 TYR B N 1
ATOM 5557 C CA . TYR B 1 316 ? -9.008 -7.762 -5.973 1 94.44 316 TYR B CA 1
ATOM 5558 C C . TYR B 1 316 ? -10.242 -8.625 -5.766 1 94.44 316 TYR B C 1
ATOM 5560 O O . TYR B 1 316 ? -10.828 -8.641 -4.68 1 94.44 316 TYR B O 1
ATOM 5568 N N . GLU B 1 317 ? -10.641 -9.344 -6.789 1 91.62 317 GLU B N 1
ATOM 5569 C CA . GLU B 1 317 ? -11.773 -10.258 -6.672 1 91.62 317 GLU B CA 1
ATOM 5570 C C . GLU B 1 317 ? -11.492 -11.352 -5.641 1 91.62 317 GLU B C 1
ATOM 5572 O O . GLU B 1 317 ? -12.352 -11.664 -4.812 1 91.62 317 GLU B O 1
ATOM 5577 N N . ASN B 1 318 ? -10.367 -11.906 -5.777 1 89.31 318 ASN B N 1
ATOM 5578 C CA . ASN B 1 318 ? -9.984 -12.945 -4.828 1 89.31 318 ASN B CA 1
ATOM 5579 C C . ASN B 1 318 ? -9.914 -12.406 -3.404 1 89.31 318 ASN B C 1
ATOM 5581 O O . ASN B 1 318 ? -10.289 -13.102 -2.455 1 89.31 318 ASN B O 1
ATOM 5585 N N . TYR B 1 319 ? -9.422 -11.234 -3.309 1 93.25 319 TYR B N 1
ATOM 5586 C CA . TYR B 1 319 ? -9.344 -10.555 -2.021 1 93.25 319 TYR B CA 1
ATOM 5587 C C . TYR B 1 319 ? -10.727 -10.391 -1.408 1 93.25 319 TYR B C 1
ATOM 5589 O O . TYR B 1 319 ? -10.93 -10.68 -0.227 1 93.25 319 TYR B O 1
ATOM 5597 N N . GLN B 1 320 ? -11.664 -10.016 -2.176 1 90.94 320 GLN B N 1
ATOM 5598 C CA . GLN B 1 320 ? -13.023 -9.812 -1.705 1 90.94 320 GLN B CA 1
ATOM 5599 C C . GLN B 1 320 ? -13.672 -11.125 -1.282 1 90.94 320 GLN B C 1
ATOM 5601 O O . GLN B 1 320 ? -14.461 -11.164 -0.336 1 90.94 320 GLN B O 1
ATOM 5606 N N . ARG B 1 321 ? -13.219 -12.156 -1.961 1 86.94 321 ARG B N 1
ATOM 5607 C CA . ARG B 1 321 ? -13.805 -13.461 -1.704 1 86.94 321 ARG B CA 1
ATOM 5608 C C . ARG B 1 321 ? -12.992 -14.234 -0.664 1 86.94 321 ARG B C 1
ATOM 5610 O O . ARG B 1 321 ? -13.305 -15.383 -0.359 1 86.94 321 ARG B O 1
ATOM 5617 N N . PHE B 1 322 ? -11.938 -13.656 -0.14 1 86.38 322 PHE B N 1
ATOM 5618 C CA . PHE B 1 322 ? -11.055 -14.227 0.874 1 86.38 322 PHE B CA 1
ATOM 5619 C C . PHE B 1 322 ? -10.289 -15.422 0.314 1 86.38 322 PHE B C 1
ATOM 5621 O O . PHE B 1 322 ? -9.914 -16.328 1.058 1 86.38 322 PHE B O 1
ATOM 5628 N N . ALA B 1 323 ? -10.164 -15.422 -1.001 1 80.38 323 ALA B N 1
ATOM 5629 C CA . ALA B 1 323 ? -9.305 -16.391 -1.673 1 80.38 323 ALA B CA 1
ATOM 5630 C C . ALA B 1 323 ? -7.883 -15.867 -1.821 1 80.38 323 ALA B C 1
ATOM 5632 O O . ALA B 1 323 ? -7.418 -15.625 -2.938 1 80.38 323 ALA B O 1
ATOM 5633 N N . ASN B 1 324 ? -7.125 -15.867 -0.728 1 81.81 324 ASN B N 1
ATOM 5634 C CA . ASN B 1 324 ? -5.922 -15.047 -0.64 1 81.81 324 ASN B CA 1
ATOM 5635 C C . ASN B 1 324 ? -4.672 -15.859 -0.974 1 81.81 324 ASN B C 1
ATOM 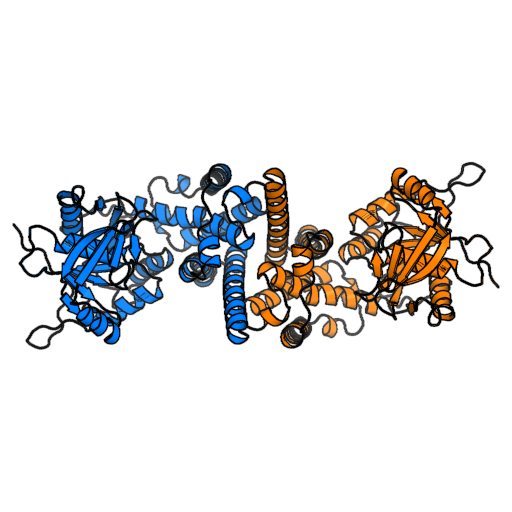5637 O O . ASN B 1 324 ? -3.604 -15.289 -1.212 1 81.81 324 ASN B O 1
ATOM 5641 N N . LYS B 1 325 ? -4.762 -17.078 -1.069 1 74.94 325 LYS B N 1
ATOM 5642 C CA . LYS B 1 325 ? -3.58 -17.922 -1.232 1 74.94 325 LYS B CA 1
ATOM 5643 C C . LYS B 1 325 ? -2.852 -17.594 -2.533 1 74.94 325 LYS B C 1
ATOM 5645 O O . LYS B 1 325 ? -1.63 -17.438 -2.545 1 74.94 325 LYS B O 1
ATOM 5650 N N . ASP B 1 326 ? -3.627 -17.453 -3.51 1 76.69 326 ASP B N 1
ATOM 5651 C CA . ASP B 1 326 ? -3.031 -17.172 -4.812 1 76.69 326 ASP B CA 1
ATOM 5652 C C . ASP B 1 326 ? -2.387 -15.789 -4.832 1 76.69 326 ASP B C 1
ATOM 5654 O O . ASP B 1 326 ? -1.337 -15.594 -5.445 1 76.69 326 ASP B O 1
ATOM 5658 N N . ILE B 1 327 ? -2.938 -14.867 -4.121 1 86.44 327 ILE B N 1
ATOM 5659 C CA . ILE B 1 327 ? -2.402 -13.508 -4.051 1 86.44 327 ILE B CA 1
ATOM 5660 C C . ILE B 1 327 ? -1.017 -13.539 -3.412 1 86.44 327 ILE B C 1
ATOM 5662 O O . ILE B 1 327 ? -0.048 -13.047 -3.996 1 86.44 327 ILE B O 1
ATOM 5666 N N . LEU B 1 328 ? -0.927 -14.203 -2.322 1 86.12 328 LEU B N 1
ATOM 5667 C CA . LEU B 1 328 ? 0.287 -14.172 -1.514 1 86.12 328 LEU B CA 1
ATOM 5668 C C . LEU B 1 328 ? 1.421 -14.922 -2.205 1 86.12 328 LEU B C 1
ATOM 5670 O O . LEU B 1 328 ? 2.568 -14.469 -2.195 1 86.12 328 LEU B O 1
ATOM 5674 N N . GLU B 1 329 ? 1.123 -15.953 -2.883 1 83.62 329 GLU B N 1
ATOM 5675 C CA . GLU B 1 329 ? 2.133 -16.734 -3.596 1 83.62 329 GLU B CA 1
ATOM 5676 C C . GLU B 1 329 ? 2.791 -15.906 -4.695 1 83.62 329 GLU B C 1
ATOM 5678 O O . GLU B 1 329 ? 4 -16 -4.918 1 83.62 329 GLU B O 1
ATOM 5683 N N . ASN B 1 330 ? 1.993 -15.141 -5.27 1 82.31 330 ASN B N 1
ATOM 5684 C CA . ASN B 1 330 ? 2.479 -14.383 -6.418 1 82.31 330 ASN B CA 1
ATOM 5685 C C . ASN B 1 330 ? 3.25 -13.141 -5.98 1 82.31 330 ASN B C 1
ATOM 5687 O O . ASN B 1 330 ? 4.137 -12.672 -6.695 1 82.31 330 ASN B O 1
ATOM 5691 N N . VAL B 1 331 ? 2.969 -12.688 -4.832 1 84.62 331 VAL B N 1
ATOM 5692 C CA . VAL B 1 331 ? 3.564 -11.422 -4.418 1 84.62 331 VAL B CA 1
ATOM 5693 C C . VAL B 1 331 ? 4.809 -11.688 -3.572 1 84.62 331 VAL B C 1
ATOM 5695 O O . VAL B 1 331 ? 5.777 -10.93 -3.623 1 84.62 331 VAL B O 1
ATOM 5698 N N . ILE B 1 332 ? 4.887 -12.773 -2.932 1 86.31 332 ILE B N 1
ATOM 5699 C CA . ILE B 1 332 ? 5.926 -13.016 -1.939 1 86.31 332 ILE B CA 1
ATOM 5700 C C . ILE B 1 332 ? 7.188 -13.539 -2.629 1 86.31 332 ILE B C 1
ATOM 5702 O O . ILE B 1 332 ? 8.297 -13.344 -2.131 1 86.31 332 ILE B O 1
ATOM 5706 N N . TYR B 1 333 ? 7.023 -14.086 -3.801 1 89.88 333 TYR B N 1
ATOM 5707 C CA . TYR B 1 333 ? 8.148 -14.789 -4.414 1 89.88 333 TYR B CA 1
ATOM 5708 C C . TYR B 1 333 ? 9.273 -13.828 -4.758 1 89.88 333 TYR B C 1
ATOM 5710 O O . TYR B 1 333 ? 10.445 -14.117 -4.496 1 89.88 333 TYR B O 1
ATOM 5718 N N . MET B 1 334 ? 8.953 -12.734 -5.348 1 91.94 334 MET B N 1
ATOM 5719 C CA . MET B 1 334 ? 9.984 -11.781 -5.746 1 91.94 334 MET B CA 1
ATOM 5720 C C . MET B 1 334 ? 10.711 -11.219 -4.527 1 91.94 334 MET B C 1
ATOM 5722 O O . MET B 1 334 ? 11.922 -11.016 -4.562 1 91.94 334 MET B O 1
ATOM 5726 N N . SER B 1 335 ? 9.938 -10.953 -3.51 1 92.5 335 SER B N 1
ATOM 5727 C CA . SER B 1 335 ? 10.547 -10.5 -2.268 1 92.5 335 SER B CA 1
ATOM 5728 C C . SER B 1 335 ? 11.469 -11.562 -1.682 1 92.5 335 SER B C 1
ATOM 5730 O O . SER B 1 335 ? 12.578 -11.25 -1.232 1 92.5 335 SER B O 1
ATOM 5732 N N . TYR B 1 336 ? 11.039 -12.766 -1.723 1 91.38 336 TYR B N 1
ATOM 5733 C CA . TYR B 1 336 ? 11.836 -13.891 -1.253 1 91.38 336 TYR B CA 1
ATOM 5734 C C . TYR B 1 336 ? 13.156 -13.977 -2.012 1 91.38 336 TYR B C 1
ATOM 5736 O O . TYR B 1 336 ? 14.227 -14.094 -1.405 1 91.38 336 TYR B O 1
ATOM 5744 N N . LEU B 1 337 ? 13.055 -13.859 -3.293 1 91.94 337 LEU B N 1
ATOM 5745 C CA . LEU B 1 337 ? 14.25 -13.953 -4.121 1 91.94 337 LEU B CA 1
ATOM 5746 C C . LEU B 1 337 ? 15.188 -12.781 -3.85 1 91.94 337 LEU B C 1
ATOM 5748 O O . LEU B 1 337 ? 16.406 -12.953 -3.822 1 91.94 337 LEU B O 1
ATOM 5752 N N . SER B 1 338 ? 14.594 -11.609 -3.703 1 94 338 SER B N 1
ATOM 5753 C CA . SER B 1 338 ? 15.398 -10.422 -3.424 1 94 338 SER B CA 1
ATOM 5754 C C . SER B 1 338 ? 16.234 -10.609 -2.162 1 94 338 SER B C 1
ATOM 5756 O O . SER B 1 338 ? 17.406 -10.242 -2.135 1 94 338 SER B O 1
ATOM 5758 N N . HIS B 1 339 ? 15.664 -11.141 -1.172 1 90.88 339 HIS B N 1
ATOM 5759 C CA . HIS B 1 339 ? 16.359 -11.375 0.088 1 90.88 339 HIS B CA 1
ATOM 5760 C C . HIS B 1 339 ? 17.375 -12.5 -0.049 1 90.88 339 HIS B C 1
ATOM 5762 O O . HIS B 1 339 ? 18.516 -12.375 0.431 1 90.88 339 HIS B O 1
ATOM 5768 N N . LYS B 1 340 ? 17 -13.57 -0.694 1 89.06 340 LYS B N 1
ATOM 5769 C CA . LYS B 1 340 ? 17.875 -14.734 -0.872 1 89.06 340 LYS B CA 1
ATOM 5770 C C . LYS B 1 340 ? 19.141 -14.359 -1.628 1 89.06 340 LYS B C 1
ATOM 5772 O O . LYS B 1 340 ? 20.234 -14.82 -1.283 1 89.06 340 LYS B O 1
ATOM 5777 N N . LEU B 1 341 ? 18.953 -13.547 -2.586 1 92.38 341 LEU B N 1
ATOM 5778 C CA . LEU B 1 341 ? 20.062 -13.164 -3.439 1 92.38 341 LEU B CA 1
ATOM 5779 C C . LEU B 1 341 ? 20.812 -11.961 -2.861 1 92.38 341 LEU B C 1
ATOM 5781 O O . LEU B 1 341 ? 21.734 -11.438 -3.48 1 92.38 341 LEU B O 1
ATOM 5785 N N . GLU B 1 342 ? 20.312 -11.367 -1.71 1 92.5 342 GLU B N 1
ATOM 5786 C CA . GLU B 1 342 ? 20.906 -10.234 -1.008 1 92.5 342 GLU B CA 1
ATOM 5787 C C . GLU B 1 342 ? 20.953 -8.992 -1.896 1 92.5 342 GLU B C 1
ATOM 5789 O O . GLU B 1 342 ? 21.953 -8.266 -1.904 1 92.5 342 GLU B O 1
ATOM 5794 N N . LEU B 1 343 ? 20.047 -8.828 -2.777 1 90.88 343 LEU B N 1
ATOM 5795 C CA . LEU B 1 343 ? 19.953 -7.66 -3.643 1 90.88 343 LEU B CA 1
ATOM 5796 C C . LEU B 1 343 ? 19.328 -6.484 -2.898 1 90.88 343 LEU B C 1
ATOM 5798 O O . LEU B 1 343 ? 19.578 -5.328 -3.236 1 90.88 343 LEU B O 1
ATOM 5802 N N . LYS B 1 344 ? 18.609 -6.609 -1.861 1 83 344 LYS B N 1
ATOM 5803 C CA . LYS B 1 344 ? 18.016 -5.633 -0.953 1 83 344 LYS B CA 1
ATOM 5804 C C . LYS B 1 344 ? 17.141 -4.629 -1.712 1 83 344 LYS B C 1
ATOM 5806 O O . LYS B 1 344 ? 17.312 -3.418 -1.561 1 83 344 LYS B O 1
ATOM 5811 N N . PHE B 1 345 ? 16.328 -5.066 -2.652 1 89.06 345 PHE B N 1
ATOM 5812 C CA . PHE B 1 345 ? 15.383 -4.227 -3.385 1 89.06 345 PHE B CA 1
ATOM 5813 C C . PHE B 1 345 ? 14.188 -3.869 -2.514 1 89.06 345 PHE B C 1
ATOM 5815 O O . PHE B 1 345 ? 13.414 -4.746 -2.129 1 89.06 345 PHE B O 1
ATOM 5822 N N . SER B 1 346 ? 13.969 -2.586 -2.33 1 89.31 346 SER B N 1
ATOM 5823 C CA . SER B 1 346 ? 13.047 -2.1 -1.303 1 89.31 346 SER B CA 1
ATOM 5824 C C . SER B 1 346 ? 11.617 -2.061 -1.816 1 89.31 346 SER B C 1
ATOM 5826 O O . SER B 1 346 ? 10.672 -2.303 -1.059 1 89.31 346 SER B O 1
ATOM 5828 N N . HIS B 1 347 ? 11.453 -1.792 -3.088 1 93.38 347 HIS B N 1
ATOM 5829 C CA . HIS B 1 347 ? 10.102 -1.578 -3.578 1 93.38 347 HIS B CA 1
ATOM 5830 C C . HIS B 1 347 ? 9.32 -2.889 -3.639 1 93.38 347 HIS B C 1
ATOM 5832 O O . HIS B 1 347 ? 8.18 -2.957 -3.189 1 93.38 347 HIS B O 1
ATOM 5838 N N . VAL B 1 348 ? 9.977 -3.945 -4.145 1 94.81 348 VAL B N 1
ATOM 5839 C CA . VAL B 1 348 ? 9.328 -5.25 -4.238 1 94.81 348 VAL B CA 1
ATOM 5840 C C . VAL B 1 348 ? 9.031 -5.781 -2.836 1 94.81 348 VAL B C 1
ATOM 5842 O O . VAL B 1 348 ? 7.961 -6.34 -2.59 1 94.81 348 VAL B O 1
ATOM 5845 N N . ASP B 1 349 ? 9.938 -5.59 -1.982 1 93.56 349 ASP B N 1
ATOM 5846 C CA . ASP B 1 349 ? 9.766 -6.051 -0.608 1 93.56 349 ASP B CA 1
ATOM 5847 C C . ASP B 1 349 ? 8.625 -5.305 0.085 1 93.56 349 ASP B C 1
ATOM 5849 O O . ASP B 1 349 ? 7.789 -5.918 0.748 1 93.56 349 ASP B O 1
ATOM 5853 N N . LEU B 1 350 ? 8.609 -4.035 -0.077 1 94.75 350 LEU B N 1
ATOM 5854 C CA . LEU B 1 350 ? 7.594 -3.213 0.57 1 94.75 350 LEU B CA 1
ATOM 5855 C C . LEU B 1 350 ? 6.207 -3.551 0.039 1 94.75 350 LEU B C 1
ATOM 5857 O O . LEU B 1 350 ? 5.254 -3.678 0.813 1 94.75 350 LEU B O 1
ATOM 5861 N N . ILE B 1 351 ? 6.094 -3.65 -1.232 1 95.62 351 ILE B N 1
ATOM 5862 C CA . ILE B 1 351 ? 4.809 -3.975 -1.845 1 95.62 351 ILE B CA 1
ATOM 5863 C C . ILE B 1 351 ? 4.32 -5.328 -1.333 1 95.62 351 ILE B C 1
ATOM 5865 O O . ILE B 1 351 ? 3.141 -5.492 -1.012 1 95.62 351 ILE B O 1
ATOM 5869 N N . SER B 1 352 ? 5.246 -6.266 -1.277 1 94.62 352 SER B N 1
ATOM 5870 C CA . SER B 1 352 ? 4.895 -7.594 -0.784 1 94.62 352 SER B CA 1
ATOM 5871 C C . SER B 1 352 ? 4.391 -7.535 0.655 1 94.62 352 SER B C 1
ATOM 5873 O O . SER B 1 352 ? 3.393 -8.172 0.998 1 94.62 352 SER B O 1
ATOM 5875 N N . ARG B 1 353 ? 5.008 -6.797 1.48 1 93.94 353 ARG B N 1
ATOM 5876 C CA . ARG B 1 353 ? 4.629 -6.68 2.885 1 93.94 353 ARG B CA 1
ATOM 5877 C C . ARG B 1 353 ? 3.285 -5.977 3.031 1 93.94 353 ARG B C 1
ATOM 5879 O O . ARG B 1 353 ? 2.475 -6.344 3.885 1 93.94 353 ARG B O 1
ATOM 5886 N N . LEU B 1 354 ? 3.105 -4.969 2.256 1 96.5 354 LEU B N 1
ATOM 5887 C CA . LEU B 1 354 ? 1.851 -4.227 2.305 1 96.5 354 LEU B CA 1
ATOM 5888 C C . LEU B 1 354 ? 0.678 -5.117 1.908 1 96.5 354 LEU B C 1
ATOM 5890 O O . LEU B 1 354 ? -0.373 -5.09 2.553 1 96.5 354 LEU B O 1
ATOM 5894 N N . ILE B 1 355 ? 0.859 -5.852 0.886 1 96.69 355 ILE B N 1
ATOM 5895 C CA . ILE B 1 355 ? -0.207 -6.738 0.436 1 96.69 355 ILE B CA 1
ATOM 5896 C C . ILE B 1 355 ? -0.466 -7.812 1.49 1 96.69 355 ILE B C 1
ATOM 5898 O O . ILE B 1 355 ? -1.618 -8.117 1.808 1 96.69 355 ILE B O 1
ATOM 5902 N N . LYS B 1 356 ? 0.58 -8.398 2.008 1 94.19 356 LYS B N 1
ATOM 5903 C CA . LYS B 1 356 ? 0.426 -9.383 3.072 1 94.19 356 LYS B CA 1
ATOM 5904 C C . LYS B 1 356 ? -0.34 -8.805 4.258 1 94.19 356 LYS B C 1
ATOM 5906 O O . LYS B 1 356 ? -1.237 -9.453 4.801 1 94.19 356 LYS B O 1
ATOM 5911 N N . GLY B 1 357 ? 0.04 -7.652 4.637 1 94.38 357 GLY B N 1
ATOM 5912 C CA . GLY B 1 357 ? -0.649 -6.992 5.734 1 94.38 357 GLY B CA 1
ATOM 5913 C C . GLY B 1 357 ? -2.107 -6.699 5.434 1 94.38 357 GLY B C 1
ATOM 5914 O O . GLY B 1 357 ? -2.975 -6.906 6.285 1 94.38 357 GLY B O 1
ATOM 5915 N N . LYS B 1 358 ? -2.344 -6.199 4.285 1 95.38 358 LYS B N 1
ATOM 5916 C CA . LYS B 1 358 ? -3.707 -5.887 3.873 1 95.38 358 LYS B CA 1
ATOM 5917 C C . LYS B 1 358 ? -4.59 -7.129 3.896 1 95.38 358 LYS B C 1
ATOM 5919 O O . LYS B 1 358 ? -5.719 -7.086 4.391 1 95.38 358 LYS B O 1
ATOM 5924 N N . VAL B 1 359 ? -4.094 -8.227 3.35 1 94.12 359 VAL B N 1
ATOM 5925 C CA . VAL B 1 359 ? -4.832 -9.484 3.291 1 94.12 359 VAL B CA 1
ATOM 5926 C C . VAL B 1 359 ? -5.098 -9.992 4.707 1 94.12 359 VAL B C 1
ATOM 5928 O O . VAL B 1 359 ? -6.203 -10.43 5.016 1 94.12 359 VAL B O 1
ATOM 5931 N N . LEU B 1 360 ? -4.125 -9.898 5.504 1 92.81 360 LEU B N 1
ATOM 5932 C CA . LEU B 1 360 ? -4.273 -10.367 6.875 1 92.81 360 LEU B CA 1
ATOM 5933 C C . LEU B 1 360 ? -5.27 -9.5 7.641 1 92.81 360 LEU B C 1
ATOM 5935 O O . LEU B 1 360 ? -6.074 -10.016 8.422 1 92.81 360 LEU B O 1
ATOM 5939 N N . ALA B 1 361 ? -5.184 -8.219 7.488 1 93.25 361 ALA B N 1
ATOM 5940 C CA . ALA B 1 361 ? -6.125 -7.312 8.133 1 93.25 361 ALA B CA 1
ATOM 5941 C C . ALA B 1 361 ? -7.562 -7.633 7.73 1 93.25 361 ALA B C 1
ATOM 5943 O O . ALA B 1 361 ? -8.461 -7.621 8.57 1 93.25 361 ALA B O 1
ATOM 5944 N N . HIS B 1 362 ? -7.734 -7.824 6.504 1 92.69 362 HIS B N 1
ATOM 5945 C CA . HIS B 1 362 ? -9.047 -8.164 5.965 1 92.69 362 HIS B CA 1
ATOM 5946 C C . HIS B 1 362 ? -9.578 -9.453 6.582 1 92.69 362 HIS B C 1
ATOM 5948 O O . HIS B 1 362 ? -10.75 -9.531 6.957 1 92.69 362 HIS B O 1
ATOM 5954 N N . LYS B 1 363 ? -8.742 -10.391 6.66 1 90.88 363 LYS B N 1
ATOM 5955 C CA . LYS B 1 363 ? -9.117 -11.664 7.258 1 90.88 363 LYS B CA 1
ATOM 5956 C C . LYS B 1 363 ? -9.477 -11.5 8.727 1 90.88 363 LYS B C 1
ATOM 5958 O O . LYS B 1 363 ? -10.484 -12.039 9.195 1 90.88 363 LYS B O 1
ATOM 5963 N N . ASN B 1 364 ? -8.672 -10.773 9.438 1 90 364 ASN B N 1
ATOM 5964 C CA . ASN B 1 364 ? -8.891 -10.547 10.859 1 90 364 ASN B CA 1
ATOM 5965 C C . ASN B 1 364 ? -10.211 -9.82 11.109 1 90 364 ASN B C 1
ATOM 5967 O O . ASN B 1 364 ? -10.922 -10.133 12.07 1 90 364 ASN B O 1
ATOM 5971 N N . ARG B 1 365 ? -10.539 -8.922 10.328 1 88.06 365 ARG B N 1
ATOM 5972 C CA . ARG B 1 365 ? -11.789 -8.188 10.469 1 88.06 365 ARG B CA 1
ATOM 5973 C C . ARG B 1 365 ? -12.992 -9.102 10.266 1 88.06 365 ARG B C 1
ATOM 5975 O O . ARG B 1 365 ? -13.992 -8.992 10.977 1 88.06 365 ARG B O 1
ATOM 5982 N N . HIS B 1 366 ? -12.891 -9.875 9.297 1 85.5 366 HIS B N 1
ATOM 5983 C CA . HIS B 1 366 ? -13.969 -10.805 9 1 85.5 366 HIS B CA 1
ATOM 5984 C C . HIS B 1 366 ? -14.172 -11.789 10.148 1 85.5 366 HIS B C 1
ATOM 5986 O O . HIS B 1 366 ? -15.312 -12.117 10.5 1 85.5 366 HIS B O 1
ATOM 5992 N N . LEU B 1 367 ? -13.109 -12.195 10.664 1 83.44 367 LEU B N 1
ATOM 5993 C CA . LEU B 1 367 ? -13.188 -13.141 11.773 1 83.44 367 LEU B CA 1
ATOM 5994 C C . LEU B 1 367 ? -13.766 -12.477 13.023 1 83.44 367 LEU B C 1
ATOM 5996 O O . LEU B 1 367 ? -14.531 -13.102 13.766 1 83.44 367 LEU B O 1
ATOM 6000 N N . SER B 1 368 ? -13.367 -11.273 13.242 1 80 368 SER B N 1
ATOM 6001 C CA . SER B 1 368 ? -13.875 -10.531 14.391 1 80 368 SER B CA 1
ATOM 6002 C C . SER B 1 368 ? -15.367 -10.266 14.273 1 80 368 SER B C 1
ATOM 6004 O O . SER B 1 368 ? -16.094 -10.266 15.273 1 80 368 SER B O 1
ATOM 6006 N N . THR B 1 369 ? -15.789 -9.961 13.141 1 75.44 369 THR B N 1
ATOM 6007 C CA . THR B 1 369 ? -17.219 -9.727 12.914 1 75.44 369 THR B CA 1
ATOM 6008 C C . THR B 1 369 ? -18.016 -11.008 13.109 1 75.44 369 THR B C 1
ATOM 6010 O O . THR B 1 369 ? -19.125 -10.977 13.641 1 75.44 369 THR B O 1
ATOM 6013 N N . LYS B 1 370 ? -17.469 -12.141 12.773 1 70 370 LYS B N 1
ATOM 6014 C CA . LYS B 1 370 ? -18.141 -13.422 12.945 1 70 370 LYS B CA 1
ATOM 6015 C C . LYS B 1 370 ? -18.234 -13.797 14.422 1 70 370 LYS B C 1
ATOM 6017 O O . LYS B 1 370 ? -19.219 -14.406 14.852 1 70 370 LYS B O 1
ATOM 6022 N N . LEU B 1 371 ? -17.203 -13.375 15.055 1 59.31 371 LEU B N 1
ATOM 6023 C CA . LEU B 1 371 ? -17.219 -13.68 16.484 1 59.31 371 LEU B CA 1
ATOM 6024 C C . LEU B 1 371 ? -18.219 -12.789 17.219 1 59.31 371 LEU B C 1
ATOM 6026 O O . LEU B 1 371 ? -18.766 -13.172 18.25 1 59.31 371 LEU B O 1
ATOM 6030 N N . ARG B 1 372 ? -18.484 -11.641 16.75 1 62.22 372 ARG B N 1
ATOM 6031 C CA . ARG B 1 372 ? -19.438 -10.727 17.391 1 62.22 372 ARG B CA 1
ATOM 6032 C C . ARG B 1 372 ? -20.859 -11.031 16.938 1 62.22 372 ARG B C 1
ATOM 6034 O O . ARG B 1 372 ? -21.812 -10.586 17.578 1 62.22 372 ARG B O 1
ATOM 6041 N N . SER B 1 373 ? -21.016 -11.672 15.859 1 49.94 373 SER B N 1
ATOM 6042 C CA . SER B 1 373 ? -22.344 -12.117 15.438 1 49.94 373 SER B CA 1
ATOM 6043 C C . SER B 1 373 ? -22.688 -13.461 16.047 1 49.94 373 SER B C 1
ATOM 6045 O O . SER B 1 373 ? -23.859 -13.711 16.391 1 49.94 373 SER B O 1
#

Sequence (746 aa):
MSSVPRVYFAGSPLATLVGYGIARLPGQGKIPNVVMLMVDQLKLKRFMNHESQISLYRSSLMLDRLQLMAGYSVPRYANGDIAPFENLVIGGGDWRYTNSIMRKYESAIVPSTELLLLNPSLFTLGLVLEKKRNKEFKIWRERPKVTIGVANKAGVEIGNEEFDVRVNNNDIKIKYSHLPETLWANENDSIENSQNSINSLMNQINLHYPTATVGIQTEQVSFQEMFTNYCERELVDNTIEALCLLFDCSFIKELKDIKEAIHLTNLLVWEKLKILKSQFGFIEAFENSTIIFDDQRILGLIKDKINKSHEPSEFYENYQRFANKDILENVIYMSYLSHKLELKFSHVDLISRLIKGKVLAHKNRHLSTKLRSMSSVPRVYFAGSPLATLVGYGIARLPGQGKIPNVVMLMVDQLKLKRFMNHESQISLYRSSLMLDRLQLMAGYSVPRYANGDIAPFENLVIGGGDWRYTNSIMRKYESAIVPSTELLLLNPSLFTLGLVLEKKRNKEFKIWRERPKVTIGVANKAGVEIGNEEFDVRVNNNDIKIKYSHLPETLWANENDSIENSQNSINSLMNQINLHYPTATVGIQTEQVSFQEMFTNYCERELVDNTIEALCLLFDCSFIKELKDIKEAIHLTNLLVWEKLKILKSQFGFIEAFENSTIIFDDQRILGLIKDKINKSHEPSEFYENYQRFANKDILENVIYMSYLSHKLELKFSHVDLISRLIKGKVLAHKNRHLSTKLRS

Secondary structure (DSSP, 8-state):
-PPPPPEEEEESHHHHHHHHHHHTSTT--SS-SEEEEPSSHHHHHHHHHTTTEEEEEETTEEEEEEE-EEESS--B-TTSPBPPPSEEEEES--HHHHHHHHHHTGGG--TT-EEEEES--HHHHHHHHHHHHHT-SHHHHS--EEEEEEE-GGGEEE-SSTTEEEE-SS-EEEEEEEPPS-SSS-----------HHHHHHHHHHHHSTTSSS-EEEEE--HHHHHHHHHHIIIIIHHHHHHHHHHT-SBGGGGTT-HHHHHHHHHHHHHHHHHHHHH-GGGGGSTTHHHHT-HHHHHHHHHHHHHH--PBPHHHHHHHTT--HHHHHHHHHHHHHHHHTT---HHHHHHHHHHHHHHHHHHHHHHHHHHH-/-PPPPPEEEEESHHHHHHHHHHHTSTT--SS-SEEEEPSSHHHHHHHHHTTTEEEEEETTEEEEEEE-EEESS--B-TTSPBPPPSEEEEES--HHHHHHHHHHTGGG--TT-EEEEES--HHHHHHHHHHHHHT-SHHHHT--EEEEEEE-GGGEEE-SSTTEEEE-SS-EEEEEEEPPS-SSS-----------HHHHHHHHHHHHSTTSSS-EEEEE--HHHHHHHHHHIIIIIHHHHHHHHHHT-SBGGGGTT-HHHHHHHHHHHHHHHHHHHHH-GGGGGSTTHHHHT-HHHHHHHHHHHHHH--PBPHHHHHHHTT--HHHHHHHHHHHHHHHHTT---HHHHHHHHHHHHHHHHHHHHHHHHHHH-

Organism: Candida glabrata (strain ATCC 2001 / BCRC 20586 / JCM 3761 / NBRC 0622 / NRRL Y-65 / CBS 138) (NCBI:txid284593)